Protein AF-A0A1B0CWL0-F1 (afdb_monomer_lite)

Secondary structure (DSSP, 8-state):
-PPPP-------GGG--S---S-SS--HHHHHHHHTTHHHHHHHHHHHHHHH-SSTHHHHHHHHHHHHSTT---HHHHHHHHHHHHHS-GGG--HHHHHHHHHHHHHHHHHHHHHHHHHHHHHT--EETTEE-GGGSTTTGGGHHHHHHHHHHHHHTS-HHHHHHHHHHHHHHHHHHHHHHHHHHHHS-HHHHTS---TTTTT---HHHHHHHHH--HHHHHHHHHHTT---HHHHHHHHHHHHHHHHHHHHHHHHTT--EETTEE-GGGSTTTGGGHHHHHHHHHHHHHHHHHHHHTTSTTHHHHHHHHHHHHHHHHHHHHHHHHHHT-GGG-SHHHHHHHHHHHTIIIIIIHHHHHHHHHTT----HHHHHTHHHHHHHHHHHHHHHHHHHHHS--

InterPro domains:
  IPR000092 Polyprenyl synthetase-like [PF00348] (152-232)
  IPR000092 Polyprenyl synthetase-like [PF00348] (235-398)
  IPR008949 Isoprenoid synthase domain superfamily [G3DSA:1.10.600.10] (23-157)
  IPR008949 Isoprenoid synthase domain superfamily [G3DSA:1.10.600.10] (158-235)
  IPR008949 Isoprenoid synthase domain superfamily [G3DSA:1.10.600.10] (236-398)
  IPR008949 Isoprenoid synthase domain superfamily [SSF48576] (34-235)
  IPR008949 Isoprenoid synthase domain superfamily [SSF48576] (233-398)
  IPR039702 Farnesyl pyrophosphate synthase-like [PTHR11525] (235-398)

Radius of gyration: 26.26 Å; chains: 1; bounding box: 60×53×76 Å

Foldseek 3Di:
DDDDDPPDPPDDPVVPPDDQPPPNQDDPVLQVVLVVCLVVLLQQLLVVLCVVDVDNRSVVSNVVCVQQQPLDSLRQLSNQLVVCVVPDDPVCPDPVVSSLSSLLSVLLSLLVSLVVLVVCVVQVWQDDSNHGRPCPPPVCPPVSPVSSVSSNVSSCVSDVVVCVVCVVVSVVVVVVVQLVVLLCQPVNDCVVRVTNDCQFLQLHDHPVLVVQCVPDDPVSNVVCVVPTNHDDPLLVLLVVLLVLLVVLVVLVVCVVVVNQDDPNHGRPCPPPVCPPVSPVVSVVSNVVSVVSLCVSCVPPPLSVVSVVLSVVLSVLQVVLVVLVVVQVVDPVSPDPVSVLSSCVRNPLCSPFVRSVSNVCSVVVDPDCVVSVVCSVVSSVSSVVVVVVVVCCVVPNDD

Organism: Lutzomyia longipalpis (NCBI:txid7200)

pLDDT: mean 78.96, std 14.59, range [26.36, 96.25]

Structure (mmCIF, N/CA/C/O backbone):
data_AF-A0A1B0CWL0-F1
#
_entry.id   AF-A0A1B0CWL0-F1
#
loop_
_atom_site.group_PDB
_atom_site.id
_atom_site.type_symbol
_atom_site.label_atom_id
_atom_site.label_alt_id
_atom_site.label_comp_id
_atom_site.label_asym_id
_atom_site.label_entity_id
_atom_site.label_seq_id
_atom_site.pdbx_PDB_ins_code
_atom_site.Cartn_x
_atom_site.Cartn_y
_atom_site.Cartn_z
_atom_site.occupancy
_atom_site.B_iso_or_equiv
_atom_site.auth_seq_id
_atom_site.auth_comp_id
_atom_site.auth_asym_id
_atom_site.auth_atom_id
_atom_site.pdbx_PDB_model_num
ATOM 1 N N . MET A 1 1 ? 12.260 29.550 48.164 1.00 31.36 1 MET A N 1
ATOM 2 C CA . MET A 1 1 ? 12.515 29.264 46.738 1.00 31.36 1 MET A CA 1
ATOM 3 C C . MET A 1 1 ? 12.653 27.760 46.603 1.00 31.36 1 MET A C 1
ATOM 5 O O . MET A 1 1 ? 13.702 27.227 46.928 1.00 31.36 1 MET A O 1
ATOM 9 N N . ALA A 1 2 ? 11.553 27.084 46.276 1.00 26.36 2 ALA A N 1
ATOM 10 C CA . ALA A 1 2 ? 11.531 25.652 46.002 1.00 26.36 2 ALA A CA 1
ATOM 11 C C . ALA A 1 2 ? 11.705 25.479 44.491 1.00 26.36 2 ALA A C 1
ATOM 13 O O . ALA A 1 2 ? 10.988 26.110 43.714 1.00 26.36 2 ALA A O 1
ATOM 14 N N . THR A 1 3 ? 12.712 24.713 44.088 1.00 28.72 3 THR A N 1
ATOM 15 C CA . THR A 1 3 ? 12.999 24.403 42.686 1.00 28.72 3 THR A CA 1
ATOM 16 C C . THR A 1 3 ? 11.892 23.519 42.097 1.00 28.72 3 THR A C 1
ATOM 18 O O . THR A 1 3 ? 11.413 22.632 42.806 1.00 28.72 3 THR A O 1
ATOM 21 N N . PRO A 1 4 ? 11.461 23.745 40.841 1.00 36.78 4 PRO A N 1
ATOM 22 C CA . PRO A 1 4 ? 10.332 23.034 40.254 1.00 36.78 4 PRO A CA 1
ATOM 23 C C . PRO A 1 4 ? 10.637 21.563 39.978 1.00 36.78 4 PRO A C 1
ATOM 25 O O . PRO A 1 4 ? 11.742 21.197 39.586 1.00 36.78 4 PRO A O 1
ATOM 28 N N . ASN A 1 5 ? 9.592 20.768 40.177 1.00 31.88 5 ASN A N 1
ATOM 29 C CA . ASN A 1 5 ? 9.499 19.329 40.029 1.00 31.88 5 ASN A CA 1
ATOM 30 C C . ASN A 1 5 ? 10.021 18.774 38.699 1.00 31.88 5 ASN A C 1
ATOM 32 O O . ASN A 1 5 ? 9.658 19.226 37.610 1.00 31.88 5 ASN A O 1
ATOM 36 N N . ASP A 1 6 ? 10.762 17.686 38.869 1.00 32.31 6 ASP A N 1
ATOM 37 C CA . ASP A 1 6 ? 11.166 16.657 37.918 1.00 32.31 6 ASP A CA 1
ATOM 38 C C . ASP A 1 6 ? 9.940 16.083 37.174 1.00 32.31 6 ASP A C 1
ATOM 40 O O . ASP A 1 6 ? 9.299 15.120 37.594 1.00 32.31 6 ASP A O 1
ATOM 44 N N . SER A 1 7 ? 9.537 16.768 36.103 1.00 36.53 7 SER A N 1
ATOM 45 C CA . SER A 1 7 ? 8.338 16.484 35.310 1.00 36.53 7 SER A CA 1
ATOM 46 C C . SER A 1 7 ? 8.688 16.334 33.833 1.00 36.53 7 SER A C 1
ATOM 48 O O . SER A 1 7 ? 8.171 17.046 32.988 1.00 36.53 7 SER A O 1
ATOM 50 N N . THR A 1 8 ? 9.574 15.390 33.510 1.00 31.52 8 THR A N 1
ATOM 51 C CA . THR A 1 8 ? 9.688 14.820 32.156 1.00 31.52 8 THR A CA 1
ATOM 52 C C . THR A 1 8 ? 10.197 13.377 32.246 1.00 31.52 8 THR A C 1
ATOM 54 O O . THR A 1 8 ? 11.390 13.102 32.197 1.00 31.52 8 THR A O 1
ATOM 57 N N . VAL A 1 9 ? 9.280 12.410 32.365 1.00 36.66 9 VAL A N 1
ATOM 58 C CA . VAL A 1 9 ? 9.587 10.972 32.208 1.00 36.66 9 VAL A CA 1
ATOM 59 C C . VAL A 1 9 ? 9.676 10.632 30.713 1.00 36.66 9 VAL A C 1
ATOM 61 O O . VAL A 1 9 ? 8.985 9.763 30.205 1.00 36.66 9 VAL A O 1
ATOM 64 N N . PHE A 1 10 ? 10.528 11.353 29.992 1.00 29.94 10 PHE A N 1
ATOM 65 C CA . PHE A 1 10 ? 10.985 10.980 28.659 1.00 29.94 10 PHE A CA 1
ATOM 66 C C . PHE A 1 10 ? 12.480 11.271 28.625 1.00 29.94 10 PHE A C 1
ATOM 68 O O . PHE A 1 10 ? 12.910 12.399 28.397 1.00 29.94 10 PHE A O 1
ATOM 75 N N . ARG A 1 11 ? 13.282 10.252 28.950 1.00 36.62 11 ARG A N 1
ATOM 76 C CA . ARG A 1 11 ? 14.739 10.343 28.821 1.00 36.62 11 ARG A CA 1
ATOM 77 C C . ARG A 1 11 ? 15.099 10.437 27.343 1.00 36.62 11 ARG A C 1
ATOM 79 O O . ARG A 1 11 ? 14.491 9.766 26.511 1.00 36.62 11 ARG A O 1
ATOM 86 N N . ASN A 1 12 ? 16.097 11.255 27.038 1.00 35.53 12 ASN A N 1
ATOM 87 C CA . ASN A 1 12 ? 16.651 11.373 25.700 1.00 35.53 12 ASN A CA 1
ATOM 88 C C . ASN A 1 12 ? 17.215 9.999 25.273 1.00 35.53 12 ASN A C 1
ATOM 90 O O . ASN A 1 12 ? 18.031 9.442 26.009 1.00 35.53 12 ASN A O 1
ATOM 94 N N . PRO A 1 13 ? 16.830 9.434 24.111 1.00 40.25 13 PRO A N 1
ATOM 95 C CA . PRO A 1 13 ? 17.340 8.142 23.640 1.00 40.25 13 PRO A CA 1
ATOM 96 C C . PRO A 1 13 ? 18.872 8.082 23.554 1.00 40.25 13 PRO A C 1
ATOM 98 O O . PRO A 1 13 ? 19.453 7.009 23.666 1.00 40.25 13 PRO A O 1
ATOM 101 N N . LYS A 1 14 ? 19.536 9.239 23.413 1.00 41.25 14 LYS A N 1
ATOM 102 C CA . LYS A 1 14 ? 21.003 9.357 23.397 1.00 41.25 14 LYS A CA 1
ATOM 103 C C . LYS A 1 14 ? 21.670 9.130 24.760 1.00 41.25 14 LYS A C 1
ATOM 105 O O . LYS A 1 14 ? 22.878 8.928 24.797 1.00 41.25 14 LYS A O 1
ATOM 110 N N . ASP A 1 15 ? 20.906 9.124 25.852 1.00 44.81 15 ASP A N 1
ATOM 111 C CA . ASP A 1 15 ? 21.413 8.827 27.199 1.00 44.81 15 ASP A CA 1
ATOM 112 C C . ASP A 1 15 ? 21.504 7.309 27.471 1.00 44.81 15 ASP A C 1
ATOM 114 O O . ASP A 1 15 ? 21.985 6.891 28.527 1.00 44.81 15 ASP A O 1
ATOM 118 N N . PHE A 1 16 ? 21.078 6.460 26.523 1.00 43.03 16 PHE A N 1
ATOM 119 C CA . PHE A 1 16 ? 21.383 5.029 26.537 1.00 43.03 16 PHE A CA 1
ATOM 120 C C . PHE A 1 16 ? 22.839 4.809 26.107 1.00 43.03 16 PHE A C 1
ATOM 122 O O . PHE A 1 16 ? 23.151 4.636 24.935 1.00 43.03 16 PHE A O 1
ATOM 129 N N . SER A 1 17 ? 23.751 4.801 27.079 1.00 43.56 17 SER A N 1
ATOM 130 C CA . SER A 1 17 ? 25.163 4.440 26.874 1.00 43.56 17 SER A CA 1
ATOM 131 C C . SER A 1 17 ? 25.411 2.924 26.802 1.00 43.56 17 SER A C 1
ATOM 133 O O . SER A 1 17 ? 26.546 2.490 26.613 1.00 43.56 17 SER A O 1
ATOM 135 N N . GLY A 1 18 ? 24.365 2.106 26.953 1.00 45.66 18 GLY A N 1
ATOM 136 C CA . GLY A 1 18 ? 24.409 0.665 26.716 1.00 45.66 18 GLY A CA 1
ATOM 137 C C . GLY A 1 18 ? 23.923 0.324 25.310 1.00 45.66 18 GLY A C 1
ATOM 138 O O . GLY A 1 18 ? 23.053 1.011 24.779 1.00 45.66 18 GLY A O 1
ATOM 139 N N . LYS A 1 19 ? 24.442 -0.767 24.727 1.00 37.09 19 LYS A N 1
ATOM 140 C CA . LYS A 1 19 ? 23.809 -1.431 23.576 1.00 37.09 19 LYS A CA 1
ATOM 141 C C . LYS A 1 19 ? 22.303 -1.530 23.858 1.00 37.09 19 LYS A C 1
ATOM 143 O O . LYS A 1 19 ? 21.932 -2.062 24.909 1.00 37.09 19 LYS A O 1
ATOM 148 N N . MET A 1 20 ? 21.451 -1.021 22.963 1.00 39.28 20 MET A N 1
ATOM 149 C CA . MET A 1 20 ? 20.037 -1.400 22.997 1.00 39.28 20 MET A CA 1
ATOM 150 C C . MET A 1 20 ? 19.990 -2.935 22.989 1.00 39.28 20 MET A C 1
ATOM 152 O O . MET A 1 20 ? 20.719 -3.536 22.197 1.00 39.28 20 MET A O 1
ATOM 156 N N . PRO A 1 21 ? 19.232 -3.582 23.892 1.00 49.09 21 PRO A N 1
ATOM 157 C CA . PRO A 1 21 ? 19.059 -5.025 23.825 1.00 49.09 21 PRO A CA 1
ATOM 158 C C . PRO A 1 21 ? 18.535 -5.392 22.436 1.00 49.09 21 PRO A C 1
ATOM 160 O O . PRO A 1 21 ? 17.664 -4.689 21.927 1.00 49.09 21 PRO A O 1
ATOM 163 N N . ASP A 1 22 ? 18.996 -6.504 21.865 1.00 46.62 22 ASP A N 1
ATOM 164 C CA . ASP A 1 22 ? 18.559 -7.002 20.546 1.00 46.62 22 ASP A CA 1
ATOM 165 C C . ASP A 1 22 ? 17.040 -7.352 20.493 1.00 46.62 22 ASP A C 1
ATOM 167 O O . ASP A 1 22 ? 16.529 -7.812 19.480 1.00 46.62 22 ASP A O 1
ATOM 171 N N . ASP A 1 23 ? 16.298 -7.121 21.583 1.00 58.09 23 ASP A N 1
ATOM 172 C CA . ASP A 1 23 ? 14.873 -7.403 21.778 1.00 58.09 23 ASP A CA 1
ATOM 173 C C . ASP A 1 23 ? 14.184 -6.230 22.503 1.00 58.09 23 ASP A C 1
ATOM 175 O O . ASP A 1 23 ? 13.967 -6.255 23.723 1.00 58.09 23 ASP A O 1
ATOM 179 N N . VAL A 1 24 ? 13.844 -5.169 21.769 1.00 58.84 24 VAL A N 1
ATOM 180 C CA . VAL A 1 24 ? 13.353 -3.941 22.413 1.00 58.84 24 VAL A CA 1
ATOM 181 C C . VAL A 1 24 ? 11.878 -4.051 22.829 1.00 58.84 24 VAL A C 1
ATOM 183 O O . VAL A 1 24 ? 11.539 -3.605 23.920 1.00 58.84 24 VAL A O 1
ATOM 186 N N . TRP A 1 25 ? 11.011 -4.727 22.065 1.00 56.56 25 TRP A N 1
ATOM 187 C CA . TRP A 1 25 ? 9.582 -4.850 22.419 1.00 56.56 25 TRP A CA 1
ATOM 188 C C . TRP A 1 25 ? 8.927 -6.157 21.972 1.00 56.56 25 TRP A C 1
ATOM 190 O O . TRP A 1 25 ? 8.086 -6.678 22.702 1.00 56.56 25 TRP A O 1
ATOM 200 N N . LEU A 1 26 ? 9.331 -6.705 20.819 1.00 65.94 26 LEU A N 1
ATOM 201 C CA . LEU A 1 26 ? 8.690 -7.866 20.211 1.00 65.94 26 LEU A CA 1
ATOM 202 C C . LEU A 1 26 ? 9.682 -8.955 19.805 1.00 65.94 26 LEU A C 1
ATOM 204 O O . LEU A 1 26 ? 10.082 -9.054 18.651 1.00 65.94 26 LEU A O 1
ATOM 208 N N . SER A 1 27 ? 10.058 -9.805 20.757 1.00 80.69 27 SER A N 1
ATOM 209 C CA . SER A 1 27 ? 10.676 -11.090 20.439 1.00 80.69 27 SER A CA 1
ATOM 210 C C . SER A 1 27 ? 9.648 -12.206 20.434 1.00 80.69 27 SER A C 1
ATOM 212 O O . SER A 1 27 ? 8.644 -12.167 21.152 1.00 80.69 27 SER A O 1
ATOM 214 N N . LYS A 1 28 ? 9.961 -13.261 19.681 1.00 79.81 28 LYS A N 1
ATOM 215 C CA . LYS A 1 28 ? 9.206 -14.515 19.699 1.00 79.81 28 LYS A CA 1
ATOM 216 C C . LYS A 1 28 ? 9.036 -15.052 21.125 1.00 79.81 28 LYS A C 1
ATOM 218 O O . LYS A 1 28 ? 7.943 -15.452 21.498 1.00 79.81 28 LYS A O 1
ATOM 223 N N . ALA A 1 29 ? 10.071 -14.948 21.961 1.00 84.56 29 ALA A N 1
ATOM 224 C CA . ALA A 1 29 ? 10.008 -15.360 23.363 1.00 84.56 29 ALA A CA 1
ATOM 225 C C . ALA A 1 29 ? 8.988 -14.545 24.182 1.00 84.56 29 ALA A C 1
ATOM 227 O O . ALA A 1 29 ? 8.233 -15.114 24.969 1.00 84.56 29 ALA A O 1
ATOM 228 N N . LYS A 1 30 ? 8.928 -13.219 23.992 1.00 87.62 30 LYS A N 1
ATOM 229 C CA . LYS A 1 30 ? 7.933 -12.362 24.658 1.00 87.62 30 LYS A CA 1
ATOM 230 C C . LYS A 1 30 ? 6.515 -12.643 24.162 1.00 87.62 30 LYS A C 1
ATOM 232 O O . LYS A 1 30 ? 5.593 -12.694 24.974 1.00 87.62 30 LYS A O 1
ATOM 237 N N . GLN A 1 31 ? 6.341 -12.879 22.861 1.00 85.38 31 GLN A N 1
ATOM 238 C CA . GLN A 1 31 ? 5.052 -13.274 22.284 1.00 85.38 31 GLN A CA 1
ATOM 239 C C . GLN A 1 31 ? 4.587 -14.639 22.802 1.00 85.38 31 GLN A C 1
ATOM 241 O O . GLN A 1 31 ? 3.426 -14.781 23.179 1.00 85.38 31 GLN A O 1
ATOM 246 N N . GLU A 1 32 ? 5.476 -15.630 22.872 1.00 88.62 32 GLU A N 1
ATOM 247 C CA . GLU A 1 32 ? 5.187 -16.955 23.432 1.00 88.62 32 GLU A CA 1
ATOM 248 C C . GLU A 1 32 ? 4.835 -16.856 24.922 1.00 88.62 32 GLU A C 1
ATOM 250 O O . GLU A 1 32 ? 3.856 -17.450 25.378 1.00 88.62 32 GLU A O 1
ATOM 255 N N . GLN A 1 33 ? 5.574 -16.039 25.678 1.00 90.25 33 GLN A N 1
ATOM 256 C CA . GLN A 1 33 ? 5.280 -15.784 27.084 1.00 90.25 33 GLN A CA 1
ATOM 257 C C . GLN A 1 33 ? 3.909 -15.122 27.265 1.00 90.25 33 GLN A C 1
ATOM 259 O O . GLN A 1 33 ? 3.139 -15.557 28.119 1.00 90.25 33 GLN A O 1
ATOM 264 N N . PHE A 1 34 ? 3.578 -14.111 26.460 1.00 91.06 34 PHE A N 1
ATOM 265 C CA . PHE A 1 34 ? 2.257 -13.481 26.464 1.00 91.06 34 PHE A CA 1
ATOM 266 C C . PHE A 1 34 ? 1.161 -14.501 26.110 1.00 91.06 34 PHE A C 1
ATOM 268 O O . PHE A 1 34 ? 0.190 -14.649 26.854 1.00 91.06 34 PHE A O 1
ATOM 275 N N . SER A 1 35 ? 1.383 -15.288 25.052 1.00 90.44 35 SER A N 1
ATOM 276 C CA . SER A 1 35 ? 0.516 -16.380 24.574 1.00 90.44 35 SER A CA 1
ATOM 277 C C . SER A 1 35 ? 0.223 -17.443 25.626 1.00 90.44 35 SER A C 1
ATOM 279 O O . SER A 1 35 ? -0.886 -17.971 25.659 1.00 90.44 35 SER A O 1
ATOM 281 N N . SER A 1 36 ? 1.157 -17.714 26.541 1.00 92.12 36 SER A N 1
ATOM 282 C CA . SER A 1 36 ? 0.948 -18.701 27.608 1.00 92.12 36 SER A CA 1
ATOM 283 C C . SER A 1 36 ? -0.185 -18.353 28.584 1.00 92.12 36 SER A C 1
ATOM 285 O O . SER A 1 36 ? -0.718 -19.252 29.226 1.00 92.12 36 SER A O 1
ATOM 287 N N . TYR A 1 37 ? -0.591 -17.080 28.672 1.00 90.31 37 TYR A N 1
ATOM 288 C CA . TYR A 1 37 ? -1.705 -16.642 29.524 1.00 90.31 37 TYR A CA 1
ATOM 289 C C . TYR A 1 37 ? -3.061 -16.662 28.807 1.00 90.31 37 TYR A C 1
ATOM 291 O O . TYR A 1 37 ? -4.083 -16.376 29.428 1.00 90.31 37 TYR A O 1
ATOM 299 N N . PHE A 1 38 ? -3.100 -16.996 27.514 1.00 90.69 38 PHE A N 1
ATOM 300 C CA . PHE A 1 38 ? -4.332 -16.944 26.730 1.00 90.69 38 PHE A CA 1
ATOM 301 C C . PHE A 1 38 ? -5.400 -17.922 27.240 1.00 90.69 38 PHE A C 1
ATOM 303 O O . PHE A 1 38 ? -6.571 -17.557 27.353 1.00 90.69 38 PHE A O 1
ATOM 310 N N . SER A 1 39 ? -4.998 -19.149 27.598 1.00 90.12 39 SER A N 1
ATOM 311 C CA . SER A 1 39 ? -5.918 -20.159 28.135 1.00 90.12 39 SER A CA 1
ATOM 312 C C . SER A 1 39 ? -6.580 -19.696 29.427 1.00 90.12 39 SER A C 1
ATOM 314 O O . SER A 1 39 ? -7.787 -19.853 29.575 1.00 90.12 39 SER A O 1
ATOM 316 N N . ASP A 1 40 ? -5.814 -19.061 30.318 1.00 88.62 40 ASP A N 1
ATOM 317 C CA . ASP A 1 40 ? -6.340 -18.534 31.575 1.00 88.62 40 ASP A CA 1
ATOM 318 C C . ASP A 1 40 ? -7.446 -17.501 31.323 1.00 88.62 40 ASP A C 1
ATOM 320 O O . ASP A 1 40 ? -8.486 -17.522 31.974 1.00 88.62 40 ASP A O 1
ATOM 324 N N . ILE A 1 41 ? -7.239 -16.604 30.355 1.00 87.94 41 ILE A N 1
ATOM 325 C CA . ILE A 1 41 ? -8.200 -15.548 30.020 1.00 87.94 41 ILE A CA 1
ATOM 326 C C . ILE A 1 41 ? -9.482 -16.142 29.447 1.00 87.94 41 ILE A C 1
ATOM 328 O O . ILE A 1 41 ? -10.577 -15.748 29.850 1.00 87.94 41 ILE A O 1
ATOM 332 N N . ILE A 1 42 ? -9.365 -17.117 28.544 1.00 89.31 42 ILE A N 1
ATOM 333 C CA . ILE A 1 42 ? -10.533 -17.836 28.032 1.00 89.31 42 ILE A CA 1
ATOM 334 C C . ILE A 1 42 ? -11.290 -18.504 29.183 1.00 89.31 42 ILE A C 1
ATOM 336 O O . ILE A 1 42 ? -12.518 -18.416 29.233 1.00 89.31 42 ILE A O 1
ATOM 340 N N . ASP A 1 43 ? -10.579 -19.175 30.088 1.00 89.06 43 ASP A N 1
ATOM 341 C CA . ASP A 1 43 ? -11.174 -19.908 31.202 1.00 89.06 43 ASP A CA 1
ATOM 342 C C . ASP A 1 43 ? -11.923 -18.967 32.157 1.00 89.06 43 ASP A C 1
ATOM 344 O O . ASP A 1 43 ? -13.079 -19.240 32.491 1.00 89.06 43 ASP A O 1
ATOM 348 N N . GLU A 1 44 ? -11.326 -17.828 32.518 1.00 85.88 44 GLU A N 1
ATOM 349 C CA . GLU A 1 44 ? -11.941 -16.793 33.361 1.00 85.88 44 GLU A CA 1
ATOM 350 C C . GLU A 1 44 ? -13.202 -16.199 32.713 1.00 85.88 44 GLU A C 1
ATOM 352 O O . GLU A 1 44 ? -14.270 -16.140 33.334 1.00 85.88 44 GLU A O 1
ATOM 357 N N . LEU A 1 45 ? -13.129 -15.809 31.434 1.00 84.62 45 LEU A N 1
ATOM 358 C CA . LEU A 1 45 ? -14.273 -15.231 30.721 1.00 84.62 45 LEU A CA 1
ATOM 359 C C . LEU A 1 45 ? -15.389 -16.264 30.502 1.00 84.62 45 LEU A C 1
ATOM 361 O O . LEU A 1 45 ? -16.573 -15.952 30.670 1.00 84.62 45 LEU A O 1
ATOM 365 N N . ALA A 1 46 ? -15.034 -17.512 30.185 1.00 87.12 46 ALA A N 1
ATOM 366 C CA . ALA A 1 46 ? -15.990 -18.604 30.038 1.00 87.12 46 ALA A CA 1
ATOM 367 C C . ALA A 1 46 ? -16.681 -18.937 31.369 1.00 87.12 46 ALA A C 1
ATOM 369 O O . ALA A 1 46 ? -17.903 -19.115 31.396 1.00 87.12 46 ALA A O 1
ATOM 370 N N . ALA A 1 47 ? -15.930 -18.978 32.476 1.00 85.00 47 ALA A N 1
ATOM 371 C CA . ALA A 1 47 ? -16.472 -19.185 33.816 1.00 85.00 47 ALA A CA 1
ATOM 372 C C . ALA A 1 47 ? -17.407 -18.039 34.218 1.00 85.00 47 ALA A C 1
ATOM 374 O O . ALA A 1 47 ? -18.511 -18.274 34.721 1.00 85.00 47 ALA A O 1
ATOM 375 N N . LYS A 1 48 ? -17.020 -16.792 33.925 1.00 82.50 48 LYS A N 1
ATOM 376 C CA . LYS A 1 48 ? -17.859 -15.623 34.184 1.00 82.50 48 LYS A CA 1
ATOM 377 C C . LYS A 1 48 ? -19.166 -15.680 33.394 1.00 82.50 48 LYS A C 1
ATOM 379 O O . LYS A 1 48 ? -20.228 -15.464 33.978 1.00 82.50 48 LYS A O 1
ATOM 384 N N . ALA A 1 49 ? -19.129 -16.035 32.112 1.00 79.06 49 ALA A N 1
ATOM 385 C CA . ALA A 1 49 ? -20.340 -16.198 31.307 1.00 79.06 49 ALA A CA 1
ATOM 386 C C . ALA A 1 49 ? -21.241 -17.335 31.801 1.00 79.06 49 ALA A C 1
ATOM 388 O O . ALA A 1 49 ? -22.461 -17.166 31.865 1.00 79.06 49 ALA A O 1
ATOM 389 N N . ALA A 1 50 ? -20.649 -18.461 32.208 1.00 83.06 50 ALA A N 1
ATOM 390 C CA . ALA A 1 50 ? -21.377 -19.572 32.817 1.00 83.06 50 ALA A CA 1
ATOM 391 C C . ALA A 1 50 ? -22.021 -19.189 34.166 1.00 83.06 50 ALA A C 1
ATOM 393 O O . ALA A 1 50 ? -23.048 -19.748 34.539 1.00 83.06 50 ALA A O 1
ATOM 394 N N . SER A 1 51 ? -21.475 -18.201 34.888 1.00 82.00 51 SER A N 1
ATOM 395 C CA . SER A 1 51 ? -22.069 -17.729 36.150 1.00 82.00 51 SER A CA 1
ATOM 396 C C . SER A 1 51 ? -23.409 -17.004 35.973 1.00 82.00 51 SER A C 1
ATOM 398 O O . SER A 1 51 ? -24.216 -16.975 36.900 1.00 82.00 51 SER A O 1
ATOM 400 N N . PHE A 1 52 ? -23.669 -16.430 34.792 1.00 74.75 52 PHE A N 1
ATOM 401 C CA . PHE A 1 52 ? -24.901 -15.686 34.513 1.00 74.75 52 PHE A CA 1
ATOM 402 C C . PHE A 1 52 ? -26.039 -16.561 33.985 1.00 74.75 52 PHE A C 1
ATOM 404 O O . PHE A 1 52 ? -27.197 -16.145 34.020 1.00 74.75 52 PHE A O 1
ATOM 411 N N . SER A 1 53 ? -25.738 -17.752 33.467 1.00 63.84 53 SER A N 1
ATOM 412 C CA . SER A 1 53 ? -26.746 -18.664 32.937 1.00 63.84 53 SER A CA 1
ATOM 413 C C . SER A 1 53 ? -26.237 -20.105 32.947 1.00 63.84 53 SER A C 1
ATOM 415 O O . SER A 1 53 ? -25.106 -20.339 32.530 1.00 63.84 53 SER A O 1
ATOM 417 N N . PRO A 1 54 ? -27.078 -21.089 33.321 1.00 57.25 54 PRO A N 1
ATOM 418 C CA . PRO A 1 54 ? -26.749 -22.511 33.203 1.00 57.25 54 PRO A CA 1
ATOM 419 C C . PRO A 1 54 ? -26.688 -22.997 31.742 1.00 57.25 54 PRO A C 1
ATOM 421 O O . PRO A 1 54 ? -26.361 -24.156 31.493 1.00 57.25 54 PRO A O 1
ATOM 424 N N . LEU A 1 55 ? -27.041 -22.141 30.775 1.00 61.06 55 LEU A N 1
ATOM 425 C CA . LEU A 1 55 ? -26.883 -22.404 29.346 1.00 61.06 55 LEU A CA 1
ATOM 426 C C . LEU A 1 55 ? -25.420 -22.221 28.912 1.00 61.06 55 LEU A C 1
ATOM 428 O O . LEU A 1 55 ? -24.629 -21.563 29.580 1.00 61.06 55 LEU A O 1
ATOM 432 N N . ASP A 1 56 ? -25.074 -22.781 27.753 1.00 72.31 56 ASP A N 1
ATOM 433 C CA . ASP A 1 56 ? -23.701 -23.006 27.273 1.00 72.31 56 ASP A CA 1
ATOM 434 C C . ASP A 1 56 ? -22.914 -21.741 26.835 1.00 72.31 56 ASP A C 1
ATOM 436 O O . ASP A 1 56 ? -22.075 -21.779 25.933 1.00 72.31 56 ASP A O 1
ATOM 440 N N . ASN A 1 57 ? -23.177 -20.590 27.461 1.00 73.56 57 ASN A N 1
ATOM 441 C CA . ASN A 1 57 ? -22.556 -19.300 27.147 1.00 73.56 57 ASN A CA 1
ATOM 442 C C . ASN A 1 57 ? -21.037 -19.309 27.372 1.00 73.56 57 ASN A C 1
ATOM 444 O O . ASN A 1 57 ? -20.307 -18.661 26.624 1.00 73.56 57 ASN A O 1
ATOM 448 N N . GLY A 1 58 ? -20.548 -20.089 28.343 1.00 82.50 58 GLY A N 1
ATOM 449 C CA . GLY A 1 58 ? -19.112 -20.282 28.557 1.00 82.50 58 GLY A CA 1
ATOM 450 C C . GLY A 1 58 ? -18.423 -20.942 27.358 1.00 82.50 58 GLY A C 1
ATOM 451 O O . GLY A 1 58 ? -17.388 -20.459 26.899 1.00 82.50 58 GLY A O 1
ATOM 452 N N . LYS A 1 59 ? -19.028 -21.989 26.775 1.00 87.62 59 LYS A N 1
ATOM 453 C CA . LYS A 1 59 ? -18.501 -22.605 25.545 1.00 87.62 59 LYS A CA 1
ATOM 454 C C . LYS A 1 59 ? -18.614 -21.676 24.344 1.00 87.62 59 LYS A C 1
ATOM 456 O O . LYS A 1 59 ? -17.752 -21.716 23.472 1.00 87.62 59 LYS A O 1
ATOM 461 N N . ARG A 1 60 ? -19.641 -20.820 24.303 1.00 87.81 60 ARG A N 1
ATOM 462 C CA . ARG A 1 60 ? -19.781 -19.816 23.243 1.00 87.81 60 ARG A CA 1
ATOM 463 C C . ARG A 1 60 ? -18.646 -18.792 23.276 1.00 87.81 60 ARG A C 1
ATOM 465 O O . ARG A 1 60 ? -18.012 -18.614 22.244 1.00 87.81 60 ARG A O 1
ATOM 472 N N . ILE A 1 61 ? -18.359 -18.177 24.430 1.00 88.12 61 ILE A N 1
ATOM 473 C CA . ILE A 1 61 ? -17.232 -17.232 24.566 1.00 88.12 61 ILE A CA 1
ATOM 474 C C . ILE A 1 61 ? -15.919 -17.902 24.185 1.00 88.12 61 ILE A C 1
ATOM 476 O O . ILE A 1 61 ? -15.176 -17.353 23.376 1.00 88.12 61 ILE A O 1
ATOM 480 N N . ARG A 1 62 ? -15.668 -19.108 24.706 1.00 92.06 62 ARG A N 1
ATOM 481 C CA . ARG A 1 62 ? -14.475 -19.879 24.353 1.00 92.06 62 ARG A CA 1
ATOM 482 C C . ARG A 1 62 ? -14.329 -20.036 22.844 1.00 92.06 62 ARG A C 1
ATOM 484 O O . ARG A 1 62 ? -13.301 -19.660 22.295 1.00 92.06 62 ARG A O 1
ATOM 491 N N . ARG A 1 63 ? -15.381 -20.514 22.175 1.00 92.94 63 ARG A N 1
ATOM 492 C CA . ARG A 1 63 ? -15.366 -20.722 20.725 1.00 92.94 63 ARG A CA 1
ATOM 493 C C . ARG A 1 63 ? -15.129 -19.426 19.951 1.00 92.94 63 ARG A C 1
ATOM 495 O O . ARG A 1 63 ? -14.420 -19.468 18.954 1.00 92.94 63 ARG A O 1
ATOM 502 N N . ILE A 1 64 ? -15.721 -18.307 20.383 1.00 92.38 64 ILE A N 1
ATOM 503 C CA . ILE A 1 64 ? -15.472 -17.002 19.758 1.00 92.38 64 ILE A CA 1
ATOM 504 C C . ILE A 1 64 ? -13.976 -16.702 19.849 1.00 92.38 64 ILE A C 1
ATOM 506 O O . ILE A 1 64 ? -13.323 -16.612 18.817 1.00 92.38 64 ILE A O 1
ATOM 510 N N . LEU A 1 65 ? -13.422 -16.636 21.065 1.00 90.88 65 LEU A N 1
ATOM 511 C CA . LEU A 1 65 ? -12.030 -16.238 21.305 1.00 90.88 65 LEU A CA 1
ATOM 512 C C . LEU A 1 65 ? -11.021 -17.167 20.611 1.00 90.88 65 LEU A C 1
ATOM 514 O O . LEU A 1 65 ? -10.083 -16.682 19.988 1.00 90.88 65 LEU A O 1
ATOM 518 N N . GLU A 1 66 ? -11.236 -18.484 20.641 1.00 92.50 66 GLU A N 1
ATOM 519 C CA . GLU A 1 66 ? -10.396 -19.473 19.942 1.00 92.50 66 GLU A CA 1
ATOM 520 C C . GLU A 1 66 ? -10.466 -19.353 18.410 1.00 92.50 66 GLU A C 1
ATOM 522 O O . GLU A 1 66 ? -9.531 -19.746 17.702 1.00 92.50 66 GLU A O 1
ATOM 527 N N . HIS A 1 67 ? -11.565 -18.817 17.874 1.00 91.62 67 HIS A N 1
ATOM 528 C CA . HIS A 1 67 ? -11.691 -18.553 16.445 1.00 91.62 67 HIS A CA 1
ATOM 529 C C . HIS A 1 67 ? -10.994 -17.253 16.052 1.00 91.62 67 HIS A C 1
ATOM 531 O O . HIS A 1 67 ? -10.236 -17.262 15.083 1.00 91.62 67 HIS A O 1
ATOM 537 N N . VAL A 1 68 ? -11.254 -16.170 16.792 1.00 88.62 68 VAL A N 1
ATOM 538 C CA . VAL A 1 68 ? -10.953 -14.801 16.349 1.00 88.62 68 VAL A CA 1
ATOM 539 C C . VAL A 1 68 ? -9.558 -14.323 16.743 1.00 88.62 68 VAL A C 1
ATOM 541 O O . VAL A 1 68 ? -8.931 -13.619 15.963 1.00 88.62 68 VAL A O 1
ATOM 544 N N . ILE A 1 69 ? -9.026 -14.730 17.900 1.00 86.00 69 ILE A N 1
ATOM 545 C CA . ILE A 1 69 ? -7.732 -14.236 18.409 1.00 86.00 69 ILE A CA 1
ATOM 546 C C . ILE A 1 69 ? -6.511 -14.880 17.726 1.00 86.00 69 ILE A C 1
ATOM 548 O O . ILE A 1 69 ? -5.570 -14.152 17.399 1.00 86.00 69 ILE A O 1
ATOM 552 N N . PRO A 1 70 ? -6.456 -16.210 17.495 1.00 83.81 70 PRO A N 1
ATOM 553 C CA . PRO A 1 70 ? -5.273 -16.822 16.895 1.00 83.81 70 PRO A CA 1
ATOM 554 C C . PRO A 1 70 ? -4.924 -16.242 15.517 1.00 83.81 70 PRO A C 1
ATOM 556 O O . PRO A 1 70 ? -5.808 -15.954 14.716 1.00 83.81 70 PRO A O 1
ATOM 559 N N . GLY A 1 71 ? -3.624 -16.112 15.239 1.00 74.88 71 GLY A N 1
ATOM 560 C CA . GLY A 1 71 ? -3.100 -15.521 14.000 1.00 74.88 71 GLY A CA 1
ATOM 561 C C . GLY A 1 71 ? -2.786 -14.021 14.095 1.00 74.88 71 GLY A C 1
ATOM 562 O O . GLY A 1 71 ? -2.235 -13.459 13.157 1.00 74.88 71 GLY A O 1
ATOM 563 N N . GLY A 1 72 ? -3.102 -13.361 15.216 1.00 72.69 72 GLY A N 1
ATOM 564 C CA . GLY A 1 72 ? -2.615 -12.013 15.518 1.00 72.69 72 GLY A CA 1
ATOM 565 C C . GLY A 1 72 ? -1.189 -12.020 16.084 1.00 72.69 72 GLY A C 1
ATOM 566 O O . GLY A 1 72 ? -0.787 -12.965 16.760 1.00 72.69 72 GLY A O 1
ATOM 567 N N . ASN A 1 73 ? -0.429 -10.944 15.856 1.00 72.75 73 ASN A N 1
ATOM 568 C CA . ASN A 1 73 ? 0.908 -10.771 16.447 1.00 72.75 73 ASN A CA 1
ATOM 569 C C . ASN A 1 73 ? 0.874 -10.308 17.922 1.00 72.75 73 ASN A C 1
ATOM 571 O O . ASN A 1 73 ? 1.927 -10.243 18.559 1.00 72.75 73 ASN A O 1
ATOM 575 N N . ASN A 1 74 ? -0.320 -9.982 18.446 1.00 82.50 74 ASN A N 1
ATOM 576 C CA . ASN A 1 74 ? -0.598 -9.516 19.812 1.00 82.50 74 ASN A CA 1
ATOM 577 C C . ASN A 1 74 ? 0.368 -8.418 20.290 1.00 82.50 74 ASN A C 1
ATOM 579 O O . ASN A 1 74 ? 0.766 -8.369 21.460 1.00 82.50 74 ASN A O 1
ATOM 583 N N . PHE A 1 75 ? 0.824 -7.575 19.354 1.00 81.62 75 PHE A N 1
ATOM 584 C CA . PHE A 1 75 ? 1.872 -6.598 19.618 1.00 81.62 75 PHE A CA 1
ATOM 585 C C . PHE A 1 75 ? 1.505 -5.631 20.753 1.00 81.62 75 PHE A C 1
ATOM 587 O O . PHE A 1 75 ? 2.309 -5.483 21.682 1.00 81.62 75 PHE A O 1
ATOM 594 N N . PRO A 1 76 ? 0.310 -5.011 20.751 1.00 82.69 76 PRO A N 1
ATOM 595 C CA . PRO A 1 76 ? -0.092 -4.114 21.828 1.00 82.69 76 PRO A CA 1
ATOM 596 C C . PRO A 1 76 ? -0.150 -4.796 23.201 1.00 82.69 76 PRO A C 1
ATOM 598 O O . PRO A 1 76 ? 0.335 -4.233 24.185 1.00 82.69 76 PRO A O 1
ATOM 601 N N . GLY A 1 77 ? -0.685 -6.017 23.277 1.00 87.12 77 GLY A N 1
ATOM 602 C CA . GLY A 1 77 ? -0.761 -6.797 24.509 1.00 87.12 77 GLY A CA 1
ATOM 603 C C . GLY A 1 77 ? 0.619 -7.070 25.110 1.00 87.12 77 GLY A C 1
ATOM 604 O O . GLY A 1 77 ? 0.830 -6.857 26.310 1.00 87.12 77 GLY A O 1
ATOM 605 N N . VAL A 1 78 ? 1.592 -7.446 24.271 1.00 88.62 78 VAL A N 1
ATOM 606 C CA . VAL A 1 78 ? 2.993 -7.607 24.693 1.00 88.62 78 VAL A CA 1
ATOM 607 C C . VAL A 1 78 ? 3.573 -6.273 25.166 1.00 88.62 78 VAL A C 1
ATOM 609 O O . VAL A 1 78 ? 4.184 -6.221 26.234 1.00 88.62 78 VAL A O 1
ATOM 612 N N . MET A 1 79 ? 3.344 -5.176 24.436 1.00 83.44 79 MET A N 1
ATOM 613 C CA . MET A 1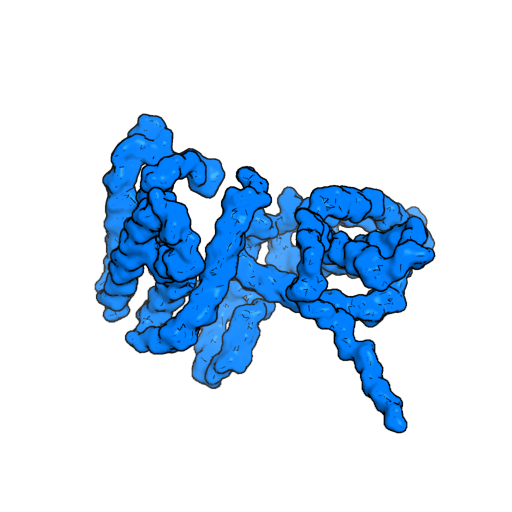 79 ? 3.843 -3.854 24.833 1.00 83.44 79 MET A CA 1
ATOM 614 C C . MET A 1 79 ? 3.325 -3.410 26.203 1.00 83.44 79 MET A C 1
ATOM 616 O O . MET A 1 79 ? 4.093 -2.837 26.978 1.00 83.44 79 MET A O 1
ATOM 620 N N . ILE A 1 80 ? 2.061 -3.687 26.534 1.00 82.19 80 ILE A N 1
ATOM 621 C CA . ILE A 1 80 ? 1.487 -3.380 27.853 1.00 82.19 80 ILE A CA 1
ATOM 622 C C . ILE A 1 80 ? 2.272 -4.107 28.955 1.00 82.19 80 ILE A C 1
ATOM 624 O O . ILE A 1 80 ? 2.710 -3.482 29.929 1.00 82.19 80 ILE A O 1
ATOM 628 N N . ALA A 1 81 ? 2.512 -5.410 28.782 1.00 87.25 81 ALA A N 1
ATOM 629 C CA . ALA A 1 81 ? 3.243 -6.216 29.755 1.00 87.25 81 ALA A CA 1
ATOM 630 C C . ALA A 1 81 ? 4.717 -5.785 29.885 1.00 87.25 81 ALA A C 1
ATOM 632 O O . ALA A 1 81 ? 5.232 -5.648 31.000 1.00 87.25 81 ALA A O 1
ATOM 633 N N . GLU A 1 82 ? 5.400 -5.519 28.769 1.00 86.56 82 GLU A N 1
ATOM 634 C CA . GLU A 1 82 ? 6.797 -5.067 28.775 1.00 86.56 82 GLU A CA 1
ATOM 635 C C . GLU A 1 82 ? 6.949 -3.662 29.366 1.00 86.56 82 GLU A C 1
ATOM 637 O O . GLU A 1 82 ? 7.862 -3.412 30.157 1.00 86.56 82 GLU A O 1
ATOM 642 N N . THR A 1 83 ? 6.013 -2.757 29.082 1.00 79.25 83 THR A N 1
ATOM 643 C CA . THR A 1 83 ? 6.003 -1.408 29.662 1.00 79.25 83 THR A CA 1
ATOM 644 C C . THR A 1 83 ? 5.876 -1.475 31.181 1.00 79.25 83 THR A C 1
ATOM 646 O O . THR A 1 83 ? 6.638 -0.816 31.895 1.00 79.25 83 THR A O 1
ATOM 649 N N . TYR A 1 84 ? 4.985 -2.330 31.701 1.00 80.69 84 TYR A N 1
ATOM 650 C CA . TYR A 1 84 ? 4.866 -2.554 33.142 1.00 80.69 84 TYR A CA 1
ATOM 651 C C . TYR A 1 84 ? 6.187 -3.038 33.750 1.00 80.69 84 TYR A C 1
ATOM 653 O O . TYR A 1 84 ? 6.626 -2.510 34.779 1.00 80.69 84 TYR A O 1
ATOM 661 N N . LYS A 1 85 ? 6.853 -4.006 33.105 1.00 81.62 85 LYS A N 1
ATOM 662 C CA . LYS A 1 85 ? 8.166 -4.494 33.547 1.00 81.62 85 LYS A CA 1
ATOM 663 C C . LYS A 1 85 ? 9.187 -3.366 33.568 1.00 81.62 85 LYS A C 1
ATOM 665 O O . LYS A 1 85 ? 9.923 -3.268 34.538 1.00 81.62 85 LYS A O 1
ATOM 670 N N . ILE A 1 86 ? 9.244 -2.511 32.554 1.00 80.94 86 ILE A N 1
ATOM 671 C CA . ILE A 1 86 ? 10.241 -1.435 32.470 1.00 80.94 86 ILE A CA 1
ATOM 672 C C . ILE A 1 86 ? 10.019 -0.384 33.566 1.00 80.94 86 ILE A C 1
ATOM 674 O O . ILE A 1 86 ? 10.967 -0.018 34.264 1.00 80.94 86 ILE A O 1
ATOM 678 N N . LEU A 1 87 ? 8.776 0.066 33.752 1.00 69.19 87 LEU A N 1
ATOM 679 C CA . LEU A 1 87 ? 8.446 1.183 34.644 1.00 69.19 87 LEU A CA 1
ATOM 680 C C . LEU A 1 87 ? 8.349 0.787 36.124 1.00 69.19 87 LEU A C 1
ATOM 682 O O . LEU A 1 87 ? 8.508 1.630 37.008 1.00 69.19 87 LEU A O 1
ATOM 686 N N . THR A 1 88 ? 8.109 -0.491 36.423 1.00 73.06 88 THR A N 1
ATOM 687 C CA . THR A 1 88 ? 7.913 -0.954 37.801 1.00 73.06 88 THR A CA 1
ATOM 688 C C . THR A 1 88 ? 9.251 -1.293 38.468 1.00 73.06 88 THR A C 1
ATOM 690 O O . THR A 1 88 ? 10.038 -2.048 37.895 1.00 73.06 88 THR A O 1
ATOM 693 N N . PRO A 1 89 ? 9.548 -0.823 39.695 1.00 80.38 89 PRO A N 1
ATOM 694 C CA . PRO A 1 89 ? 10.738 -1.243 40.440 1.00 80.38 89 PRO A CA 1
ATOM 695 C C . PRO A 1 89 ? 10.778 -2.761 40.678 1.00 80.38 89 PRO A C 1
ATOM 697 O O . PRO A 1 89 ? 9.743 -3.363 40.950 1.00 80.38 89 PRO A O 1
ATOM 700 N N . GLN A 1 90 ? 11.964 -3.384 40.656 1.00 81.88 90 GLN A N 1
ATOM 701 C CA . GLN A 1 90 ? 12.108 -4.851 40.745 1.00 81.88 90 GLN A CA 1
ATOM 702 C C . GLN A 1 90 ? 11.367 -5.490 41.934 1.00 81.88 90 GLN A C 1
ATOM 704 O O . GLN A 1 90 ? 10.713 -6.510 41.756 1.00 81.88 90 GLN A O 1
ATOM 709 N N . HIS A 1 91 ? 11.385 -4.866 43.116 1.00 84.19 91 HIS A N 1
ATOM 710 C CA . HIS A 1 91 ? 10.701 -5.385 44.311 1.00 84.19 91 HIS A CA 1
ATOM 711 C C . HIS A 1 91 ? 9.163 -5.423 44.197 1.00 84.19 91 HIS A C 1
ATOM 713 O O . HIS A 1 91 ? 8.517 -6.103 44.987 1.00 84.19 91 HIS A O 1
ATOM 719 N N . LYS A 1 92 ? 8.572 -4.699 43.234 1.00 78.38 92 LYS A N 1
ATOM 720 C CA . LYS A 1 92 ? 7.131 -4.729 42.930 1.00 78.38 92 LYS A CA 1
ATOM 721 C C . LYS A 1 92 ? 6.782 -5.657 41.764 1.00 78.38 92 LYS A C 1
ATOM 723 O O . LYS A 1 92 ? 5.601 -5.894 41.536 1.00 78.38 92 LYS A O 1
ATOM 728 N N . ARG A 1 93 ? 7.766 -6.213 41.048 1.00 85.44 93 ARG A N 1
ATOM 729 C CA . ARG A 1 93 ? 7.559 -7.181 39.954 1.00 85.44 93 ARG A CA 1
ATOM 730 C C . ARG A 1 93 ? 7.358 -8.595 40.506 1.00 85.44 93 ARG A C 1
ATOM 732 O O . ARG A 1 93 ? 8.092 -9.515 40.152 1.00 85.44 93 ARG A O 1
ATOM 739 N N . THR A 1 94 ? 6.411 -8.757 41.426 1.00 88.38 94 THR A N 1
ATOM 740 C CA . THR A 1 94 ? 6.057 -10.086 41.939 1.00 88.38 94 THR A CA 1
ATOM 741 C C . THR A 1 94 ? 5.382 -10.906 40.831 1.00 88.38 94 THR A C 1
ATOM 743 O O . THR A 1 94 ? 4.848 -10.315 39.884 1.00 88.38 94 THR A O 1
ATOM 746 N N . PRO A 1 95 ? 5.385 -12.248 40.911 1.00 88.06 95 PRO A N 1
ATOM 747 C CA . PRO A 1 95 ? 4.685 -13.094 39.945 1.00 88.06 95 PRO A CA 1
ATOM 748 C C . PRO A 1 95 ? 3.215 -12.698 39.750 1.00 88.06 95 PRO A C 1
ATOM 750 O O . PRO A 1 95 ? 2.731 -12.671 38.623 1.00 88.06 95 PRO A O 1
ATOM 753 N N . GLU A 1 96 ? 2.528 -12.313 40.826 1.00 83.25 96 GLU A N 1
ATOM 754 C CA . GLU A 1 96 ? 1.125 -11.890 40.814 1.00 83.25 96 GLU A CA 1
ATOM 755 C C . GLU A 1 96 ? 0.943 -10.585 40.037 1.00 83.25 96 GLU A C 1
ATOM 757 O O . GLU A 1 96 ? 0.079 -10.483 39.171 1.00 83.25 96 GLU A O 1
ATOM 762 N N . ASN A 1 97 ? 1.799 -9.598 40.295 1.00 78.56 97 ASN A N 1
ATOM 763 C CA . ASN A 1 97 ? 1.743 -8.307 39.620 1.00 78.56 97 ASN A CA 1
ATOM 764 C C . ASN A 1 97 ? 2.100 -8.408 38.131 1.00 78.56 97 ASN A C 1
ATOM 766 O O . ASN A 1 97 ? 1.486 -7.747 37.296 1.00 78.56 97 ASN A O 1
ATOM 770 N N . LEU A 1 98 ? 3.070 -9.257 37.781 1.00 85.00 98 LEU A N 1
ATOM 771 C CA . LEU A 1 98 ? 3.397 -9.541 36.384 1.00 85.00 98 LEU A CA 1
ATOM 772 C C . LEU A 1 98 ? 2.241 -10.253 35.680 1.00 85.00 98 LEU A C 1
ATOM 774 O O . LEU A 1 98 ? 1.895 -9.881 34.563 1.00 85.00 98 LEU A O 1
ATOM 778 N N . LYS A 1 99 ? 1.613 -11.230 36.344 1.00 86.00 99 LYS A N 1
ATOM 779 C CA . LYS A 1 99 ? 0.421 -11.917 35.841 1.00 86.00 99 LYS A CA 1
ATOM 780 C C . LYS A 1 99 ? -0.715 -10.930 35.551 1.00 86.00 99 LYS A C 1
ATOM 782 O O . LYS A 1 99 ? -1.297 -10.991 34.473 1.00 86.00 99 LYS A O 1
ATOM 787 N N . LEU A 1 100 ? -0.969 -9.972 36.447 1.00 81.50 100 LEU A N 1
ATOM 788 C CA . LEU A 1 100 ? -1.954 -8.907 36.217 1.00 81.50 100 LEU A CA 1
ATOM 789 C C . LEU A 1 100 ? -1.609 -8.029 35.003 1.00 81.50 100 LEU A C 1
ATOM 791 O O . LEU A 1 100 ? -2.506 -7.668 34.248 1.00 81.50 100 LEU A O 1
ATOM 795 N N . ALA A 1 101 ? -0.329 -7.724 34.768 1.00 82.56 101 ALA A N 1
ATOM 796 C CA . ALA A 1 101 ? 0.090 -6.966 33.587 1.00 82.56 101 ALA A CA 1
ATOM 797 C C . ALA A 1 101 ? -0.165 -7.732 32.274 1.00 82.56 101 ALA A C 1
ATOM 799 O O . ALA A 1 101 ? -0.643 -7.146 31.304 1.00 82.56 101 ALA A O 1
ATOM 800 N N . TYR A 1 102 ? 0.093 -9.045 32.252 1.00 89.06 102 TYR A N 1
ATOM 801 C CA . TYR A 1 102 ? -0.266 -9.897 31.112 1.00 89.06 102 TYR A CA 1
ATOM 802 C C . TYR A 1 102 ? -1.775 -9.982 30.910 1.00 89.06 102 TYR A C 1
ATOM 804 O O . TYR A 1 102 ? -2.247 -9.884 29.781 1.00 89.06 102 TYR A O 1
ATOM 812 N N . TYR A 1 103 ? -2.537 -10.124 31.996 1.00 84.12 103 TYR A N 1
ATOM 813 C CA . TYR A 1 103 ? -3.995 -10.149 31.931 1.00 84.12 103 TYR A CA 1
ATOM 814 C C . TYR A 1 103 ? -4.552 -8.841 31.379 1.00 84.12 103 TYR A C 1
ATOM 816 O O . TYR A 1 103 ? -5.419 -8.881 30.514 1.00 84.12 103 TYR A O 1
ATOM 824 N N . LEU A 1 104 ? -4.012 -7.693 31.794 1.00 81.50 104 LEU A N 1
ATOM 825 C CA . LEU A 1 104 ? -4.388 -6.396 31.234 1.00 81.50 104 LEU A CA 1
ATOM 826 C C . LEU A 1 104 ? -4.113 -6.326 29.726 1.00 81.50 104 LEU A C 1
ATOM 828 O O . LEU A 1 104 ? -4.973 -5.872 28.974 1.00 81.50 104 LEU A O 1
ATOM 832 N N . GLY A 1 105 ? -2.950 -6.813 29.282 1.00 86.44 105 GLY A N 1
ATOM 833 C CA . GLY A 1 105 ? -2.637 -6.908 27.858 1.00 86.44 105 GLY A CA 1
ATOM 834 C C . GLY A 1 105 ? -3.634 -7.789 27.101 1.00 86.44 105 GLY A C 1
ATOM 835 O O . GLY A 1 105 ? -4.119 -7.394 26.049 1.00 86.44 105 GLY A O 1
ATOM 836 N N . TRP A 1 106 ? -4.029 -8.936 27.656 1.00 88.75 106 TRP A N 1
ATOM 837 C CA . TRP A 1 106 ? -5.057 -9.787 27.048 1.00 88.75 106 TRP A CA 1
ATOM 838 C C . TRP A 1 106 ? -6.445 -9.158 27.034 1.00 88.75 106 TRP A C 1
ATOM 840 O O . TRP A 1 106 ? -7.180 -9.329 26.068 1.00 88.75 106 TRP A O 1
ATOM 850 N N . CYS A 1 107 ? -6.812 -8.412 28.073 1.00 83.06 107 CYS A N 1
ATOM 851 C CA . CYS A 1 107 ? -8.078 -7.684 28.092 1.00 83.06 107 CYS A CA 1
ATOM 852 C C . CYS A 1 107 ? -8.111 -6.635 26.981 1.00 83.06 107 CYS A C 1
ATOM 854 O O . CYS A 1 107 ? -9.132 -6.490 26.316 1.00 83.06 107 CYS A O 1
ATOM 856 N N . TYR A 1 108 ? -6.984 -5.960 26.738 1.00 83.62 108 TYR A N 1
ATOM 857 C CA . TYR A 1 108 ? -6.837 -5.077 25.588 1.00 83.62 108 TYR A CA 1
ATOM 858 C C . TYR A 1 108 ? -7.013 -5.838 24.267 1.00 83.62 108 TYR A C 1
ATOM 860 O O . TYR A 1 108 ? -7.834 -5.422 23.457 1.00 83.62 108 TYR A O 1
ATOM 868 N N . GLU A 1 109 ? -6.326 -6.969 24.065 1.00 87.19 109 GLU A N 1
ATOM 869 C CA . GLU A 1 109 ? -6.461 -7.766 22.831 1.00 87.19 109 GLU A CA 1
ATOM 870 C C . GLU A 1 109 ? -7.909 -8.232 22.593 1.00 87.19 109 GLU A C 1
ATOM 872 O O . GLU A 1 109 ? -8.413 -8.129 21.479 1.00 87.19 109 GLU A O 1
ATOM 877 N N . VAL A 1 110 ? -8.627 -8.670 23.637 1.00 86.38 110 VAL A N 1
ATOM 878 C CA . VAL A 1 110 ? -10.043 -9.075 23.525 1.00 86.38 110 VAL A CA 1
ATOM 879 C C . VAL A 1 110 ? -10.945 -7.891 23.154 1.00 86.38 110 VAL A C 1
ATOM 881 O O . VAL A 1 110 ? -11.848 -8.050 22.333 1.00 86.38 110 VAL A O 1
ATOM 884 N N . VAL A 1 111 ? -10.706 -6.704 23.726 1.00 81.12 111 VAL A N 1
ATOM 885 C CA . VAL A 1 111 ? -11.440 -5.478 23.365 1.00 81.12 111 VAL A CA 1
ATOM 886 C C . VAL A 1 111 ? -11.131 -5.062 21.928 1.00 81.12 111 VAL A C 1
ATOM 888 O O . VAL A 1 111 ? -12.038 -4.739 21.173 1.00 81.12 111 VAL A O 1
ATOM 891 N N . MET A 1 112 ? -9.869 -5.092 21.506 1.00 81.19 112 MET A N 1
ATOM 892 C CA . MET A 1 112 ? -9.518 -4.777 20.119 1.00 81.19 112 MET A CA 1
ATOM 893 C C . MET A 1 112 ? -10.150 -5.763 19.138 1.00 81.19 112 MET A C 1
ATOM 895 O O . MET A 1 112 ? -10.617 -5.369 18.071 1.00 81.19 112 MET A O 1
ATOM 899 N N . GLU A 1 113 ? -10.244 -7.033 19.521 1.00 86.75 113 GLU A N 1
ATOM 900 C CA . GLU A 1 113 ? -10.886 -8.042 18.693 1.00 86.75 113 GLU A CA 1
ATOM 901 C C . GLU A 1 113 ? -12.405 -7.857 18.586 1.00 86.75 113 GLU A C 1
ATOM 903 O O . GLU A 1 113 ? -12.987 -8.185 17.552 1.00 86.75 113 GLU A O 1
ATOM 908 N N . SER A 1 114 ? -13.063 -7.262 19.588 1.00 84.19 114 SER A N 1
ATOM 909 C CA . SER A 1 114 ? -14.472 -6.877 19.445 1.00 84.19 114 SER A CA 1
ATOM 910 C C . SER A 1 114 ? -14.650 -5.794 18.378 1.00 84.19 114 SER A C 1
ATOM 912 O O . SER A 1 114 ? -15.576 -5.874 17.572 1.00 84.19 114 SER A O 1
ATOM 914 N N . PHE A 1 115 ? -13.732 -4.830 18.281 1.00 76.50 115 PHE A N 1
ATOM 915 C CA . PHE A 1 115 ? -13.758 -3.856 17.187 1.00 76.50 115 PHE A CA 1
ATOM 916 C C . PHE A 1 115 ? -13.536 -4.516 15.823 1.00 76.50 115 PHE A C 1
ATOM 918 O O . PHE A 1 115 ? -14.261 -4.189 14.888 1.00 76.50 115 PHE A O 1
ATOM 925 N N . ASN A 1 116 ? -12.617 -5.481 15.714 1.00 83.69 116 ASN A N 1
ATOM 926 C CA . ASN A 1 116 ? -12.396 -6.229 14.468 1.00 83.69 116 ASN A CA 1
ATOM 927 C C . ASN A 1 116 ? -13.640 -7.015 14.031 1.00 83.69 116 ASN A C 1
ATOM 929 O O . ASN A 1 116 ? -13.984 -7.029 12.852 1.00 83.69 116 ASN A O 1
ATOM 933 N N . LEU A 1 117 ? -14.344 -7.640 14.976 1.00 84.69 117 LEU A N 1
ATOM 934 C CA . LEU A 1 117 ? -15.593 -8.345 14.696 1.00 84.69 117 LEU A CA 1
ATOM 935 C C . LEU A 1 117 ? -16.704 -7.407 14.222 1.00 84.69 117 LEU A C 1
ATOM 937 O O . LEU A 1 117 ? -17.442 -7.753 13.299 1.00 84.69 117 LEU A O 1
ATOM 941 N N . ALA A 1 118 ? -16.824 -6.229 14.840 1.00 76.88 118 ALA A N 1
ATOM 942 C CA . ALA A 1 118 ? -17.756 -5.206 14.386 1.00 76.88 118 ALA A CA 1
ATOM 943 C C . ALA A 1 118 ? -17.396 -4.728 12.971 1.00 76.88 118 ALA A C 1
ATOM 945 O O . ALA A 1 118 ? -18.275 -4.689 12.111 1.00 76.88 118 ALA A O 1
ATOM 946 N N . ASP A 1 119 ? -16.120 -4.408 12.733 1.00 77.00 119 ASP A N 1
ATOM 947 C CA . ASP A 1 119 ? -15.578 -3.984 11.436 1.00 77.00 119 ASP A CA 1
ATOM 948 C C . ASP A 1 119 ? -15.904 -5.005 10.344 1.00 77.00 119 ASP A C 1
ATOM 950 O O . ASP A 1 119 ? -16.495 -4.651 9.329 1.00 77.00 119 ASP A O 1
ATOM 954 N N . ASP A 1 120 ? -15.651 -6.291 10.597 1.00 85.12 120 ASP A N 1
ATOM 955 C CA . ASP A 1 120 ? -15.928 -7.367 9.644 1.00 85.12 120 ASP A CA 1
ATOM 956 C C . ASP A 1 120 ? -17.403 -7.438 9.231 1.00 85.12 120 ASP A C 1
ATOM 958 O O . ASP A 1 120 ? -17.703 -7.687 8.062 1.00 85.12 120 ASP A O 1
ATOM 962 N N . ILE A 1 121 ? -18.322 -7.201 10.173 1.00 82.50 121 ILE A N 1
ATOM 963 C CA . ILE A 1 121 ? -19.763 -7.150 9.900 1.00 82.50 121 ILE A CA 1
ATOM 964 C C . ILE A 1 121 ? -20.109 -5.901 9.083 1.00 82.50 121 ILE A C 1
ATOM 966 O O . ILE A 1 121 ? -20.873 -5.993 8.125 1.00 82.50 121 ILE A O 1
ATOM 970 N N . PHE A 1 122 ? -19.575 -4.734 9.458 1.00 73.94 122 PHE A N 1
ATOM 971 C CA . PHE A 1 122 ? -19.859 -3.467 8.778 1.00 73.94 122 PHE A CA 1
ATOM 972 C C . PHE A 1 122 ? -19.296 -3.410 7.355 1.00 73.94 122 PHE A C 1
ATOM 974 O O . PHE A 1 122 ? -19.906 -2.777 6.486 1.00 73.94 122 PHE A O 1
ATOM 981 N N . ASP A 1 123 ? -18.147 -4.039 7.126 1.00 74.88 123 ASP A N 1
ATOM 982 C CA . ASP A 1 123 ? -17.438 -4.063 5.845 1.00 74.88 123 ASP A CA 1
ATOM 983 C C . ASP A 1 123 ? -17.825 -5.228 4.939 1.00 74.88 123 ASP A C 1
ATOM 985 O O . ASP A 1 123 ? -17.409 -5.259 3.777 1.00 74.88 123 ASP A O 1
ATOM 989 N N . GLU A 1 124 ? -18.632 -6.161 5.442 1.00 85.31 124 GLU A N 1
ATOM 990 C CA . GLU A 1 124 ? -18.953 -7.414 4.759 1.00 85.31 124 GLU A CA 1
ATOM 991 C C . GLU A 1 124 ? -17.680 -8.218 4.392 1.00 85.31 124 GLU A C 1
ATOM 993 O O . GLU A 1 124 ? -17.604 -8.904 3.364 1.00 85.31 124 GLU A O 1
ATOM 998 N N . SER A 1 125 ? -16.668 -8.164 5.271 1.00 85.00 125 SER A N 1
ATOM 999 C CA . SER A 1 125 ? -15.383 -8.859 5.119 1.00 85.00 125 SER A CA 1
ATOM 1000 C C . SER A 1 125 ? -15.572 -10.374 5.008 1.00 85.00 125 SER A C 1
ATOM 1002 O O . SER A 1 125 ? -16.393 -10.962 5.713 1.00 85.00 125 SER A O 1
ATOM 1004 N N . GLN A 1 126 ? -14.800 -11.022 4.135 1.00 87.50 126 GLN A N 1
ATOM 1005 C CA . GLN A 1 126 ? -14.881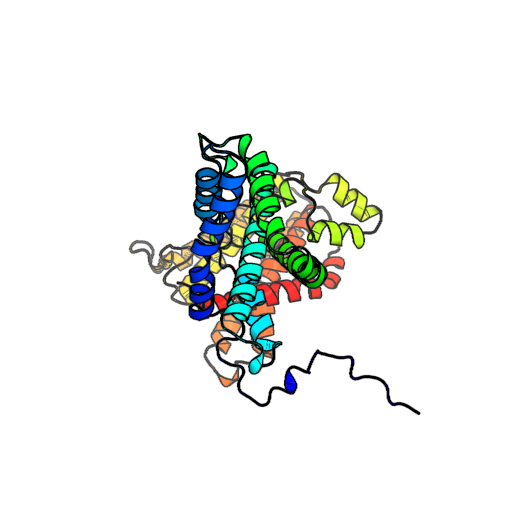 -12.474 3.922 1.00 87.50 126 GLN A CA 1
ATOM 1006 C C . GLN A 1 126 ? -13.930 -13.249 4.843 1.00 87.50 126 GLN A C 1
ATOM 1008 O O . GLN A 1 126 ? -14.302 -14.280 5.410 1.00 87.50 126 GLN A O 1
ATOM 1013 N N . THR A 1 127 ? -12.706 -12.743 5.005 1.00 88.62 127 THR A N 1
ATOM 1014 C CA . THR A 1 127 ? -11.631 -13.398 5.755 1.00 88.62 127 THR A CA 1
ATOM 1015 C C . THR A 1 127 ? -10.856 -12.414 6.625 1.00 88.62 127 THR A C 1
ATOM 1017 O O . THR A 1 127 ? -10.711 -11.247 6.267 1.00 88.62 127 THR A O 1
ATOM 1020 N N . ARG A 1 128 ? -10.311 -12.915 7.737 1.00 85.88 128 ARG A N 1
ATOM 1021 C CA . ARG A 1 128 ? -9.369 -12.232 8.632 1.00 85.88 128 ARG A CA 1
ATOM 1022 C C . ARG A 1 128 ? -8.423 -13.266 9.243 1.00 85.88 128 ARG A C 1
ATOM 1024 O O . ARG A 1 128 ? -8.888 -14.322 9.669 1.00 85.88 128 ARG A O 1
ATOM 1031 N N . ARG A 1 129 ? -7.116 -12.968 9.301 1.00 83.81 129 ARG A N 1
ATOM 1032 C CA . ARG A 1 129 ? -6.074 -13.876 9.846 1.00 83.81 129 ARG A CA 1
ATOM 1033 C C . ARG A 1 129 ? -6.163 -15.289 9.245 1.00 83.81 129 ARG A C 1
ATOM 1035 O O . ARG A 1 129 ? -6.216 -16.280 9.970 1.00 83.81 129 ARG A O 1
ATOM 1042 N N . ASP A 1 130 ? -6.300 -15.351 7.919 1.00 83.44 130 ASP A N 1
ATOM 1043 C CA . ASP A 1 130 ? -6.444 -16.589 7.133 1.00 83.44 130 ASP A CA 1
ATOM 1044 C C . ASP A 1 130 ? -7.633 -17.483 7.526 1.00 83.44 130 ASP A C 1
ATOM 1046 O O . ASP A 1 130 ? -7.678 -18.678 7.227 1.00 83.44 130 ASP A O 1
ATOM 1050 N N . ARG A 1 131 ? -8.635 -16.908 8.198 1.00 86.50 131 ARG A N 1
ATOM 1051 C CA . ARG A 1 131 ? -9.863 -17.587 8.617 1.00 86.50 131 ARG A CA 1
ATOM 1052 C C . ARG A 1 131 ? -11.083 -16.853 8.089 1.00 86.50 131 ARG A C 1
ATOM 1054 O O . ARG A 1 131 ? -11.053 -15.650 7.858 1.00 86.50 131 ARG A O 1
ATOM 1061 N N . ILE A 1 132 ? -12.186 -17.580 7.929 1.00 90.94 132 ILE A N 1
ATOM 1062 C CA . ILE A 1 132 ? -13.490 -16.989 7.602 1.00 90.94 132 ILE A CA 1
ATOM 1063 C C . ILE A 1 132 ? -13.906 -16.051 8.746 1.00 90.94 132 ILE A C 1
ATOM 1065 O O . ILE A 1 132 ? -13.824 -16.443 9.917 1.00 90.94 132 ILE A O 1
ATOM 1069 N N . CYS A 1 133 ? -14.358 -14.836 8.420 1.00 92.62 133 CYS A N 1
ATOM 1070 C CA . CYS A 1 133 ? -14.854 -13.881 9.415 1.00 92.62 133 CYS A CA 1
ATOM 1071 C C . CYS A 1 133 ? -15.979 -14.508 10.255 1.00 92.62 133 CYS A C 1
ATOM 1073 O O . CYS A 1 133 ? -16.846 -15.208 9.733 1.00 92.62 133 CYS A O 1
ATOM 1075 N N . TRP A 1 134 ? -15.997 -14.253 11.566 1.00 94.62 134 TRP A N 1
ATOM 1076 C CA . TRP A 1 134 ? -16.896 -14.941 12.509 1.00 94.62 134 TRP A CA 1
ATOM 1077 C C . TRP A 1 134 ? -18.377 -14.900 12.101 1.00 94.62 134 TRP A C 1
ATOM 1079 O O . TRP A 1 134 ? -19.075 -15.909 12.194 1.00 94.62 134 TRP A O 1
ATOM 1089 N N . TYR A 1 135 ? -18.858 -13.756 11.604 1.00 93.25 135 TYR A N 1
ATOM 1090 C CA . TYR A 1 135 ? -20.259 -13.581 11.207 1.00 93.25 135 TYR A CA 1
ATOM 1091 C C . TYR A 1 135 ? -20.656 -14.367 9.946 1.00 93.25 135 TYR A C 1
ATOM 1093 O O . TYR A 1 135 ? -21.842 -14.640 9.756 1.00 93.25 135 TYR A O 1
ATOM 1101 N N . GLN A 1 136 ? -19.678 -14.768 9.126 1.00 92.94 136 GLN A N 1
ATOM 1102 C CA . GLN A 1 136 ? -19.866 -15.585 7.923 1.00 92.94 136 GLN A CA 1
ATOM 1103 C C . GLN A 1 136 ? -19.957 -17.087 8.237 1.00 92.94 136 GLN A C 1
ATOM 1105 O O . GLN A 1 136 ? -20.303 -17.883 7.362 1.00 92.94 136 GLN A O 1
ATOM 1110 N N . LEU A 1 137 ? -19.674 -17.512 9.476 1.00 93.25 137 LEU A N 1
ATOM 1111 C CA . LEU A 1 137 ? -19.846 -18.913 9.855 1.00 93.25 137 LEU A CA 1
ATOM 1112 C C . LEU A 1 137 ? -21.335 -19.315 9.770 1.00 93.25 137 LEU A C 1
ATOM 1114 O O . LEU A 1 137 ? -22.185 -18.595 10.312 1.00 93.25 137 LEU A O 1
ATOM 1118 N N . PRO A 1 138 ? -21.672 -20.476 9.163 1.00 89.50 138 PRO A N 1
ATOM 1119 C CA . PRO A 1 138 ? -23.058 -20.853 8.860 1.00 89.50 138 PRO A CA 1
ATOM 1120 C C . PRO A 1 138 ? -24.011 -20.867 10.062 1.00 89.50 138 PRO A C 1
ATOM 1122 O O . PRO A 1 138 ? -25.216 -20.685 9.904 1.00 89.50 138 PRO A O 1
ATOM 1125 N N . ASP A 1 139 ? -23.488 -21.103 11.266 1.00 90.25 139 ASP A N 1
ATOM 1126 C CA . ASP A 1 139 ? -24.260 -21.215 12.504 1.00 90.25 139 ASP A CA 1
ATOM 1127 C C . ASP A 1 139 ? -24.229 -19.949 13.386 1.00 90.25 139 ASP A C 1
ATOM 1129 O O . ASP A 1 139 ? -24.853 -19.916 14.454 1.00 90.25 139 ASP A O 1
ATOM 1133 N N . VAL A 1 140 ? -23.529 -18.898 12.946 1.00 91.38 140 VAL A N 1
ATOM 1134 C CA . VAL A 1 140 ? -23.399 -17.619 13.660 1.00 91.38 140 VAL A CA 1
ATOM 1135 C C . VAL A 1 140 ? -24.354 -16.578 13.075 1.00 91.38 140 VAL A C 1
ATOM 1137 O O . VAL A 1 140 ? -25.303 -16.165 13.756 1.00 91.38 140 VAL A O 1
ATOM 1140 N N . GLY A 1 141 ? -24.127 -16.169 11.822 1.00 84.62 141 GLY A N 1
ATOM 1141 C CA . GLY A 1 141 ? -24.930 -15.167 11.121 1.00 84.62 141 GLY A CA 1
ATOM 1142 C C . GLY A 1 141 ? -25.137 -13.872 11.933 1.00 84.62 141 GLY A C 1
ATOM 1143 O O . GLY A 1 141 ? -24.209 -13.398 12.594 1.00 84.62 141 GLY A O 1
ATOM 1144 N N . PRO A 1 142 ? -26.363 -13.308 11.978 1.00 76.44 142 PRO A N 1
ATOM 1145 C CA . PRO A 1 142 ? -26.652 -12.046 12.676 1.00 76.44 142 PRO A CA 1
ATOM 1146 C C . PRO A 1 142 ? -26.341 -12.038 14.181 1.00 76.44 142 PRO A C 1
ATOM 1148 O O . PRO A 1 142 ? -26.253 -10.970 14.787 1.00 76.44 142 PRO A O 1
ATOM 1151 N N . ARG A 1 143 ? -26.166 -13.210 14.813 1.00 82.81 143 ARG A N 1
ATOM 1152 C CA . ARG A 1 143 ? -25.805 -13.299 16.239 1.00 82.81 143 ARG A CA 1
ATOM 1153 C C . ARG A 1 143 ? -24.406 -12.752 16.521 1.00 82.81 143 ARG A C 1
ATOM 1155 O O . ARG A 1 143 ? -24.143 -12.394 17.666 1.00 82.81 143 ARG A O 1
ATOM 1162 N N . ALA A 1 144 ? -23.556 -12.630 15.500 1.00 86.56 144 ALA A N 1
ATOM 1163 C CA . ALA A 1 144 ? -22.221 -12.056 15.618 1.00 86.56 144 ALA A CA 1
ATOM 1164 C C . ALA A 1 144 ? -22.224 -10.642 16.218 1.00 86.56 144 ALA A C 1
ATOM 1166 O O . ALA A 1 144 ? -21.309 -10.298 16.959 1.00 86.56 144 ALA A O 1
ATOM 1167 N N . VAL A 1 145 ? -23.276 -9.846 15.983 1.00 74.00 145 VAL A N 1
ATOM 1168 C CA . VAL A 1 145 ? -23.423 -8.515 16.600 1.00 74.00 145 VAL A CA 1
ATOM 1169 C C . VAL A 1 145 ? -23.487 -8.626 18.126 1.00 74.00 145 VAL A C 1
ATOM 1171 O O . VAL A 1 145 ? -22.798 -7.906 18.843 1.00 74.00 145 VAL A O 1
ATOM 1174 N N . ASN A 1 146 ? -24.281 -9.569 18.639 1.00 76.88 146 ASN A N 1
ATOM 1175 C CA . ASN A 1 146 ? -24.377 -9.814 20.075 1.00 76.88 146 ASN A CA 1
ATOM 1176 C C . ASN A 1 146 ? -23.093 -10.446 20.633 1.00 76.88 146 ASN A C 1
ATOM 1178 O O . ASN A 1 146 ? -22.693 -10.123 21.745 1.00 76.88 146 ASN A O 1
ATOM 1182 N N . ASP A 1 147 ? -22.443 -11.326 19.869 1.00 86.25 147 ASP A N 1
ATOM 1183 C CA . ASP A 1 147 ? -21.165 -11.932 20.264 1.00 86.25 147 ASP A CA 1
ATOM 1184 C C . ASP A 1 147 ? -20.065 -10.883 20.431 1.00 86.25 147 ASP A C 1
ATOM 1186 O O . ASP A 1 147 ? -19.316 -10.932 21.403 1.00 86.25 147 ASP A O 1
ATOM 1190 N N . THR A 1 148 ? -20.033 -9.905 19.525 1.00 80.25 148 THR A N 1
ATOM 1191 C CA . THR A 1 148 ? -19.105 -8.771 19.550 1.00 80.25 148 THR A CA 1
ATOM 1192 C C . THR A 1 148 ? -19.254 -7.962 20.837 1.00 80.25 148 THR A C 1
ATOM 1194 O O . THR A 1 148 ? -18.292 -7.784 21.581 1.00 80.25 148 THR A O 1
ATOM 1197 N N . LEU A 1 149 ? -20.485 -7.548 21.153 1.00 74.62 149 LEU A N 1
ATOM 1198 C CA . LEU A 1 149 ? -20.786 -6.819 22.389 1.00 74.62 149 LEU A CA 1
ATOM 1199 C C . LEU A 1 149 ? -20.482 -7.659 23.635 1.00 74.62 149 LEU A C 1
ATOM 1201 O O . LEU A 1 149 ? -20.005 -7.144 24.643 1.00 74.62 149 LEU A O 1
ATOM 1205 N N . MET A 1 150 ? -20.762 -8.962 23.579 1.00 78.75 150 MET A N 1
ATOM 1206 C CA . MET A 1 150 ? -20.549 -9.864 24.705 1.00 78.75 150 MET A CA 1
ATOM 1207 C C . MET A 1 150 ? -19.068 -9.974 25.068 1.00 78.75 150 MET A C 1
ATOM 1209 O O . MET A 1 150 ? -18.756 -9.908 26.255 1.00 78.75 150 MET A O 1
ATOM 1213 N N . ILE A 1 151 ? -18.164 -10.127 24.095 1.00 81.31 151 ILE A N 1
ATOM 1214 C CA . ILE A 1 151 ? -16.728 -10.227 24.396 1.00 81.31 151 ILE A CA 1
ATOM 1215 C C . ILE A 1 151 ? -16.132 -8.887 24.849 1.00 81.31 151 ILE A C 1
ATOM 1217 O O . ILE A 1 151 ? -15.301 -8.883 25.755 1.00 81.31 151 ILE A O 1
ATOM 1221 N N . GLU A 1 152 ? -16.614 -7.759 24.313 1.00 76.94 152 GLU A N 1
ATOM 1222 C CA . GLU A 1 152 ? -16.213 -6.415 24.752 1.00 76.94 152 GLU A CA 1
ATOM 1223 C C . GLU A 1 152 ? -16.572 -6.196 26.229 1.00 76.94 152 GLU A C 1
ATOM 1225 O O . GLU A 1 152 ? -15.731 -5.835 27.054 1.00 76.94 152 GLU A O 1
ATOM 1230 N N . ILE A 1 153 ? -17.826 -6.490 26.587 1.00 70.31 153 ILE A N 1
ATOM 1231 C CA . ILE A 1 153 ? -18.323 -6.370 27.959 1.00 70.31 153 ILE A CA 1
ATOM 1232 C C . ILE A 1 153 ? -17.603 -7.363 28.881 1.00 70.31 153 ILE A C 1
ATOM 1234 O O . ILE A 1 153 ? -17.253 -7.008 30.007 1.00 70.31 153 ILE A O 1
ATOM 1238 N N . ALA A 1 154 ? -17.363 -8.594 28.419 1.00 68.88 154 ALA A N 1
ATOM 1239 C CA . ALA A 1 154 ? -16.653 -9.614 29.184 1.00 68.88 154 ALA A CA 1
ATOM 1240 C C . ALA A 1 154 ? -15.225 -9.161 29.537 1.00 68.88 154 ALA A C 1
ATOM 1242 O O . ALA A 1 154 ? -14.816 -9.300 30.691 1.00 68.88 154 ALA A O 1
ATOM 1243 N N . ALA A 1 155 ? -14.512 -8.541 28.592 1.00 68.00 155 ALA A N 1
ATOM 1244 C CA . ALA A 1 155 ? -13.197 -7.954 28.832 1.00 68.00 155 ALA A CA 1
ATOM 1245 C C . ALA A 1 155 ? -13.243 -6.702 29.725 1.00 68.00 155 ALA A C 1
ATOM 1247 O O . ALA A 1 155 ? -12.310 -6.452 30.476 1.00 68.00 155 ALA A O 1
ATOM 1248 N N . GLY A 1 156 ? -14.335 -5.933 29.713 1.00 62.31 156 GLY A N 1
ATOM 1249 C CA . GLY A 1 156 ? -14.519 -4.781 30.605 1.00 62.31 156 GLY A CA 1
ATOM 1250 C C . GLY A 1 156 ? -14.709 -5.134 32.090 1.00 62.31 156 GLY A C 1
ATOM 1251 O O . GLY A 1 156 ? -14.559 -4.262 32.948 1.00 62.31 156 GLY A O 1
ATOM 1252 N N . TYR A 1 157 ? -15.023 -6.392 32.426 1.00 57.97 157 TYR A N 1
ATOM 1253 C CA . TYR A 1 157 ? -15.193 -6.834 33.817 1.00 57.97 157 TYR A CA 1
ATOM 1254 C C . TYR A 1 157 ? -13.877 -7.045 34.582 1.00 57.97 157 TYR A C 1
ATOM 1256 O O . TYR A 1 157 ? -13.934 -7.244 35.797 1.00 57.97 157 TYR A O 1
ATOM 1264 N N . THR A 1 158 ? -12.716 -7.023 33.922 1.00 55.03 158 THR A N 1
ATOM 1265 C CA . THR A 1 158 ? -11.450 -7.462 34.533 1.00 55.03 158 THR A CA 1
ATOM 1266 C C . THR A 1 158 ? -10.686 -6.380 35.301 1.00 55.03 158 THR A C 1
ATOM 1268 O O . THR A 1 158 ? -10.044 -6.753 36.272 1.00 55.03 158 THR A O 1
ATOM 1271 N N . ASP A 1 159 ? -10.793 -5.081 34.980 1.00 52.97 159 ASP A N 1
ATOM 1272 C CA . ASP A 1 159 ? -10.490 -3.952 35.895 1.00 52.97 159 ASP A CA 1
ATOM 1273 C C . ASP A 1 159 ? -10.806 -2.584 35.239 1.00 52.97 159 ASP A C 1
ATOM 1275 O O . ASP A 1 159 ? -10.058 -2.067 34.404 1.00 52.97 159 ASP A O 1
ATOM 1279 N N . LEU A 1 160 ? -11.902 -1.945 35.660 1.00 50.94 160 LEU A N 1
ATOM 1280 C CA . LEU A 1 160 ? -12.300 -0.599 35.217 1.00 50.94 160 LEU A CA 1
ATOM 1281 C C . LEU A 1 160 ? -11.312 0.508 35.638 1.00 50.94 160 LEU A C 1
ATOM 1283 O O . LEU A 1 160 ? -11.325 1.587 35.041 1.00 50.94 160 LEU A O 1
ATOM 1287 N N . HIS A 1 161 ? -10.477 0.282 36.658 1.00 47.81 161 HIS A N 1
ATOM 1288 C CA . HIS A 1 161 ? -9.508 1.266 37.142 1.00 47.81 161 HIS A CA 1
ATOM 1289 C C . HIS A 1 161 ? -8.277 1.332 36.229 1.00 47.81 161 HIS A C 1
ATOM 1291 O O . HIS A 1 161 ? -7.902 2.419 35.786 1.00 47.81 161 HIS A O 1
ATOM 1297 N N . ALA A 1 162 ? -7.706 0.179 35.866 1.00 49.97 162 ALA A N 1
ATOM 1298 C CA . ALA A 1 162 ? -6.571 0.087 34.945 1.00 49.97 162 ALA A CA 1
ATOM 1299 C C . ALA A 1 162 ? -6.912 0.602 33.532 1.00 49.97 162 ALA A C 1
ATOM 1301 O O . ALA A 1 162 ? -6.139 1.355 32.936 1.00 49.97 162 ALA A O 1
ATOM 1302 N N . LEU A 1 163 ? -8.111 0.286 33.022 1.00 48.66 163 LEU A N 1
ATOM 1303 C CA . LEU A 1 163 ? -8.610 0.791 31.733 1.00 48.66 163 LEU A CA 1
ATOM 1304 C C . LEU A 1 163 ? -8.739 2.321 31.701 1.00 48.66 163 LEU A C 1
ATOM 1306 O O . LEU A 1 163 ? -8.502 2.947 30.668 1.00 48.66 163 LEU A O 1
ATOM 1310 N N . LYS A 1 164 ? -9.103 2.944 32.828 1.00 52.12 164 LYS A N 1
ATOM 1311 C CA . LYS A 1 164 ? -9.268 4.400 32.919 1.00 52.12 164 LYS A CA 1
ATOM 1312 C C . LYS A 1 164 ? -7.927 5.137 32.905 1.00 52.12 164 LYS A C 1
ATOM 1314 O O . LYS A 1 164 ? -7.854 6.216 32.321 1.00 52.12 164 LYS A O 1
ATOM 1319 N N . GLU A 1 165 ? -6.888 4.553 33.501 1.00 52.06 165 GLU A N 1
ATOM 1320 C CA . GLU A 1 165 ? -5.523 5.101 33.503 1.00 52.06 165 GLU A CA 1
ATOM 1321 C C . GLU A 1 165 ? -4.799 4.875 32.167 1.00 52.06 165 GLU A C 1
ATOM 1323 O O . GLU A 1 165 ? -4.107 5.770 31.688 1.00 52.06 165 GLU A O 1
ATOM 1328 N N . ALA A 1 166 ? -5.015 3.730 31.511 1.00 49.72 166 ALA A N 1
ATOM 1329 C CA . ALA A 1 166 ? -4.405 3.420 30.217 1.00 49.72 166 ALA A CA 1
ATOM 1330 C C . ALA A 1 166 ? -5.104 4.093 29.020 1.00 49.72 166 ALA A C 1
ATOM 1332 O O . ALA A 1 166 ? -4.560 4.104 27.916 1.00 49.72 166 ALA A O 1
ATOM 1333 N N . LYS A 1 167 ? -6.295 4.680 29.218 1.00 49.97 167 LYS A N 1
ATOM 1334 C CA . LYS A 1 167 ? -7.156 5.200 28.146 1.00 49.97 167 LYS A CA 1
ATOM 1335 C C . LYS A 1 167 ? -6.455 6.171 27.197 1.00 49.97 167 LYS A C 1
ATOM 1337 O O . LYS A 1 167 ? -6.692 6.082 25.998 1.00 49.97 167 LYS A O 1
ATOM 1342 N N . SER A 1 168 ? -5.626 7.095 27.691 1.00 51.16 168 SER A N 1
ATOM 1343 C CA . SER A 1 168 ? -4.945 8.065 26.817 1.00 51.16 168 SER A CA 1
ATOM 1344 C C . SER A 1 168 ? -3.914 7.386 25.916 1.00 51.16 168 SER A C 1
ATOM 1346 O O . SER A 1 168 ? -3.950 7.582 24.710 1.00 51.16 168 SER A O 1
ATOM 1348 N N . ILE A 1 169 ? -3.077 6.510 26.482 1.00 51.88 169 ILE A N 1
ATOM 1349 C CA . ILE A 1 169 ? -2.056 5.755 25.740 1.00 51.88 169 ILE A CA 1
ATOM 1350 C C . ILE A 1 169 ? -2.719 4.818 24.727 1.00 51.88 169 ILE A C 1
ATOM 1352 O O . ILE A 1 169 ? -2.325 4.781 23.568 1.00 51.88 169 ILE A O 1
ATOM 1356 N N . ILE A 1 170 ? -3.767 4.106 25.147 1.00 56.19 170 ILE A N 1
ATOM 1357 C CA . ILE A 1 170 ? -4.573 3.238 24.279 1.00 56.19 170 ILE A CA 1
ATOM 1358 C C . ILE A 1 170 ? -5.181 4.035 23.125 1.00 56.19 170 ILE A C 1
ATOM 1360 O O . ILE A 1 170 ? -5.173 3.575 21.991 1.00 56.19 170 ILE A O 1
ATOM 1364 N N . THR A 1 171 ? -5.692 5.235 23.401 1.00 53.44 171 THR A N 1
ATOM 1365 C CA . THR A 1 171 ? -6.277 6.098 22.371 1.00 53.44 171 THR A CA 1
ATOM 1366 C C . THR A 1 171 ? -5.219 6.524 21.355 1.00 53.44 171 THR A C 1
ATOM 1368 O O . THR A 1 171 ? -5.465 6.416 20.159 1.00 53.44 171 THR A O 1
ATOM 1371 N N . ASP A 1 172 ? -4.037 6.945 21.807 1.00 52.41 172 ASP A N 1
ATOM 1372 C CA . ASP A 1 172 ? -2.947 7.369 20.922 1.00 52.41 172 ASP A CA 1
ATOM 1373 C C . ASP A 1 172 ? -2.396 6.202 20.083 1.00 52.41 172 ASP A C 1
ATOM 1375 O O . ASP A 1 172 ? -2.175 6.356 18.881 1.00 52.41 172 ASP A O 1
ATOM 1379 N N . ILE A 1 173 ? -2.246 5.012 20.680 1.00 56.84 173 ILE A N 1
ATOM 1380 C CA . ILE A 1 173 ? -1.864 3.784 19.963 1.00 56.84 173 ILE A CA 1
ATOM 1381 C C . ILE A 1 173 ? -2.943 3.399 18.950 1.00 56.84 173 ILE A C 1
ATOM 1383 O O . ILE A 1 173 ? -2.611 3.083 17.812 1.00 56.84 173 ILE A O 1
ATOM 1387 N N . ASN A 1 174 ? -4.225 3.472 19.317 1.00 54.69 174 ASN A N 1
ATOM 1388 C CA . ASN A 1 174 ? -5.325 3.186 18.396 1.00 54.69 174 ASN A CA 1
ATOM 1389 C C . ASN A 1 174 ? -5.363 4.186 17.237 1.00 54.69 174 ASN A C 1
ATOM 1391 O O . ASN A 1 174 ? -5.602 3.777 16.103 1.00 54.69 174 ASN A O 1
ATOM 1395 N N . TYR A 1 175 ? -5.091 5.471 17.482 1.00 61.72 175 TYR A N 1
ATOM 1396 C CA . TYR A 1 175 ? -4.949 6.458 16.411 1.00 61.72 175 TYR A CA 1
ATOM 1397 C C . TYR A 1 175 ? -3.796 6.101 15.476 1.00 61.72 175 TYR A C 1
ATOM 1399 O O . TYR A 1 175 ? -3.993 6.093 14.264 1.00 61.72 175 TYR A O 1
ATOM 1407 N N . LEU A 1 176 ? -2.622 5.765 16.016 1.00 66.00 176 LEU A N 1
ATOM 1408 C CA . LEU A 1 176 ? -1.479 5.344 15.207 1.00 66.00 176 LEU A CA 1
ATOM 1409 C C . LEU A 1 176 ? -1.803 4.091 14.387 1.00 66.00 176 LEU A C 1
ATOM 1411 O O . LEU A 1 176 ? -1.557 4.075 13.186 1.00 66.00 176 LEU A O 1
ATOM 1415 N N . TYR A 1 177 ? -2.386 3.073 15.019 1.00 62.28 177 TYR A N 1
ATOM 1416 C CA . TYR A 1 177 ? -2.758 1.822 14.366 1.00 62.28 177 TYR A CA 1
ATOM 1417 C C . TYR A 1 177 ? -3.792 2.051 13.261 1.00 62.28 177 TYR A C 1
ATOM 1419 O O . TYR A 1 177 ? -3.667 1.491 12.181 1.00 62.28 177 TYR A O 1
ATOM 1427 N N . THR A 1 178 ? -4.770 2.929 13.491 1.00 62.97 178 THR A N 1
ATOM 1428 C CA . THR A 1 178 ? -5.776 3.289 12.480 1.00 62.97 178 THR A CA 1
ATOM 1429 C C . THR A 1 178 ? -5.143 4.033 11.306 1.00 62.97 178 THR A C 1
ATOM 1431 O O . THR A 1 178 ? -5.452 3.728 10.163 1.00 62.97 178 THR A O 1
ATOM 1434 N N . ILE A 1 179 ? -4.220 4.967 11.561 1.00 68.56 179 ILE A N 1
ATOM 1435 C CA . ILE A 1 179 ? -3.495 5.682 10.498 1.00 68.56 179 ILE A CA 1
ATOM 1436 C C . ILE A 1 179 ? -2.622 4.716 9.693 1.00 68.56 179 ILE A C 1
ATOM 1438 O O . ILE A 1 179 ? -2.581 4.812 8.471 1.00 68.56 179 ILE A O 1
ATOM 1442 N N . GLN A 1 180 ? -1.938 3.787 10.365 1.00 66.75 180 GLN A N 1
ATOM 1443 C CA . GLN A 1 180 ? -1.153 2.745 9.703 1.00 66.75 180 GLN A CA 1
ATOM 1444 C C . GLN A 1 180 ? -2.039 1.823 8.868 1.00 66.75 180 GLN A C 1
ATOM 1446 O O . GLN A 1 180 ? -1.684 1.517 7.739 1.00 66.75 180 GLN A O 1
ATOM 1451 N N . ASN A 1 181 ? -3.196 1.422 9.392 1.00 69.06 181 ASN A N 1
ATOM 1452 C CA . ASN A 1 181 ? -4.157 0.602 8.667 1.00 69.06 181 ASN A CA 1
ATOM 1453 C C . ASN A 1 181 ? -4.679 1.339 7.420 1.00 69.06 181 ASN A C 1
ATOM 1455 O O . ASN A 1 181 ? -4.501 0.849 6.314 1.00 69.06 181 ASN A O 1
ATOM 1459 N N . ASP A 1 182 ? -5.157 2.580 7.562 1.00 70.19 182 ASP A N 1
ATOM 1460 C CA . ASP A 1 182 ? -5.609 3.404 6.430 1.00 70.19 182 ASP A CA 1
ATOM 1461 C C . ASP A 1 182 ? -4.483 3.687 5.407 1.00 70.19 182 ASP A C 1
ATOM 1463 O O . ASP A 1 182 ? -4.749 3.887 4.219 1.00 70.19 182 ASP A O 1
ATOM 1467 N N . PHE A 1 183 ? -3.221 3.735 5.850 1.00 72.00 183 PHE A N 1
ATOM 1468 C CA . PHE A 1 183 ? -2.057 3.815 4.966 1.00 72.00 183 PHE A CA 1
ATOM 1469 C C . PHE A 1 183 ? -1.848 2.509 4.194 1.00 72.00 183 PHE A C 1
ATOM 1471 O O . PHE A 1 183 ? -1.696 2.538 2.972 1.00 72.00 183 PHE A O 1
ATOM 1478 N N . TYR A 1 184 ? -1.859 1.365 4.877 1.00 70.50 184 TYR A N 1
ATOM 1479 C CA . TYR A 1 184 ? -1.706 0.078 4.212 1.00 70.50 184 TYR A CA 1
ATOM 1480 C C . TYR A 1 184 ? -2.900 -0.257 3.311 1.00 70.50 184 TYR A C 1
ATOM 1482 O O . TYR A 1 184 ? -2.704 -0.884 2.278 1.00 70.50 184 TYR A O 1
ATOM 1490 N N . ASP A 1 185 ? -4.097 0.248 3.598 1.00 68.12 185 ASP A N 1
ATOM 1491 C CA . ASP A 1 185 ? -5.235 0.179 2.676 1.00 68.12 185 ASP A CA 1
ATOM 1492 C C . ASP A 1 185 ? -4.942 0.833 1.319 1.00 68.12 185 ASP A C 1
ATOM 1494 O O . ASP A 1 185 ? -5.546 0.470 0.312 1.00 68.12 185 ASP A O 1
ATOM 1498 N N . CYS A 1 186 ? -4.027 1.806 1.279 1.00 67.62 186 CYS A N 1
ATOM 1499 C CA . CYS A 1 186 ? -3.625 2.482 0.048 1.00 67.62 186 CYS A CA 1
ATOM 1500 C C . CYS A 1 186 ? -2.427 1.811 -0.639 1.00 67.62 186 CYS A C 1
ATOM 1502 O O . CYS A 1 186 ? -2.367 1.800 -1.866 1.00 67.62 186 CYS A O 1
ATOM 1504 N N . PHE A 1 187 ? -1.449 1.335 0.141 1.00 68.69 187 PHE A N 1
ATOM 1505 C CA . PHE A 1 187 ? -0.105 0.995 -0.357 1.00 68.69 187 PHE A CA 1
ATOM 1506 C C . PHE A 1 187 ? 0.393 -0.401 0.043 1.00 68.69 187 PHE A C 1
ATOM 1508 O O . PHE A 1 187 ? 1.455 -0.822 -0.406 1.00 68.69 187 PHE A O 1
ATOM 1515 N N . GLY A 1 188 ? -0.319 -1.100 0.926 1.00 65.31 188 GLY A N 1
ATOM 1516 C CA . GLY A 1 188 ? 0.081 -2.396 1.464 1.00 65.31 188 GLY A CA 1
ATOM 1517 C C . GLY A 1 188 ? -0.301 -3.559 0.553 1.00 65.31 188 GLY A C 1
ATOM 1518 O O . GLY A 1 188 ? -1.327 -3.527 -0.125 1.00 65.31 188 GLY A O 1
ATOM 1519 N N . ASP A 1 189 ? 0.507 -4.620 0.573 1.00 64.38 189 ASP A N 1
ATOM 1520 C CA . ASP A 1 189 ? 0.164 -5.877 -0.093 1.00 64.38 189 ASP A CA 1
ATOM 1521 C C . ASP A 1 189 ? -1.008 -6.556 0.651 1.00 64.38 189 ASP A C 1
ATOM 1523 O O . ASP A 1 189 ? -0.875 -6.879 1.841 1.00 64.38 189 ASP A O 1
ATOM 1527 N N . PRO A 1 190 ? -2.147 -6.829 -0.020 1.00 66.00 190 PRO A N 1
ATOM 1528 C CA . PRO A 1 190 ? -3.275 -7.539 0.579 1.00 66.00 190 PRO A CA 1
ATOM 1529 C C . PRO A 1 190 ? -2.909 -8.898 1.190 1.00 66.00 190 PRO A C 1
ATOM 1531 O O . PRO A 1 190 ? -3.574 -9.332 2.132 1.00 66.00 190 PRO A O 1
ATOM 1534 N N . LYS A 1 191 ? -1.866 -9.574 0.685 1.00 62.94 191 LYS A N 1
ATOM 1535 C CA . LYS A 1 191 ? -1.361 -10.837 1.245 1.00 62.94 191 LYS A CA 1
ATOM 1536 C C . LYS A 1 191 ? -0.717 -10.638 2.612 1.00 62.94 191 LYS A C 1
ATOM 1538 O O . LYS A 1 191 ? -0.988 -11.412 3.520 1.00 62.94 191 LYS A O 1
ATOM 1543 N N . VAL A 1 192 ? 0.083 -9.583 2.770 1.00 64.62 192 VAL A N 1
ATOM 1544 C CA . VAL A 1 192 ? 0.735 -9.238 4.046 1.00 64.62 192 VAL A CA 1
ATOM 1545 C C . VAL A 1 192 ? -0.300 -8.756 5.063 1.00 64.62 192 VAL A C 1
ATOM 1547 O O . VAL A 1 192 ? -0.203 -9.044 6.253 1.00 64.62 192 VAL A O 1
ATOM 1550 N N . MET A 1 193 ? -1.330 -8.053 4.593 1.00 62.00 193 MET A N 1
ATOM 1551 C CA . MET A 1 193 ? -2.419 -7.568 5.440 1.00 62.00 193 MET A CA 1
ATOM 1552 C C . MET A 1 193 ? -3.466 -8.627 5.802 1.00 62.00 193 MET A C 1
ATOM 1554 O O . MET A 1 193 ? -4.205 -8.456 6.773 1.00 62.00 193 MET A O 1
ATOM 1558 N N . GLY A 1 194 ? -3.589 -9.690 5.004 1.00 63.44 194 GLY A N 1
ATOM 1559 C CA . GLY A 1 194 ? -4.634 -10.705 5.154 1.00 63.44 194 GLY A CA 1
ATOM 1560 C C . GLY A 1 194 ? -6.065 -10.195 4.903 1.00 63.44 194 GLY A C 1
ATOM 1561 O O . GLY A 1 194 ? -7.023 -10.868 5.294 1.00 63.44 194 GLY A O 1
ATOM 1562 N N . LYS A 1 195 ? -6.234 -9.015 4.282 1.00 62.12 195 LYS A N 1
ATOM 1563 C CA . LYS A 1 195 ? -7.529 -8.404 3.913 1.00 62.12 195 LYS A CA 1
ATOM 1564 C C . LYS A 1 195 ? -7.384 -7.680 2.570 1.00 62.12 195 LYS A C 1
ATOM 1566 O O . LYS A 1 195 ? -6.442 -6.923 2.364 1.00 62.12 195 LYS A O 1
ATOM 1571 N N . VAL A 1 196 ? -8.349 -7.886 1.672 1.00 64.62 196 VAL A N 1
ATOM 1572 C CA . VAL A 1 196 ? -8.536 -7.037 0.483 1.00 64.62 196 VAL A CA 1
ATOM 1573 C C . VAL A 1 196 ? -9.401 -5.858 0.903 1.00 64.62 196 VAL A C 1
ATOM 1575 O O . VAL A 1 196 ? -10.554 -6.052 1.296 1.00 64.62 196 VAL A O 1
ATOM 1578 N N . THR A 1 197 ? -8.858 -4.646 0.858 1.00 65.00 197 THR A N 1
ATOM 1579 C CA . THR A 1 197 ? -9.557 -3.461 1.363 1.00 65.00 197 THR A CA 1
ATOM 1580 C C . THR A 1 197 ? -10.204 -2.704 0.205 1.00 65.00 197 THR A C 1
ATOM 1582 O O . THR A 1 197 ? -9.720 -2.689 -0.924 1.00 65.00 197 THR A O 1
ATOM 1585 N N . SER A 1 198 ? -11.400 -2.164 0.444 1.00 69.62 198 SER A N 1
ATOM 1586 C CA . SER A 1 198 ? -12.219 -1.466 -0.572 1.00 69.62 198 SER A CA 1
ATOM 1587 C C . SER A 1 198 ? -12.763 -0.149 -0.032 1.00 69.62 198 SER A C 1
ATOM 1589 O O . SER A 1 198 ? -13.747 0.408 -0.510 1.00 69.62 198 SER A O 1
ATOM 1591 N N . ASP A 1 199 ? -12.152 0.340 1.035 1.00 73.19 199 ASP A N 1
ATOM 1592 C CA . ASP A 1 199 ? -12.748 1.376 1.848 1.00 73.19 199 ASP A CA 1
ATOM 1593 C C . ASP A 1 199 ? -12.728 2.744 1.178 1.00 73.19 199 ASP A C 1
ATOM 1595 O O . ASP A 1 199 ? -13.723 3.471 1.198 1.00 73.19 199 ASP A O 1
ATOM 1599 N N . ILE A 1 200 ? -11.619 3.075 0.521 1.00 75.75 200 ILE A N 1
ATOM 1600 C CA . ILE A 1 200 ? -11.479 4.313 -0.248 1.00 75.75 200 ILE A CA 1
ATOM 1601 C C . ILE A 1 200 ? -12.385 4.290 -1.478 1.00 75.75 200 ILE A C 1
ATOM 1603 O O . ILE A 1 200 ? -13.072 5.276 -1.751 1.00 75.75 200 ILE A O 1
ATOM 1607 N N . THR A 1 201 ? -12.456 3.158 -2.184 1.00 73.88 201 THR A N 1
ATOM 1608 C CA . THR A 1 201 ? -13.323 3.012 -3.364 1.00 73.88 201 THR A CA 1
ATOM 1609 C C . THR A 1 201 ? -14.804 3.075 -2.996 1.00 73.88 201 THR A C 1
ATOM 1611 O O . THR A 1 201 ? -15.594 3.601 -3.771 1.00 73.88 201 THR A O 1
ATOM 1614 N N . LYS A 1 202 ? -15.177 2.654 -1.781 1.00 77.38 202 LYS A N 1
ATOM 1615 C CA . LYS A 1 202 ? -16.530 2.799 -1.214 1.00 77.38 202 LYS A CA 1
ATOM 1616 C C . LYS A 1 202 ? -16.794 4.161 -0.554 1.00 77.38 202 LYS A C 1
ATOM 1618 O O . LYS A 1 202 ? -17.874 4.370 -0.002 1.00 77.38 202 LYS A O 1
ATOM 1623 N N . GLY A 1 203 ? -15.832 5.086 -0.565 1.00 78.44 203 GLY A N 1
ATOM 1624 C CA . GLY A 1 203 ? -15.996 6.428 0.003 1.00 78.44 203 GLY A CA 1
ATOM 1625 C C . GLY A 1 203 ? -16.073 6.459 1.532 1.00 78.44 203 GLY A C 1
ATOM 1626 O O . GLY A 1 203 ? -16.666 7.376 2.106 1.00 78.44 203 GLY A O 1
ATOM 1627 N N . ARG A 1 204 ? -15.498 5.462 2.213 1.00 80.06 204 ARG A N 1
ATOM 1628 C CA . ARG A 1 204 ? -15.464 5.385 3.679 1.00 80.06 204 ARG A CA 1
ATOM 1629 C C . ARG A 1 204 ? -14.594 6.499 4.264 1.00 80.06 204 ARG A C 1
ATOM 1631 O O . ARG A 1 204 ? -13.707 7.049 3.608 1.00 80.06 204 ARG A O 1
ATOM 1638 N N . CYS A 1 205 ? -14.845 6.835 5.526 1.00 79.62 205 CYS A N 1
ATOM 1639 C CA . CYS A 1 205 ? -14.069 7.837 6.248 1.00 79.62 205 CYS A CA 1
ATOM 1640 C C . CYS A 1 205 ? -12.681 7.285 6.592 1.00 79.62 205 CYS A C 1
ATOM 1642 O O . CYS A 1 205 ? -12.548 6.530 7.549 1.00 79.62 205 CYS A O 1
ATOM 1644 N N . ARG A 1 206 ? -11.665 7.690 5.827 1.00 81.94 206 ARG A N 1
ATOM 1645 C CA . ARG A 1 206 ? -10.269 7.268 6.003 1.00 81.94 206 ARG A CA 1
ATOM 1646 C C . ARG A 1 206 ? -9.366 8.467 6.255 1.00 81.94 206 ARG A C 1
ATOM 1648 O O . ARG A 1 206 ? -9.639 9.565 5.760 1.00 81.94 206 ARG A O 1
ATOM 1655 N N . TRP A 1 207 ? -8.299 8.273 7.023 1.00 79.12 207 TRP A N 1
ATOM 1656 C CA . TRP A 1 207 ? -7.383 9.330 7.445 1.00 79.12 207 TRP A CA 1
ATOM 1657 C C . TRP A 1 207 ? -6.865 10.187 6.278 1.00 79.12 207 TRP A C 1
ATOM 1659 O O . TRP A 1 207 ? -6.987 11.412 6.386 1.00 79.12 207 TRP A O 1
ATOM 1669 N N . PRO A 1 208 ? -6.418 9.627 5.129 1.00 77.62 208 PRO A N 1
ATOM 1670 C CA . PRO A 1 208 ? -5.996 10.441 3.988 1.00 77.62 208 PRO A CA 1
ATOM 1671 C C . PRO A 1 208 ? -7.101 11.375 3.473 1.00 77.62 208 PRO A C 1
ATOM 1673 O O . PRO A 1 208 ? -6.855 12.554 3.216 1.00 77.62 208 PRO A O 1
ATOM 1676 N N . ALA A 1 209 ? -8.346 10.890 3.394 1.00 83.06 209 ALA A N 1
ATOM 1677 C CA . ALA A 1 209 ? -9.490 11.687 2.955 1.00 83.06 209 ALA A CA 1
ATOM 1678 C C . ALA A 1 209 ? -9.852 12.791 3.964 1.00 83.06 209 ALA A C 1
ATOM 1680 O O . ALA A 1 209 ? -10.162 13.917 3.568 1.00 83.06 209 ALA A O 1
ATOM 1681 N N . VAL A 1 210 ? -9.766 12.507 5.268 1.00 82.12 210 VAL A N 1
ATOM 1682 C CA . VAL A 1 210 ? -9.993 13.503 6.330 1.00 82.12 210 VAL A CA 1
ATOM 1683 C C . VAL A 1 210 ? -8.925 14.596 6.292 1.00 82.12 210 VAL A C 1
ATOM 1685 O O . VAL A 1 210 ? -9.254 15.782 6.377 1.00 82.12 210 VAL A O 1
ATOM 1688 N N . VAL A 1 211 ? -7.653 14.221 6.128 1.00 80.56 211 VAL A N 1
ATOM 1689 C CA . VAL A 1 211 ? -6.541 15.172 5.991 1.00 80.56 211 VAL A CA 1
ATOM 1690 C C . VAL A 1 211 ? -6.717 16.028 4.738 1.00 80.56 211 VAL A C 1
ATOM 1692 O O . VAL A 1 211 ? -6.640 17.255 4.836 1.00 80.56 211 VAL A O 1
ATOM 1695 N N . ALA A 1 212 ? -7.049 15.419 3.595 1.00 83.81 212 ALA A N 1
ATOM 1696 C CA . ALA A 1 212 ? -7.334 16.141 2.359 1.00 83.81 212 ALA A CA 1
ATOM 1697 C C . ALA A 1 212 ? -8.470 17.156 2.555 1.00 83.81 212 ALA A C 1
ATOM 1699 O O . ALA A 1 212 ? -8.297 18.336 2.266 1.00 83.81 212 ALA A O 1
ATOM 1700 N N . MET A 1 213 ? -9.596 16.748 3.149 1.00 84.38 213 MET A N 1
ATOM 1701 C CA . MET A 1 213 ? -10.724 17.645 3.427 1.00 84.38 213 MET A CA 1
ATOM 1702 C C . MET A 1 213 ? -10.390 18.747 4.439 1.00 84.38 213 MET A C 1
ATOM 1704 O O . MET A 1 213 ? -10.964 19.834 4.372 1.00 84.38 213 MET A O 1
ATOM 1708 N N . LYS A 1 214 ? -9.469 18.509 5.376 1.00 84.56 214 LYS A N 1
ATOM 1709 C CA . LYS A 1 214 ? -9.011 19.532 6.325 1.00 84.56 214 LYS A CA 1
ATOM 1710 C C . LYS A 1 214 ? -8.163 20.603 5.637 1.00 84.56 214 LYS A C 1
ATOM 1712 O O . LYS A 1 214 ? -8.342 21.783 5.934 1.00 84.56 214 LYS A O 1
ATOM 1717 N N . LEU A 1 215 ? -7.262 20.195 4.744 1.00 82.88 215 LEU A N 1
ATOM 1718 C CA . LEU A 1 215 ? -6.318 21.081 4.053 1.00 82.88 215 LEU A CA 1
ATOM 1719 C C . LEU A 1 215 ? -6.923 21.756 2.815 1.00 82.88 215 LEU A C 1
ATOM 1721 O O . LEU A 1 215 ? -6.507 22.852 2.448 1.00 82.88 215 LEU A O 1
ATOM 1725 N N . ALA A 1 216 ? -7.915 21.121 2.193 1.00 85.75 216 ALA A N 1
ATOM 1726 C CA . ALA A 1 216 ? -8.515 21.574 0.951 1.00 85.75 216 ALA A CA 1
ATOM 1727 C C . ALA A 1 216 ? -9.208 22.938 1.083 1.00 85.75 216 ALA A C 1
ATOM 1729 O O . ALA A 1 216 ? -9.987 23.210 2.015 1.00 85.75 216 ALA A O 1
ATOM 1730 N N . ASN A 1 217 ? -8.977 23.777 0.076 1.00 90.00 217 ASN A N 1
ATOM 1731 C CA . ASN A 1 217 ? -9.747 24.991 -0.146 1.00 90.00 217 ASN A CA 1
ATOM 1732 C C . ASN A 1 217 ? -11.204 24.645 -0.564 1.00 90.00 217 ASN A C 1
ATOM 1734 O O . ASN A 1 217 ? -11.523 23.475 -0.800 1.00 90.00 217 ASN A O 1
ATOM 1738 N N . PRO A 1 218 ? -12.128 25.624 -0.622 1.00 93.88 218 PRO A N 1
ATOM 1739 C CA . PRO A 1 218 ? -13.527 25.352 -0.961 1.00 93.88 218 PRO A CA 1
ATOM 1740 C C . PRO A 1 218 ? -13.731 24.638 -2.306 1.00 93.88 218 PRO A C 1
ATOM 1742 O O . PRO A 1 218 ? -14.554 23.734 -2.383 1.00 93.88 218 PRO A O 1
ATOM 1745 N N . GLU A 1 219 ? -12.964 24.987 -3.337 1.00 90.94 219 GLU A N 1
ATOM 1746 C CA . GLU A 1 219 ? -13.056 24.373 -4.668 1.00 90.94 219 GLU A CA 1
ATOM 1747 C C . GLU A 1 219 ? -12.600 22.905 -4.649 1.00 90.94 219 GLU A C 1
ATOM 1749 O O . GLU A 1 219 ? -13.317 22.013 -5.101 1.00 90.94 219 GLU A O 1
ATOM 1754 N N . GLN A 1 220 ? -11.455 22.629 -4.022 1.00 88.12 220 GLN A N 1
ATOM 1755 C CA . GLN A 1 220 ? -10.919 21.277 -3.836 1.00 88.12 220 GLN A CA 1
ATOM 1756 C C . GLN A 1 220 ? -11.867 20.383 -3.023 1.00 88.12 220 GLN A C 1
ATOM 1758 O O . GLN A 1 220 ? -12.003 19.194 -3.311 1.00 88.12 220 GLN A O 1
ATOM 1763 N N . LYS A 1 221 ? -12.571 20.946 -2.032 1.00 88.88 221 LYS A N 1
ATOM 1764 C CA . LYS A 1 221 ? -13.596 20.220 -1.264 1.00 88.88 221 LYS A CA 1
ATOM 1765 C C . LYS A 1 221 ? -14.769 19.785 -2.133 1.00 88.88 221 LYS A C 1
ATOM 1767 O O . LYS A 1 221 ? -15.261 18.676 -1.949 1.00 88.88 221 LYS A O 1
ATOM 1772 N N . GLU A 1 222 ? -15.225 20.627 -3.057 1.00 93.06 222 GLU A N 1
ATOM 1773 C CA . GLU A 1 222 ? -16.314 20.259 -3.970 1.00 93.06 222 GLU A CA 1
ATOM 1774 C C . GLU A 1 222 ? -15.883 19.178 -4.967 1.00 93.06 222 GLU A C 1
ATOM 1776 O O . GLU A 1 222 ? -16.654 18.252 -5.234 1.00 93.06 222 GLU A O 1
ATOM 1781 N N . ILE A 1 223 ? -14.630 19.219 -5.433 1.00 90.12 223 ILE A N 1
ATOM 1782 C CA . ILE A 1 223 ? -14.042 18.136 -6.235 1.00 90.12 223 ILE A CA 1
ATOM 1783 C C . ILE A 1 223 ? -14.050 16.828 -5.437 1.00 90.12 223 ILE A C 1
ATOM 1785 O O . ILE A 1 223 ? -14.544 15.816 -5.934 1.00 90.12 223 ILE A O 1
ATOM 1789 N N . MET A 1 224 ? -13.575 16.844 -4.188 1.00 88.75 224 MET A N 1
ATOM 1790 C CA . MET A 1 224 ? -13.542 15.652 -3.335 1.00 88.75 224 MET A CA 1
ATOM 1791 C C . MET A 1 224 ? -14.950 15.090 -3.091 1.00 88.75 224 MET A C 1
ATOM 1793 O O . MET A 1 224 ? -15.174 13.898 -3.268 1.00 88.75 224 MET A O 1
ATOM 1797 N N . LYS A 1 225 ? -15.936 15.938 -2.772 1.00 87.50 225 LYS A N 1
ATOM 1798 C CA . LYS A 1 225 ? -17.338 15.515 -2.579 1.00 87.50 225 LYS A CA 1
ATOM 1799 C C . LYS A 1 225 ? -17.965 14.910 -3.836 1.00 87.50 225 LYS A C 1
ATOM 1801 O O . LYS A 1 225 ? -18.823 14.036 -3.732 1.00 87.50 225 LYS A O 1
ATOM 1806 N N . SER A 1 226 ? -17.576 15.400 -5.010 1.00 89.00 226 SER A N 1
ATOM 1807 C CA . SER A 1 226 ? -18.151 14.963 -6.284 1.00 89.00 226 SER A CA 1
ATOM 1808 C C . SER A 1 226 ? -17.554 13.652 -6.794 1.00 89.00 226 SER A C 1
ATOM 1810 O O . SER A 1 226 ? -18.204 12.991 -7.601 1.00 89.00 226 SER A O 1
ATOM 1812 N N . ASN A 1 227 ? -16.359 13.270 -6.327 1.00 86.62 227 ASN A N 1
ATOM 1813 C CA . ASN A 1 227 ? -15.584 12.167 -6.906 1.00 86.62 227 ASN A CA 1
ATOM 1814 C C . ASN A 1 227 ? -15.166 11.075 -5.905 1.00 86.62 227 ASN A C 1
ATOM 1816 O O . ASN A 1 227 ? -15.007 9.929 -6.310 1.00 86.62 227 ASN A O 1
ATOM 1820 N N . TYR A 1 228 ? -14.990 11.381 -4.616 1.00 87.25 228 TYR A N 1
ATOM 1821 C CA . TYR A 1 228 ? -14.523 10.395 -3.635 1.00 87.25 228 TYR A CA 1
ATOM 1822 C C . TYR A 1 228 ? -15.516 9.235 -3.475 1.00 87.25 228 TYR A C 1
ATOM 1824 O O . TYR A 1 228 ? -16.716 9.459 -3.300 1.00 87.25 228 TYR A O 1
ATOM 1832 N N . GLY A 1 229 ? -15.011 7.999 -3.527 1.00 83.44 229 GLY A N 1
ATOM 1833 C CA . GLY A 1 229 ? -15.830 6.788 -3.443 1.00 83.44 229 GLY A CA 1
ATOM 1834 C C . GLY A 1 229 ? -16.647 6.470 -4.698 1.00 83.44 229 GLY A C 1
ATOM 1835 O O . GLY A 1 229 ? -17.683 5.815 -4.599 1.00 83.44 229 GLY A O 1
ATOM 1836 N N . ARG A 1 230 ? -16.246 6.991 -5.864 1.00 82.88 230 ARG A N 1
ATOM 1837 C CA . ARG A 1 230 ? -16.888 6.694 -7.150 1.00 82.88 230 ARG A CA 1
ATOM 1838 C C . ARG A 1 230 ? -15.919 5.970 -8.065 1.00 82.88 230 ARG A C 1
ATOM 1840 O O . ARG A 1 230 ? -14.791 6.415 -8.255 1.00 82.88 230 ARG A O 1
ATOM 1847 N N . GLU A 1 231 ? -16.384 4.873 -8.643 1.00 77.81 231 GLU A N 1
ATOM 1848 C CA . GLU A 1 231 ? -15.626 4.140 -9.648 1.00 77.81 231 GLU A CA 1
ATOM 1849 C C . GLU A 1 231 ? -15.696 4.863 -10.994 1.00 77.81 231 GLU A C 1
ATOM 1851 O O . GLU A 1 231 ? -16.769 5.272 -11.444 1.00 77.81 231 GLU A O 1
ATOM 1856 N N . ASP A 1 232 ? -14.544 4.976 -11.643 1.00 76.94 232 ASP A N 1
ATOM 1857 C CA . ASP A 1 232 ? -14.428 5.359 -13.043 1.00 76.94 232 ASP A CA 1
ATOM 1858 C C . ASP A 1 232 ? -13.625 4.274 -13.768 1.00 76.94 232 ASP A C 1
ATOM 1860 O O . ASP A 1 232 ? -12.389 4.282 -13.714 1.00 76.94 232 ASP A O 1
ATOM 1864 N N . PRO A 1 233 ? -14.303 3.326 -14.438 1.00 75.56 233 PRO A N 1
ATOM 1865 C CA . PRO A 1 233 ? -13.635 2.240 -15.135 1.00 75.56 233 PRO A CA 1
ATOM 1866 C C . PRO A 1 233 ? -12.631 2.701 -16.194 1.00 75.56 233 PRO A C 1
ATOM 1868 O O . PRO A 1 233 ? -11.690 1.967 -16.498 1.00 75.56 233 PRO A O 1
ATOM 1871 N N . GLU A 1 234 ? -12.808 3.900 -16.761 1.00 70.06 234 GLU A N 1
ATOM 1872 C CA . GLU A 1 234 ? -11.914 4.409 -17.798 1.00 70.06 234 GLU A CA 1
ATOM 1873 C C . GLU A 1 234 ? -10.553 4.836 -17.230 1.00 70.06 234 GLU A C 1
ATOM 1875 O O . GLU A 1 234 ? -9.518 4.616 -17.869 1.00 70.06 234 GLU A O 1
ATOM 1880 N N . SER A 1 235 ? -10.531 5.345 -15.993 1.00 74.06 235 SER A N 1
ATOM 1881 C CA . SER A 1 235 ? -9.295 5.686 -15.277 1.00 74.06 235 SER A CA 1
ATOM 1882 C C . SER A 1 235 ? -8.371 4.477 -15.074 1.00 74.06 235 SER A C 1
ATOM 1884 O O . SER A 1 235 ? -7.144 4.619 -15.133 1.00 74.06 235 SER A O 1
ATOM 1886 N N . TYR A 1 236 ? -8.931 3.265 -14.947 1.00 84.38 236 TYR A N 1
ATOM 1887 C CA . TYR A 1 236 ? -8.141 2.041 -14.803 1.00 84.38 236 TYR A CA 1
ATOM 1888 C C . TYR A 1 236 ? -7.303 1.734 -16.040 1.00 84.38 236 TYR A C 1
ATOM 1890 O O . TYR A 1 236 ? -6.222 1.167 -15.899 1.00 84.38 236 TYR A O 1
ATOM 1898 N N . TYR A 1 237 ? -7.738 2.114 -17.248 1.00 88.00 237 TYR A N 1
ATOM 1899 C CA . TYR A 1 237 ? -6.940 1.857 -18.450 1.00 88.00 237 TYR A CA 1
ATOM 1900 C C . TYR A 1 237 ? -5.610 2.606 -18.417 1.00 88.00 237 TYR A C 1
ATOM 1902 O O . TYR A 1 237 ? -4.615 2.058 -18.885 1.00 88.00 237 TYR A O 1
ATOM 1910 N N . LEU A 1 238 ? -5.562 3.821 -17.856 1.00 90.19 238 LEU A N 1
ATOM 1911 C CA . LEU A 1 238 ? -4.308 4.572 -17.741 1.00 90.19 238 LEU A CA 1
ATOM 1912 C C . LEU A 1 238 ? -3.375 3.901 -16.735 1.00 90.19 238 LEU A C 1
ATOM 1914 O O . LEU A 1 238 ? -2.191 3.740 -17.029 1.00 90.19 238 LEU A O 1
ATOM 1918 N N . GLY A 1 239 ? -3.931 3.454 -15.604 1.00 89.19 239 GLY A N 1
ATOM 1919 C CA . GLY A 1 239 ? -3.220 2.634 -14.624 1.00 89.19 239 GLY A CA 1
ATOM 1920 C C . GLY A 1 239 ? -2.630 1.382 -15.270 1.00 89.19 239 GLY A C 1
ATOM 1921 O O . GLY A 1 239 ? -1.426 1.185 -15.219 1.00 89.19 239 GLY A O 1
ATOM 1922 N N . TRP A 1 240 ? -3.431 0.603 -16.000 1.00 91.06 240 TRP A N 1
ATOM 1923 C CA . TRP A 1 240 ? -2.949 -0.585 -16.714 1.00 91.06 240 TRP A CA 1
ATOM 1924 C C . TRP A 1 240 ? -1.893 -0.279 -17.778 1.00 91.06 240 TRP A C 1
ATOM 1926 O O . TRP A 1 240 ? -0.956 -1.054 -17.938 1.00 91.06 240 TRP A O 1
ATOM 1936 N N . CYS A 1 241 ? -2.009 0.835 -18.508 1.00 92.31 241 CYS A N 1
ATOM 1937 C CA . CYS A 1 241 ? -0.964 1.242 -19.451 1.00 92.31 241 CYS A CA 1
ATOM 1938 C C . CYS A 1 241 ? 0.360 1.494 -18.722 1.00 92.31 241 CYS A C 1
ATOM 1940 O O . CYS A 1 241 ? 1.403 1.058 -19.200 1.00 92.31 241 CYS A O 1
ATOM 1942 N N . TYR A 1 242 ? 0.309 2.179 -17.578 1.00 90.81 242 TYR A N 1
ATOM 1943 C CA . TYR A 1 242 ? 1.477 2.456 -16.750 1.00 90.81 242 TYR A CA 1
ATOM 1944 C C . TYR A 1 242 ? 2.065 1.178 -16.140 1.00 90.81 242 TYR A C 1
ATOM 1946 O O . TYR A 1 242 ? 3.253 0.930 -16.306 1.00 90.81 242 TYR A O 1
ATOM 1954 N N . GLU A 1 243 ? 1.235 0.329 -15.532 1.00 90.06 243 GLU A N 1
ATOM 1955 C CA . GLU A 1 243 ? 1.637 -0.949 -14.929 1.00 90.06 243 GLU A CA 1
ATOM 1956 C C . GLU A 1 243 ? 2.302 -1.885 -15.941 1.00 90.06 243 GLU A C 1
ATOM 1958 O O . GLU A 1 243 ? 3.324 -2.486 -15.639 1.00 90.06 243 GLU A O 1
ATOM 1963 N N . VAL A 1 244 ? 1.787 -1.975 -17.172 1.00 91.88 244 VAL A N 1
ATOM 1964 C CA . VAL A 1 244 ? 2.423 -2.783 -18.227 1.00 91.88 244 VAL A CA 1
ATOM 1965 C C . VAL A 1 244 ? 3.819 -2.251 -18.562 1.00 91.88 244 VAL A C 1
ATOM 1967 O O . VAL A 1 244 ? 4.744 -3.041 -18.730 1.00 91.88 244 VAL A O 1
ATOM 1970 N N . VAL A 1 245 ? 4.002 -0.927 -18.623 1.00 90.94 245 VAL A N 1
ATOM 1971 C CA . VAL A 1 245 ? 5.338 -0.339 -18.814 1.00 90.94 245 VAL A CA 1
ATOM 1972 C C . VAL A 1 245 ? 6.227 -0.638 -17.605 1.00 90.94 245 VAL A C 1
ATOM 1974 O O . VAL A 1 245 ? 7.347 -1.093 -17.798 1.00 90.94 245 V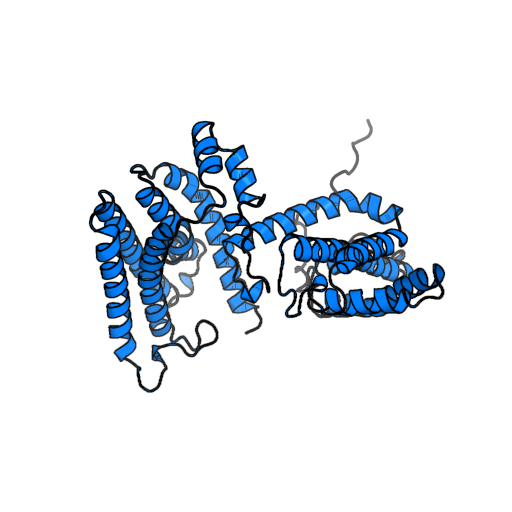AL A O 1
ATOM 1977 N N . MET A 1 246 ? 5.745 -0.461 -16.373 1.00 88.06 246 MET A N 1
ATOM 1978 C CA . MET A 1 246 ? 6.530 -0.729 -15.157 1.00 88.06 246 MET A CA 1
ATOM 1979 C C . MET A 1 246 ? 6.920 -2.205 -15.013 1.00 88.06 246 MET A C 1
ATOM 1981 O O . MET A 1 246 ? 8.054 -2.513 -14.660 1.00 88.06 246 MET A O 1
ATOM 1985 N N . GLU A 1 247 ? 6.030 -3.132 -15.359 1.00 89.38 247 GLU A N 1
ATOM 1986 C CA . GLU A 1 247 ? 6.311 -4.564 -15.289 1.00 89.38 247 GLU A CA 1
ATOM 1987 C C . GLU A 1 247 ? 7.422 -4.971 -16.270 1.00 89.38 247 GLU A C 1
ATOM 1989 O O . GLU A 1 247 ? 8.198 -5.874 -15.969 1.00 89.38 247 GLU A O 1
ATOM 1994 N N . SER A 1 248 ? 7.586 -4.263 -17.397 1.00 91.31 248 SER A N 1
ATOM 1995 C CA . SER A 1 248 ? 8.751 -4.475 -18.269 1.00 91.31 248 SER A CA 1
ATOM 1996 C C . SER A 1 248 ? 10.087 -4.201 -17.561 1.00 91.31 248 SER A C 1
ATOM 1998 O O . SER A 1 248 ? 11.055 -4.923 -17.808 1.00 91.31 248 SER A O 1
ATOM 2000 N N . PHE A 1 249 ? 10.125 -3.227 -16.640 1.00 87.44 249 PHE A N 1
ATOM 2001 C CA . PHE A 1 249 ? 11.300 -2.925 -15.818 1.00 87.44 249 PHE A CA 1
ATOM 2002 C C . PHE A 1 249 ? 11.494 -3.961 -14.721 1.00 87.44 249 PHE A C 1
ATOM 2004 O O . PHE A 1 249 ? 12.614 -4.416 -14.554 1.00 87.44 249 PHE A O 1
ATOM 2011 N N . ASN A 1 250 ? 10.423 -4.417 -14.065 1.00 87.69 250 ASN A N 1
ATOM 2012 C CA . ASN A 1 250 ? 10.501 -5.511 -13.087 1.00 87.69 250 ASN A CA 1
ATOM 2013 C C . ASN A 1 250 ? 11.080 -6.799 -13.701 1.00 87.69 250 ASN A C 1
ATOM 2015 O O . ASN A 1 250 ? 11.882 -7.483 -13.074 1.00 87.69 250 ASN A O 1
ATOM 2019 N N . LEU A 1 251 ? 10.696 -7.137 -14.938 1.00 89.25 251 LEU A N 1
ATOM 2020 C CA . LEU A 1 251 ? 11.265 -8.297 -15.634 1.00 89.25 251 LEU A CA 1
ATOM 2021 C C . LEU A 1 251 ? 12.725 -8.075 -16.040 1.00 89.25 251 LEU A C 1
ATOM 2023 O O . LEU A 1 251 ? 13.491 -9.034 -16.091 1.00 89.25 251 LEU A O 1
ATOM 2027 N N . ALA A 1 252 ? 13.100 -6.845 -16.393 1.00 88.69 252 ALA A N 1
ATOM 2028 C CA . ALA A 1 252 ? 14.483 -6.523 -16.725 1.00 88.69 252 ALA A CA 1
ATOM 2029 C C . ALA A 1 252 ? 15.368 -6.587 -15.472 1.00 88.69 252 ALA A C 1
ATOM 2031 O O . ALA A 1 252 ? 16.446 -7.168 -15.520 1.00 88.69 252 ALA A O 1
ATOM 2032 N N . ASP A 1 253 ? 14.876 -6.044 -14.364 1.00 86.19 253 ASP A N 1
ATOM 2033 C CA . ASP A 1 253 ? 15.464 -6.073 -13.026 1.00 86.19 253 ASP A CA 1
ATOM 2034 C C . ASP A 1 253 ? 15.728 -7.511 -12.557 1.00 86.19 253 ASP A C 1
ATOM 2036 O O . ASP A 1 253 ? 16.868 -7.852 -12.259 1.00 86.19 253 ASP A O 1
ATOM 2040 N N . ASP A 1 254 ? 14.743 -8.411 -12.687 1.00 89.50 254 ASP A N 1
ATOM 2041 C CA . ASP A 1 254 ? 14.924 -9.846 -12.405 1.00 89.50 254 ASP A CA 1
ATOM 2042 C C . ASP A 1 254 ? 16.116 -10.463 -13.160 1.00 89.50 254 ASP A C 1
ATOM 2044 O O . ASP A 1 254 ? 16.790 -11.352 -12.640 1.00 89.50 254 ASP A O 1
ATOM 2048 N N . ILE A 1 255 ? 16.366 -10.023 -14.399 1.00 89.81 255 ILE A N 1
ATOM 2049 C CA . ILE A 1 255 ? 17.493 -10.498 -15.213 1.00 89.81 255 ILE A CA 1
ATOM 2050 C C . ILE A 1 255 ? 18.810 -9.884 -14.728 1.00 89.81 255 ILE A C 1
ATOM 2052 O O . ILE A 1 255 ? 19.816 -10.591 -14.690 1.00 89.81 255 ILE A O 1
ATOM 2056 N N . PHE A 1 256 ? 18.824 -8.587 -14.403 1.00 84.38 256 PHE A N 1
ATOM 2057 C CA . PHE A 1 256 ? 20.021 -7.887 -13.927 1.00 84.38 256 PHE A CA 1
ATOM 2058 C C . PHE A 1 256 ? 20.508 -8.426 -12.582 1.00 84.38 256 PHE A C 1
ATOM 2060 O O . PHE A 1 256 ? 21.713 -8.623 -12.420 1.00 84.38 256 PHE A O 1
ATOM 2067 N N . ASP A 1 257 ? 19.577 -8.723 -11.680 1.00 83.19 257 ASP A N 1
ATOM 2068 C CA . ASP A 1 257 ? 19.869 -9.132 -10.304 1.00 83.19 257 ASP A CA 1
ATOM 2069 C C . ASP A 1 257 ? 19.963 -10.652 -10.131 1.00 83.19 257 ASP A C 1
ATOM 2071 O O . ASP A 1 257 ? 20.149 -11.156 -9.024 1.00 83.19 257 ASP A O 1
ATOM 2075 N N . GLU A 1 258 ? 19.825 -11.409 -11.223 1.00 88.19 258 GLU A N 1
ATOM 2076 C CA . GLU A 1 258 ? 19.741 -12.872 -11.193 1.00 88.19 258 GLU A CA 1
ATOM 2077 C C . GLU A 1 258 ? 18.650 -13.370 -10.216 1.00 88.19 258 GLU A C 1
ATOM 2079 O O . GLU A 1 258 ? 18.791 -14.391 -9.529 1.00 88.19 258 GLU A O 1
ATOM 2084 N N . GLY A 1 259 ? 17.511 -12.667 -10.196 1.00 86.50 259 GLY A N 1
ATOM 2085 C CA . GLY A 1 259 ? 16.373 -12.940 -9.323 1.00 86.50 259 GLY A CA 1
ATOM 2086 C C . GLY A 1 259 ? 15.855 -14.370 -9.480 1.00 86.50 259 GLY A C 1
ATOM 2087 O O . GLY A 1 259 ? 15.742 -14.890 -10.593 1.00 86.50 259 GLY A O 1
ATOM 2088 N N . GLN A 1 260 ? 15.561 -15.034 -8.361 1.00 89.44 260 GLN A N 1
ATOM 2089 C CA . GLN A 1 260 ? 15.071 -16.420 -8.356 1.00 89.44 260 GLN A CA 1
ATOM 2090 C C . GLN A 1 260 ? 13.544 -16.476 -8.421 1.00 89.44 260 GLN A C 1
ATOM 2092 O O . GLN A 1 260 ? 12.961 -17.272 -9.162 1.00 89.44 260 GLN A O 1
ATOM 2097 N N . THR A 1 261 ? 12.887 -15.618 -7.641 1.00 89.00 261 THR A N 1
ATOM 2098 C CA . THR A 1 261 ? 11.434 -15.593 -7.517 1.00 89.00 261 THR A CA 1
ATOM 2099 C C . THR A 1 261 ? 10.889 -14.174 -7.466 1.00 89.00 261 THR A C 1
ATOM 2101 O O . THR A 1 261 ? 11.431 -13.332 -6.761 1.00 89.00 261 THR A O 1
ATOM 2104 N N . ARG A 1 262 ? 9.749 -13.947 -8.121 1.00 84.75 262 ARG A N 1
ATOM 2105 C CA . ARG A 1 262 ? 8.937 -12.732 -8.016 1.00 84.75 262 ARG A CA 1
ATOM 2106 C C . ARG A 1 262 ? 7.479 -13.119 -7.786 1.00 84.75 262 ARG A C 1
ATOM 2108 O O . ARG A 1 262 ? 6.918 -13.918 -8.537 1.00 84.75 262 ARG A O 1
ATOM 2115 N N . ARG A 1 263 ? 6.851 -12.545 -6.750 1.00 82.31 263 ARG A N 1
ATOM 2116 C CA . ARG A 1 263 ? 5.437 -12.788 -6.383 1.00 82.31 263 ARG A CA 1
ATOM 2117 C C . ARG A 1 263 ? 5.104 -14.291 -6.268 1.00 82.31 263 ARG A C 1
ATOM 2119 O O . ARG A 1 263 ? 4.142 -14.765 -6.877 1.00 82.31 263 ARG A O 1
ATOM 2126 N N . ASP A 1 264 ? 5.917 -15.028 -5.510 1.00 83.44 264 ASP A N 1
ATOM 2127 C CA . ASP A 1 264 ? 5.801 -16.480 -5.258 1.00 83.44 264 ASP A CA 1
ATOM 2128 C C . ASP A 1 264 ? 5.947 -17.371 -6.505 1.00 83.44 264 ASP A C 1
ATOM 2130 O O . ASP A 1 264 ? 5.482 -18.514 -6.539 1.00 83.44 264 ASP A O 1
ATOM 2134 N N . ARG A 1 265 ? 6.555 -16.851 -7.574 1.00 87.12 265 ARG A N 1
ATOM 2135 C CA . ARG A 1 265 ? 6.777 -17.579 -8.827 1.00 87.12 265 ARG A CA 1
ATOM 2136 C C . ARG A 1 265 ? 8.220 -17.453 -9.266 1.00 87.12 265 ARG A C 1
ATOM 2138 O O . ARG A 1 265 ? 8.853 -16.444 -8.997 1.00 87.12 265 ARG A O 1
ATOM 2145 N N . ILE A 1 266 ? 8.709 -18.460 -9.983 1.00 92.56 266 ILE A N 1
ATOM 2146 C CA . ILE A 1 266 ? 10.021 -18.418 -10.637 1.00 92.56 266 ILE A CA 1
ATOM 2147 C C . ILE A 1 266 ? 10.066 -17.208 -11.581 1.00 92.56 266 ILE A C 1
ATOM 2149 O O . ILE A 1 266 ? 9.116 -16.995 -12.343 1.00 92.56 266 ILE A O 1
ATOM 2153 N N . CYS A 1 267 ? 11.147 -16.426 -11.525 1.00 94.12 267 CYS A N 1
ATOM 2154 C CA . CYS A 1 267 ? 11.340 -15.271 -12.404 1.00 94.12 267 CYS A CA 1
ATOM 2155 C C . CYS A 1 267 ? 11.264 -15.683 -13.883 1.00 94.12 267 CYS A C 1
ATOM 2157 O O . CYS A 1 267 ? 11.757 -16.741 -14.278 1.00 94.12 267 CYS A O 1
ATOM 2159 N N . TRP A 1 268 ? 10.652 -14.838 -14.722 1.00 94.69 268 TRP A N 1
ATOM 2160 C CA . TRP A 1 268 ? 10.296 -15.181 -16.109 1.00 94.69 268 TRP A CA 1
ATOM 2161 C C . TRP A 1 268 ? 11.480 -15.718 -16.929 1.00 94.69 268 TRP A C 1
ATOM 2163 O O . TRP A 1 268 ? 11.350 -16.721 -17.631 1.00 94.69 268 TRP A O 1
ATOM 2173 N N . TYR A 1 269 ? 12.657 -15.100 -16.789 1.00 95.00 269 TYR A N 1
ATOM 2174 C CA . TYR A 1 269 ? 13.864 -15.480 -17.529 1.00 95.00 269 TYR A CA 1
ATOM 2175 C C . TYR A 1 269 ? 14.445 -16.846 -17.127 1.00 95.00 269 TYR A C 1
ATOM 2177 O O . TYR A 1 269 ? 15.204 -17.431 -17.900 1.00 95.00 269 TYR A O 1
ATOM 2185 N N . GLN A 1 270 ? 14.083 -17.373 -15.953 1.00 94.31 270 GLN A N 1
ATOM 2186 C CA . GLN A 1 270 ? 14.539 -18.681 -15.478 1.00 94.31 270 GLN A CA 1
ATOM 2187 C C . GLN A 1 270 ? 13.690 -19.847 -16.000 1.00 94.31 270 GLN A C 1
ATOM 2189 O O . GLN A 1 270 ? 14.058 -21.010 -15.813 1.00 94.31 270 GLN A O 1
ATOM 2194 N N . LEU A 1 271 ? 12.558 -19.579 -16.661 1.00 94.38 271 LEU A N 1
ATOM 2195 C CA . LEU A 1 271 ? 11.737 -20.644 -17.231 1.00 94.38 271 LEU A CA 1
ATOM 2196 C C . LEU A 1 271 ? 12.506 -21.393 -18.342 1.00 94.38 271 LEU A C 1
ATOM 2198 O O . LEU A 1 271 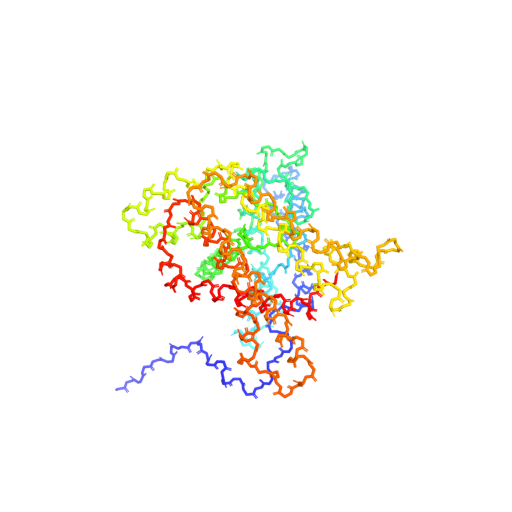? 13.135 -20.744 -19.186 1.00 94.38 271 LEU A O 1
ATOM 2202 N N . PRO A 1 272 ? 12.452 -22.746 -18.389 1.00 91.94 272 PRO A N 1
ATOM 2203 C CA . PRO A 1 272 ? 13.289 -23.551 -19.288 1.00 91.94 272 PRO A CA 1
ATOM 2204 C C . PRO A 1 272 ? 13.150 -23.233 -20.783 1.00 91.94 272 PRO A C 1
ATOM 2206 O O . PRO A 1 272 ? 14.070 -23.490 -21.558 1.00 91.94 272 PRO A O 1
ATOM 2209 N N . ASP A 1 273 ? 11.997 -22.715 -21.202 1.00 94.94 273 ASP A N 1
ATOM 2210 C CA . ASP A 1 273 ? 11.650 -22.383 -22.584 1.00 94.94 273 ASP A CA 1
ATOM 2211 C C . ASP A 1 273 ? 11.815 -20.892 -22.936 1.00 94.94 273 ASP A C 1
ATOM 2213 O O . ASP A 1 273 ? 11.723 -20.529 -24.115 1.00 94.94 273 ASP A O 1
ATOM 2217 N N . VAL A 1 274 ? 12.119 -20.046 -21.946 1.00 95.06 274 VAL A N 1
ATOM 2218 C CA . VAL A 1 274 ? 12.304 -18.596 -22.104 1.00 95.06 274 VAL A CA 1
ATOM 2219 C C . VAL A 1 274 ? 13.793 -18.254 -22.193 1.00 95.06 274 VAL A C 1
ATOM 2221 O O . VAL A 1 274 ? 14.289 -17.872 -23.262 1.00 95.06 274 VAL A O 1
ATOM 2224 N N . GLY A 1 275 ? 14.526 -18.415 -21.086 1.00 89.50 275 GLY A N 1
ATOM 2225 C CA . GLY A 1 275 ? 15.949 -18.093 -21.002 1.00 89.50 275 GLY A CA 1
ATOM 2226 C C . GLY A 1 275 ? 16.273 -16.661 -21.473 1.00 89.50 275 GLY A C 1
ATOM 2227 O O . GLY A 1 275 ? 15.520 -15.723 -21.207 1.00 89.50 275 GLY A O 1
ATOM 2228 N N . PRO A 1 276 ? 17.353 -16.463 -22.255 1.00 88.25 276 PRO A N 1
ATOM 2229 C CA . PRO A 1 276 ? 17.769 -15.139 -22.734 1.00 88.25 276 PRO A CA 1
ATOM 2230 C C . PRO A 1 276 ? 16.747 -14.395 -23.608 1.00 88.25 276 PRO A C 1
ATOM 2232 O O . PRO A 1 276 ? 16.907 -13.199 -23.846 1.00 88.25 276 PRO A O 1
ATOM 2235 N N . ARG A 1 277 ? 15.698 -15.071 -24.109 1.00 91.56 277 ARG A N 1
ATOM 2236 C CA . ARG A 1 277 ? 14.623 -14.408 -24.872 1.00 91.56 277 ARG A CA 1
ATOM 2237 C C . ARG A 1 277 ? 13.826 -13.428 -24.018 1.00 91.56 277 ARG A C 1
ATOM 2239 O O . ARG A 1 277 ? 13.271 -12.493 -24.587 1.00 91.56 277 ARG A O 1
ATOM 2246 N N . ALA A 1 278 ? 13.868 -13.576 -22.692 1.00 92.19 278 ALA A N 1
ATOM 2247 C CA . ALA A 1 278 ? 13.249 -12.649 -21.753 1.00 92.19 278 ALA A CA 1
ATOM 2248 C C . ALA A 1 278 ? 13.660 -11.188 -21.998 1.00 92.19 278 ALA A C 1
ATOM 2250 O O . ALA A 1 278 ? 12.832 -10.301 -21.843 1.00 92.19 278 ALA A O 1
ATOM 2251 N N . VAL A 1 279 ? 14.887 -10.932 -22.477 1.00 90.62 279 VAL A N 1
ATOM 2252 C CA . VAL A 1 279 ? 15.345 -9.579 -22.852 1.00 90.62 279 VAL A CA 1
ATOM 2253 C C . VAL A 1 279 ? 14.500 -8.974 -23.977 1.00 90.62 279 VAL A C 1
ATOM 2255 O O . VAL A 1 279 ? 14.224 -7.782 -23.984 1.00 90.62 279 VAL A O 1
ATOM 2258 N N . ASN A 1 280 ? 14.086 -9.776 -24.957 1.00 91.12 280 ASN A N 1
ATOM 2259 C CA . ASN A 1 280 ? 13.183 -9.303 -26.003 1.00 91.12 280 ASN A CA 1
ATOM 2260 C C . ASN A 1 280 ? 11.740 -9.192 -25.485 1.00 91.12 280 ASN A C 1
ATOM 2262 O O . ASN A 1 280 ? 11.011 -8.294 -25.904 1.00 91.12 280 ASN A O 1
ATOM 2266 N N . ASP A 1 281 ? 11.333 -10.079 -24.576 1.00 93.62 281 ASP A N 1
ATOM 2267 C CA . ASP A 1 281 ? 9.994 -10.050 -23.983 1.00 93.62 281 ASP A CA 1
ATOM 2268 C C . ASP A 1 281 ? 9.765 -8.770 -23.167 1.00 93.62 281 ASP A C 1
ATOM 2270 O O . ASP A 1 281 ? 8.692 -8.177 -23.274 1.00 93.62 281 ASP A O 1
ATOM 2274 N N . THR A 1 282 ? 10.777 -8.280 -22.436 1.00 92.00 282 THR A N 1
ATOM 2275 C CA . THR A 1 282 ? 10.682 -7.004 -21.704 1.00 92.00 282 THR A CA 1
ATOM 2276 C C . THR A 1 282 ? 10.403 -5.837 -22.653 1.00 92.00 282 THR A C 1
ATOM 2278 O O . THR A 1 282 ? 9.441 -5.098 -22.453 1.00 92.00 282 THR A O 1
ATOM 2281 N N . LEU A 1 283 ? 11.143 -5.737 -23.763 1.00 91.44 283 LEU A N 1
ATOM 2282 C CA . LEU A 1 283 ? 10.927 -4.715 -24.795 1.00 91.44 283 LEU A CA 1
ATOM 2283 C C . LEU A 1 283 ? 9.535 -4.821 -25.431 1.00 91.44 283 LEU A C 1
ATOM 2285 O O . LEU A 1 283 ? 8.879 -3.814 -25.699 1.00 91.44 283 LEU A O 1
ATOM 2289 N N . MET A 1 284 ? 9.061 -6.043 -25.687 1.00 94.56 284 MET A N 1
ATOM 2290 C CA . MET A 1 284 ? 7.723 -6.264 -26.235 1.00 94.56 284 MET A CA 1
ATOM 2291 C C . MET A 1 284 ? 6.625 -5.799 -25.274 1.00 94.56 284 MET A C 1
ATOM 2293 O O . MET A 1 284 ? 5.649 -5.196 -25.725 1.00 94.56 284 MET A O 1
ATOM 2297 N N . ILE A 1 285 ? 6.783 -6.061 -23.976 1.00 93.31 285 ILE A N 1
ATOM 2298 C CA . ILE A 1 285 ? 5.854 -5.624 -22.928 1.00 93.31 285 ILE A CA 1
ATOM 2299 C C . ILE A 1 285 ? 5.857 -4.095 -22.822 1.00 93.31 285 ILE A C 1
ATOM 2301 O O . ILE A 1 285 ? 4.787 -3.484 -22.839 1.00 93.31 285 ILE A O 1
ATOM 2305 N N . GLU A 1 286 ? 7.031 -3.463 -22.824 1.00 93.38 286 GLU A N 1
ATOM 2306 C CA . GLU A 1 286 ? 7.154 -2.002 -22.800 1.00 93.38 286 GLU A CA 1
ATOM 2307 C C . GLU A 1 286 ? 6.412 -1.359 -23.990 1.00 93.38 286 GLU A C 1
ATOM 2309 O O . GLU A 1 286 ? 5.549 -0.488 -23.830 1.00 93.38 286 GLU A O 1
ATOM 2314 N N . ILE A 1 287 ? 6.668 -1.857 -25.207 1.00 93.56 287 ILE A N 1
ATOM 2315 C CA . ILE A 1 287 ? 6.003 -1.402 -26.437 1.00 93.56 287 ILE A CA 1
ATOM 2316 C C . ILE A 1 287 ? 4.490 -1.649 -26.377 1.00 93.56 287 ILE A C 1
ATOM 2318 O O . ILE A 1 287 ? 3.713 -0.824 -26.872 1.00 93.56 287 ILE A O 1
ATOM 2322 N N . ALA A 1 288 ? 4.048 -2.758 -25.777 1.00 93.25 288 ALA A N 1
ATOM 2323 C CA . ALA A 1 288 ? 2.631 -3.041 -25.583 1.00 93.25 288 ALA A CA 1
ATOM 2324 C C 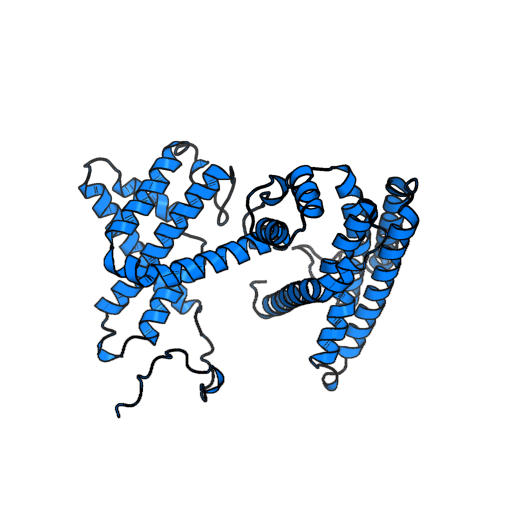. ALA A 1 288 ? 1.969 -1.989 -24.680 1.00 93.25 288 ALA A C 1
ATOM 2326 O O . ALA A 1 288 ? 0.886 -1.508 -25.017 1.00 93.25 288 ALA A O 1
ATOM 2327 N N . GLY A 1 289 ? 2.638 -1.558 -23.607 1.00 92.50 289 GLY A N 1
ATOM 2328 C CA . GLY A 1 289 ? 2.176 -0.467 -22.746 1.00 92.50 289 GLY A CA 1
ATOM 2329 C C . GLY A 1 289 ? 1.955 0.838 -23.520 1.00 92.50 289 GLY A C 1
ATOM 2330 O O . GLY A 1 289 ? 0.862 1.412 -23.485 1.00 92.50 289 GLY A O 1
ATOM 2331 N N . TYR A 1 290 ? 2.929 1.258 -24.335 1.00 94.38 290 TYR A N 1
ATOM 2332 C CA . TYR A 1 290 ? 2.778 2.441 -25.198 1.00 94.38 290 TYR A CA 1
ATOM 2333 C C . TYR A 1 290 ? 1.708 2.273 -26.283 1.00 94.38 290 TYR A C 1
ATOM 2335 O O . TYR A 1 290 ? 1.017 3.234 -26.643 1.00 94.38 290 TYR A O 1
ATOM 2343 N N . TYR A 1 291 ? 1.542 1.063 -26.823 1.00 95.38 291 TYR A N 1
ATOM 2344 C CA . TYR A 1 291 ? 0.460 0.764 -27.757 1.00 95.38 291 TYR A CA 1
ATOM 2345 C C . TYR A 1 291 ? -0.911 0.950 -27.098 1.00 95.38 291 TYR A C 1
ATOM 2347 O O . TYR A 1 291 ? -1.777 1.591 -27.698 1.00 95.38 291 TYR A O 1
ATOM 2355 N N . LEU A 1 292 ? -1.104 0.430 -25.880 1.00 94.12 292 LEU A N 1
ATOM 2356 C CA . LEU A 1 292 ? -2.345 0.593 -25.120 1.00 94.12 292 LEU A CA 1
ATOM 2357 C C . LEU A 1 292 ? -2.596 2.072 -24.812 1.00 94.12 292 LEU A C 1
ATOM 2359 O O . LEU A 1 292 ? -3.696 2.563 -25.074 1.00 94.12 292 LEU A O 1
ATOM 2363 N N . LEU A 1 293 ? -1.559 2.803 -24.389 1.00 93.81 293 LEU A N 1
ATOM 2364 C CA . LEU A 1 293 ? -1.645 4.239 -24.133 1.00 93.81 293 LEU A CA 1
ATOM 2365 C C . LEU A 1 293 ? -2.142 4.990 -25.374 1.00 93.81 293 LEU A C 1
ATOM 2367 O O . LEU A 1 293 ? -3.106 5.749 -25.307 1.00 93.81 293 LEU A O 1
ATOM 2371 N N . ARG A 1 294 ? -1.537 4.741 -26.540 1.00 96.25 294 ARG A N 1
ATOM 2372 C CA . ARG A 1 294 ? -1.972 5.356 -27.802 1.00 96.25 294 ARG A CA 1
ATOM 2373 C C . ARG A 1 294 ? -3.382 4.929 -28.197 1.00 96.25 294 ARG A C 1
ATOM 2375 O O . ARG A 1 294 ? -4.144 5.748 -28.699 1.00 96.25 294 ARG A O 1
ATOM 2382 N N . LYS A 1 295 ? -3.729 3.655 -28.018 1.00 94.56 295 LYS A N 1
ATOM 2383 C CA . LYS A 1 295 ? -5.029 3.108 -28.418 1.00 94.56 295 LYS A CA 1
ATOM 2384 C C . LYS A 1 295 ? -6.180 3.749 -27.646 1.00 94.56 295 LYS A C 1
ATOM 2386 O O . LYS A 1 295 ? -7.181 4.094 -28.266 1.00 94.56 295 LYS A O 1
ATOM 2391 N N . TYR A 1 296 ? -6.040 3.888 -26.330 1.00 92.25 296 TYR A N 1
ATOM 2392 C CA . TYR A 1 296 ? -7.112 4.388 -25.468 1.00 92.25 296 TYR A CA 1
ATOM 2393 C C . TYR A 1 296 ? -7.071 5.906 -25.292 1.00 92.25 296 TYR A C 1
ATOM 2395 O O . TYR A 1 296 ? -8.117 6.547 -25.303 1.00 92.25 296 TYR A O 1
ATOM 2403 N N . PHE A 1 297 ? -5.879 6.499 -25.209 1.00 93.81 297 PHE A N 1
ATOM 2404 C CA . PHE A 1 297 ? -5.721 7.919 -24.888 1.00 93.81 297 PHE A CA 1
ATOM 2405 C C . PHE A 1 297 ? -5.296 8.766 -26.090 1.00 93.81 297 PHE A C 1
ATOM 2407 O O . PHE A 1 297 ? -5.337 9.984 -25.995 1.00 93.81 297 PHE A O 1
ATOM 2414 N N . GLY A 1 298 ? -4.938 8.172 -27.235 1.00 94.12 298 GLY A N 1
ATOM 2415 C CA . GLY A 1 298 ? -4.348 8.877 -28.386 1.00 94.12 298 GLY A CA 1
ATOM 2416 C C . GLY A 1 298 ? -5.203 9.978 -29.016 1.00 94.12 298 GLY A C 1
ATOM 2417 O O . GLY A 1 298 ? -4.659 10.865 -29.668 1.00 94.12 298 GLY A O 1
ATOM 2418 N N . ASN A 1 299 ? -6.521 9.938 -28.813 1.00 94.00 299 ASN A N 1
ATOM 2419 C CA . ASN A 1 299 ? -7.448 10.963 -29.301 1.00 94.00 299 ASN A CA 1
ATOM 2420 C C . ASN A 1 299 ? -7.678 12.101 -28.290 1.00 94.00 299 ASN A C 1
ATOM 2422 O O . ASN A 1 299 ? -8.350 13.076 -28.623 1.00 94.00 299 ASN A O 1
ATOM 2426 N N . LEU A 1 300 ? -7.164 11.982 -27.062 1.00 92.81 300 LEU A N 1
ATOM 2427 C CA . LEU A 1 300 ? -7.332 12.994 -26.023 1.00 92.81 300 LEU A CA 1
ATOM 2428 C C . LEU A 1 300 ? -6.313 14.120 -26.186 1.00 92.81 300 LEU A C 1
ATOM 2430 O O . LEU A 1 300 ? -5.148 13.895 -26.512 1.00 92.81 300 LEU A O 1
ATOM 2434 N N . GLU A 1 301 ? -6.721 15.341 -25.848 1.00 93.81 301 GLU A N 1
ATOM 2435 C CA . GLU A 1 301 ? -5.846 16.518 -25.886 1.00 93.81 301 GLU A CA 1
ATOM 2436 C C . GLU A 1 301 ? -4.618 16.371 -24.967 1.00 93.81 301 GLU A C 1
ATOM 2438 O O . GLU A 1 301 ? -3.532 16.872 -25.263 1.00 93.81 301 GLU A O 1
ATOM 2443 N N . CYS A 1 302 ? -4.763 15.650 -23.851 1.00 92.75 302 CYS A N 1
ATOM 2444 C CA . CYS A 1 302 ? -3.688 15.412 -22.893 1.00 92.75 302 CYS A CA 1
ATOM 2445 C C . CYS A 1 302 ? -2.723 14.280 -23.288 1.00 92.75 302 CYS A C 1
ATOM 2447 O O . CYS A 1 302 ? -1.706 14.114 -22.614 1.00 92.75 302 CYS A O 1
ATOM 2449 N N . TYR A 1 303 ? -2.978 13.541 -24.378 1.00 94.81 303 TYR A N 1
ATOM 2450 C CA . TYR A 1 303 ? -2.190 12.368 -24.784 1.00 94.81 303 TYR A CA 1
ATOM 2451 C C . TYR A 1 303 ? -0.685 12.631 -24.834 1.00 94.81 303 TYR A C 1
ATOM 2453 O O . TYR A 1 303 ? 0.110 11.868 -24.291 1.00 94.81 303 TYR A O 1
ATOM 2461 N N . THR A 1 304 ? -0.278 13.732 -25.466 1.00 95.44 304 THR A N 1
ATOM 2462 C CA . THR A 1 304 ? 1.141 14.073 -25.622 1.00 95.44 304 THR A CA 1
ATOM 2463 C C . THR A 1 304 ? 1.817 14.350 -24.281 1.00 95.44 304 THR A C 1
ATOM 2465 O O . THR A 1 304 ? 2.993 14.031 -24.120 1.00 95.44 304 THR A O 1
ATOM 2468 N N . ARG A 1 305 ? 1.080 14.890 -23.300 1.00 94.12 305 ARG A N 1
ATOM 2469 C CA . ARG A 1 305 ? 1.572 15.080 -21.929 1.00 94.12 305 ARG A CA 1
ATOM 2470 C C . ARG A 1 305 ? 1.691 13.748 -21.195 1.00 94.12 305 ARG A C 1
ATOM 2472 O O . ARG A 1 305 ? 2.724 13.517 -20.580 1.00 94.12 305 ARG A O 1
ATOM 2479 N N . LEU A 1 306 ? 0.696 12.865 -21.315 1.00 92.69 306 LEU A N 1
ATOM 2480 C CA . LEU A 1 306 ? 0.742 11.516 -20.734 1.00 92.69 306 LEU A CA 1
ATOM 2481 C C . LEU A 1 306 ? 1.933 10.714 -21.275 1.00 92.69 306 LEU A C 1
ATOM 2483 O O . LEU A 1 306 ? 2.718 10.177 -20.501 1.00 92.69 306 LEU A O 1
ATOM 2487 N N . LEU A 1 307 ? 2.112 10.701 -22.599 1.00 94.38 307 LEU A N 1
ATOM 2488 C CA . LEU A 1 307 ? 3.238 10.032 -23.249 1.00 94.38 307 LEU A CA 1
ATOM 2489 C C . LEU A 1 307 ? 4.582 10.617 -22.800 1.00 94.38 307 LEU A C 1
ATOM 2491 O O . LEU A 1 307 ? 5.513 9.867 -22.526 1.00 94.38 307 LEU A O 1
ATOM 2495 N N . LYS A 1 308 ? 4.689 11.951 -22.710 1.00 92.62 308 LYS A N 1
ATOM 2496 C CA . LYS A 1 308 ? 5.915 12.607 -22.243 1.00 92.62 308 LYS A CA 1
ATOM 2497 C C . LYS A 1 308 ? 6.250 12.213 -20.806 1.00 92.62 308 LYS A C 1
ATOM 2499 O O . LYS A 1 308 ? 7.405 11.902 -20.547 1.00 92.62 308 LYS A O 1
ATOM 2504 N N . LEU A 1 309 ? 5.261 12.215 -19.910 1.00 90.50 309 LEU A N 1
ATOM 2505 C CA . LEU A 1 309 ? 5.446 11.824 -18.514 1.00 90.50 309 LEU A CA 1
ATOM 2506 C C . LEU A 1 309 ? 5.973 10.390 -18.417 1.00 90.50 309 LEU A C 1
ATOM 2508 O O . LEU A 1 309 ? 7.032 10.187 -17.840 1.00 90.50 309 LEU A O 1
ATOM 2512 N N . ILE A 1 310 ? 5.297 9.421 -19.048 1.00 90.69 310 ILE A N 1
ATOM 2513 C CA . ILE A 1 310 ? 5.726 8.012 -19.007 1.00 90.69 310 ILE A CA 1
ATOM 2514 C C . ILE A 1 310 ? 7.149 7.860 -19.561 1.00 90.69 310 ILE A C 1
ATOM 2516 O O . ILE A 1 310 ? 7.990 7.284 -18.884 1.00 90.69 310 ILE A O 1
ATOM 2520 N N . ASN A 1 311 ? 7.456 8.454 -20.720 1.00 90.25 311 ASN A N 1
ATOM 2521 C CA . ASN A 1 311 ? 8.799 8.379 -21.306 1.00 90.25 311 ASN A CA 1
ATOM 2522 C C . ASN A 1 311 ? 9.888 8.987 -20.405 1.00 90.25 311 ASN A C 1
ATOM 2524 O O . ASN A 1 311 ? 10.974 8.425 -20.282 1.00 90.25 311 ASN A O 1
ATOM 2528 N N . GLU A 1 312 ? 9.629 10.158 -19.815 1.00 87.25 312 GLU A N 1
ATOM 2529 C CA . GLU A 1 312 ? 10.592 10.857 -18.956 1.00 87.25 312 GLU A CA 1
ATOM 2530 C C . GLU A 1 312 ? 10.895 10.034 -17.698 1.00 87.25 312 GLU A C 1
ATOM 2532 O O . GLU A 1 312 ? 12.055 9.898 -17.312 1.00 87.25 312 GLU A O 1
ATOM 2537 N N . PHE A 1 313 ? 9.873 9.401 -17.124 1.00 84.25 313 PHE A N 1
ATOM 2538 C CA . PHE A 1 313 ? 10.034 8.537 -15.961 1.00 84.25 313 PHE A CA 1
ATOM 2539 C C . PHE A 1 313 ? 10.706 7.211 -16.286 1.00 84.25 313 PHE A C 1
ATOM 2541 O O . PHE A 1 313 ? 11.619 6.815 -15.573 1.00 84.25 313 PHE A O 1
ATOM 2548 N N . THR A 1 314 ? 10.324 6.563 -17.382 1.00 86.25 314 THR A N 1
ATOM 2549 C CA . THR A 1 314 ? 11.007 5.371 -17.888 1.00 86.25 314 THR A CA 1
ATOM 2550 C C . THR A 1 314 ? 12.503 5.634 -18.074 1.00 86.25 314 THR A C 1
ATOM 2552 O O . THR A 1 314 ? 13.338 4.851 -17.627 1.00 86.25 314 THR A O 1
ATOM 2555 N N . PHE A 1 315 ? 12.866 6.776 -18.662 1.00 86.62 315 PHE A N 1
ATOM 2556 C CA . PHE A 1 315 ? 14.269 7.149 -18.816 1.00 86.62 315 PHE A CA 1
ATOM 2557 C C . PHE A 1 315 ? 14.973 7.368 -17.468 1.00 86.62 315 PHE A C 1
ATOM 2559 O O . PHE A 1 315 ? 16.110 6.932 -17.288 1.00 86.62 315 PHE A O 1
ATOM 2566 N N . GLN A 1 316 ? 14.298 8.008 -16.511 1.00 84.62 316 GLN A N 1
ATOM 2567 C CA . GLN A 1 316 ? 14.823 8.219 -15.163 1.00 84.62 316 GLN A CA 1
ATOM 2568 C C . GLN A 1 316 ? 15.069 6.896 -14.419 1.00 84.62 316 GLN A C 1
ATOM 2570 O O . GLN A 1 316 ? 16.125 6.752 -13.806 1.00 84.62 316 GLN A O 1
ATOM 2575 N N . VAL A 1 317 ? 14.159 5.923 -14.531 1.00 83.88 317 VAL A N 1
ATOM 2576 C CA . VAL A 1 317 ? 14.309 4.581 -13.939 1.00 83.88 317 VAL A CA 1
ATOM 2577 C C . VAL A 1 317 ? 15.512 3.857 -14.532 1.00 83.88 317 VAL A C 1
ATOM 2579 O O . VAL A 1 317 ? 16.335 3.338 -13.785 1.00 83.88 317 VAL A O 1
ATOM 2582 N N . CYS A 1 318 ? 15.687 3.895 -15.857 1.00 85.06 318 CYS A N 1
ATOM 2583 C CA . CYS A 1 318 ? 16.869 3.321 -16.505 1.00 85.06 318 CYS A CA 1
ATOM 2584 C C . CYS A 1 318 ? 18.177 3.921 -15.971 1.00 85.06 318 CYS A C 1
ATOM 2586 O O . CYS A 1 318 ? 19.155 3.200 -15.781 1.00 85.06 318 CYS A O 1
ATOM 2588 N N . ILE A 1 319 ? 18.220 5.239 -15.746 1.00 86.31 319 ILE A N 1
ATOM 2589 C CA . ILE A 1 319 ? 19.391 5.902 -15.153 1.00 86.31 319 ILE A CA 1
ATOM 2590 C C . ILE A 1 319 ? 19.591 5.440 -13.708 1.00 86.31 319 ILE A C 1
ATOM 2592 O O . ILE A 1 319 ? 20.717 5.115 -13.339 1.00 86.31 319 ILE A O 1
ATOM 2596 N N . GLY A 1 320 ? 18.516 5.392 -12.918 1.00 85.12 320 GLY A N 1
ATOM 2597 C CA . GLY A 1 320 ? 18.557 4.946 -11.528 1.00 85.12 320 GLY A CA 1
ATOM 2598 C C . GLY A 1 320 ? 19.080 3.520 -11.386 1.00 85.12 320 GLY A C 1
ATOM 2599 O O . GLY A 1 320 ? 19.976 3.289 -10.582 1.00 85.12 320 GLY A O 1
ATOM 2600 N N . GLN A 1 321 ? 18.622 2.596 -12.235 1.00 81.81 321 GLN A N 1
ATOM 2601 C CA . GLN A 1 321 ? 19.102 1.212 -12.230 1.00 81.81 321 GLN A CA 1
ATOM 2602 C C . GLN A 1 321 ? 20.594 1.123 -12.567 1.00 81.81 321 GLN A C 1
ATOM 2604 O O . GLN A 1 321 ? 21.344 0.383 -11.937 1.00 81.81 321 GLN A O 1
ATOM 2609 N N . ASN A 1 322 ? 21.057 1.900 -13.555 1.00 85.88 322 ASN A N 1
ATOM 2610 C CA . ASN A 1 322 ? 22.485 1.947 -13.879 1.00 85.88 322 ASN A CA 1
ATOM 2611 C C . ASN A 1 322 ? 23.312 2.478 -12.700 1.00 85.88 322 ASN A C 1
ATOM 2613 O O . ASN A 1 322 ? 24.387 1.948 -12.423 1.00 85.88 322 ASN A O 1
ATOM 2617 N N . LEU A 1 323 ? 22.816 3.509 -12.008 1.00 87.00 323 LEU A N 1
ATOM 2618 C CA . LEU A 1 323 ? 23.471 4.057 -10.824 1.00 87.00 323 LEU A CA 1
ATOM 2619 C C . LEU A 1 323 ? 23.558 3.017 -9.701 1.00 87.00 323 LEU A C 1
ATOM 2621 O O . LEU A 1 323 ? 24.624 2.874 -9.106 1.00 87.00 323 LEU A O 1
ATOM 2625 N N . ASP A 1 324 ? 22.474 2.289 -9.441 1.00 85.56 324 ASP A N 1
ATOM 2626 C CA . ASP A 1 324 ? 22.416 1.266 -8.396 1.00 85.56 324 ASP A CA 1
ATOM 2627 C C . ASP A 1 324 ? 23.452 0.155 -8.630 1.00 85.56 324 ASP A C 1
ATOM 2629 O O . ASP A 1 324 ? 24.315 -0.112 -7.789 1.00 85.56 324 ASP A O 1
ATOM 2633 N N . VAL A 1 325 ? 23.489 -0.381 -9.854 1.00 83.31 325 VAL A N 1
ATOM 2634 C CA . VAL A 1 325 ? 24.465 -1.398 -10.276 1.00 83.31 325 VAL A CA 1
ATOM 2635 C C . VAL A 1 325 ? 25.917 -0.904 -10.171 1.00 83.31 325 VAL A C 1
ATOM 2637 O O . VAL A 1 325 ? 26.830 -1.687 -9.903 1.00 83.31 325 VAL A O 1
ATOM 2640 N N . ASP A 1 326 ? 26.186 0.379 -10.405 1.00 85.62 326 ASP A N 1
ATOM 2641 C CA . ASP A 1 326 ? 27.543 0.930 -10.311 1.00 85.62 326 ASP A CA 1
ATOM 2642 C C . ASP A 1 326 ? 27.977 1.271 -8.881 1.00 85.62 326 ASP A C 1
ATOM 2644 O O . ASP A 1 326 ? 29.180 1.269 -8.585 1.00 85.62 326 ASP A O 1
ATOM 2648 N N . VAL A 1 327 ? 27.021 1.565 -8.000 1.00 86.69 327 VAL A N 1
ATOM 2649 C CA . VAL A 1 327 ? 27.257 1.792 -6.571 1.00 86.69 327 VAL A CA 1
ATOM 2650 C C . VAL A 1 327 ? 27.442 0.463 -5.837 1.00 86.69 327 VAL A C 1
ATOM 2652 O O . VAL A 1 327 ? 28.360 0.357 -5.028 1.00 86.69 327 VAL A O 1
ATOM 2655 N N . SER A 1 328 ? 26.666 -0.574 -6.167 1.00 81.75 328 SER A N 1
ATOM 2656 C CA . SER A 1 328 ? 26.733 -1.886 -5.502 1.00 81.75 328 SER A CA 1
ATOM 2657 C C . SER A 1 328 ? 28.083 -2.605 -5.661 1.00 81.75 328 SER A C 1
ATOM 2659 O O . SER A 1 328 ? 28.460 -3.431 -4.829 1.00 81.75 328 SER A O 1
ATOM 2661 N N . LYS A 1 329 ? 28.868 -2.248 -6.686 1.00 83.69 329 LYS A N 1
ATOM 2662 C CA . LYS A 1 329 ? 30.223 -2.780 -6.933 1.00 83.69 329 LYS A CA 1
ATOM 2663 C C . LYS A 1 329 ? 31.302 -2.206 -6.007 1.00 83.69 329 LYS A C 1
ATOM 2665 O O . LYS A 1 329 ? 32.417 -2.729 -5.999 1.00 83.69 329 LYS A O 1
ATOM 2670 N N . ASP A 1 330 ? 31.017 -1.125 -5.281 1.00 86.75 330 ASP A N 1
ATOM 2671 C CA . ASP A 1 330 ? 32.000 -0.382 -4.489 1.00 86.75 330 ASP A CA 1
ATOM 2672 C C . ASP A 1 330 ? 31.420 0.042 -3.131 1.00 86.75 330 ASP A C 1
ATOM 2674 O O . ASP A 1 330 ? 30.655 1.001 -3.029 1.00 86.75 330 ASP A O 1
ATOM 2678 N N . LEU A 1 331 ? 31.826 -0.661 -2.068 1.00 85.38 331 LEU A N 1
ATOM 2679 C CA . LEU A 1 331 ? 31.330 -0.425 -0.708 1.00 85.38 331 LEU A CA 1
ATOM 2680 C C . LEU A 1 331 ? 31.607 0.999 -0.203 1.00 85.38 331 LEU A C 1
ATOM 2682 O O . LEU A 1 331 ? 30.829 1.506 0.604 1.00 85.38 331 LEU A O 1
ATOM 2686 N N . ASP A 1 332 ? 32.659 1.668 -0.689 1.00 90.69 332 ASP A N 1
ATOM 2687 C CA . ASP A 1 332 ? 32.973 3.045 -0.286 1.00 90.69 332 ASP A CA 1
ATOM 2688 C C . ASP A 1 332 ? 31.936 4.051 -0.818 1.00 90.69 332 ASP A C 1
ATOM 2690 O O . ASP A 1 332 ? 31.819 5.167 -0.304 1.00 90.69 332 ASP A O 1
ATOM 2694 N N . LYS A 1 333 ? 31.143 3.657 -1.823 1.00 88.75 333 LYS A N 1
ATOM 2695 C CA . LYS A 1 333 ? 30.029 4.450 -2.352 1.00 88.75 333 LYS A CA 1
ATOM 2696 C C . LYS A 1 333 ? 28.712 4.202 -1.624 1.00 88.75 333 LYS A C 1
ATOM 2698 O O . LYS A 1 333 ? 27.750 4.903 -1.927 1.00 88.75 333 LYS A O 1
ATOM 2703 N N . LEU A 1 334 ? 28.629 3.271 -0.672 1.00 88.38 334 LEU A N 1
ATOM 2704 C CA . LEU A 1 334 ? 27.410 3.027 0.107 1.00 88.38 334 LEU A CA 1
ATOM 2705 C C . LEU A 1 334 ? 27.247 4.096 1.192 1.00 88.38 334 LEU A C 1
ATOM 2707 O O . LEU A 1 334 ? 27.718 3.970 2.322 1.00 88.38 334 LEU A O 1
ATOM 2711 N N . THR A 1 335 ? 26.569 5.182 0.835 1.00 90.81 335 THR A N 1
ATOM 2712 C CA . THR A 1 335 ? 26.320 6.329 1.709 1.00 90.81 335 THR A CA 1
ATOM 2713 C C . THR A 1 335 ? 24.835 6.675 1.708 1.00 90.81 335 THR A C 1
ATOM 2715 O O . THR A 1 335 ? 24.103 6.333 0.783 1.00 90.81 335 THR A O 1
ATOM 2718 N N . PHE A 1 336 ? 24.374 7.424 2.711 1.00 88.12 336 PHE A N 1
ATOM 2719 C CA . PHE A 1 336 ? 23.000 7.938 2.699 1.00 88.12 336 PHE A CA 1
ATOM 2720 C C . PHE A 1 336 ? 22.719 8.883 1.523 1.00 88.12 336 PHE A C 1
ATOM 2722 O O . PHE A 1 336 ? 21.561 9.063 1.156 1.00 88.12 336 PHE A O 1
ATOM 2729 N N . ASP A 1 337 ? 23.739 9.515 0.944 1.00 89.12 337 ASP A N 1
ATOM 2730 C CA . ASP A 1 337 ? 23.556 10.407 -0.201 1.00 89.12 337 ASP A CA 1
ATOM 2731 C C . ASP A 1 337 ? 23.304 9.605 -1.478 1.00 89.12 337 ASP A C 1
ATOM 2733 O O . ASP A 1 337 ? 22.306 9.843 -2.155 1.00 89.12 337 ASP A O 1
ATOM 2737 N N . THR A 1 338 ? 24.132 8.594 -1.742 1.00 88.56 338 THR A N 1
ATOM 2738 C CA . THR A 1 338 ? 23.961 7.684 -2.885 1.00 88.56 338 THR A CA 1
ATOM 2739 C C . THR A 1 338 ? 22.689 6.850 -2.767 1.00 88.56 338 THR A C 1
ATOM 2741 O O . THR A 1 338 ? 21.953 6.742 -3.740 1.00 88.56 338 THR A O 1
ATOM 2744 N N . TYR A 1 339 ? 22.354 6.358 -1.572 1.00 86.81 339 TYR A N 1
ATOM 2745 C CA . TYR A 1 339 ? 21.088 5.661 -1.317 1.00 86.81 339 TYR A CA 1
ATOM 2746 C C . TYR A 1 339 ? 19.867 6.545 -1.625 1.00 86.81 339 TYR A C 1
ATOM 2748 O O . TYR A 1 339 ? 18.934 6.120 -2.305 1.00 86.81 339 TYR A O 1
ATOM 2756 N N . ARG A 1 340 ? 19.884 7.816 -1.196 1.00 85.75 340 ARG A N 1
ATOM 2757 C CA . ARG A 1 340 ? 18.812 8.775 -1.518 1.00 85.75 340 ARG A CA 1
ATOM 2758 C C . ARG A 1 340 ? 18.724 9.086 -3.010 1.00 85.75 340 ARG A C 1
ATOM 2760 O O . ARG A 1 340 ? 17.624 9.291 -3.518 1.00 85.75 340 ARG A O 1
ATOM 2767 N N . GLU A 1 341 ? 19.855 9.143 -3.704 1.00 86.62 341 GLU A N 1
ATOM 2768 C CA . GLU A 1 341 ? 19.895 9.388 -5.146 1.00 86.62 341 GLU A CA 1
ATOM 2769 C C . GLU A 1 341 ? 19.351 8.196 -5.946 1.00 86.62 341 GLU A C 1
ATOM 2771 O O . GLU A 1 341 ? 18.521 8.397 -6.836 1.00 86.62 341 GLU A O 1
ATOM 2776 N N . ILE A 1 342 ? 19.726 6.968 -5.569 1.00 85.62 342 ILE A N 1
ATOM 2777 C CA . ILE A 1 342 ? 19.195 5.726 -6.148 1.00 85.62 342 ILE A CA 1
ATOM 2778 C C . ILE A 1 342 ? 17.679 5.683 -5.955 1.00 85.62 342 ILE A C 1
ATOM 2780 O O . ILE A 1 342 ? 16.944 5.726 -6.934 1.00 85.62 342 ILE A O 1
ATOM 2784 N N . ILE A 1 343 ? 17.182 5.762 -4.717 1.00 82.69 343 ILE A N 1
ATOM 2785 C CA . ILE A 1 343 ? 15.732 5.736 -4.439 1.00 82.69 343 ILE A CA 1
ATOM 2786 C C . ILE A 1 343 ? 14.991 6.864 -5.155 1.00 82.69 343 ILE A C 1
ATOM 2788 O O . ILE A 1 343 ? 13.887 6.679 -5.674 1.00 82.69 343 ILE A O 1
ATOM 2792 N N . GLY A 1 344 ? 15.592 8.053 -5.181 1.00 80.12 344 GLY A N 1
ATOM 2793 C CA . GLY A 1 344 ? 15.051 9.220 -5.863 1.00 80.12 344 GLY A CA 1
ATOM 2794 C C . GLY A 1 344 ? 14.935 9.049 -7.378 1.00 80.12 344 GLY A C 1
ATOM 2795 O O . GLY A 1 344 ? 14.181 9.793 -8.004 1.00 80.12 344 GLY A O 1
ATOM 2796 N N . THR A 1 345 ? 15.645 8.094 -7.977 1.00 79.00 345 THR A N 1
ATOM 2797 C CA . THR A 1 345 ? 15.653 7.842 -9.422 1.00 79.00 345 THR A CA 1
ATOM 2798 C C . THR A 1 345 ? 14.949 6.544 -9.815 1.00 79.00 345 THR A C 1
ATOM 2800 O O . THR A 1 345 ? 14.276 6.545 -10.843 1.00 79.00 345 THR A O 1
ATOM 2803 N N . THR A 1 346 ? 15.003 5.497 -8.989 1.00 74.38 346 THR A N 1
ATOM 2804 C CA . THR A 1 346 ? 14.384 4.189 -9.257 1.00 74.38 346 THR A CA 1
ATOM 2805 C C . THR A 1 346 ? 12.939 4.100 -8.769 1.00 74.38 346 THR A C 1
ATOM 2807 O O . THR A 1 346 ? 12.057 3.753 -9.549 1.00 74.38 346 THR A O 1
ATOM 2810 N N . THR A 1 347 ? 12.655 4.476 -7.517 1.00 70.81 347 THR A N 1
ATOM 2811 C CA . THR A 1 347 ? 11.388 4.078 -6.868 1.00 70.81 347 THR A CA 1
ATOM 2812 C C . THR A 1 347 ? 10.467 5.243 -6.520 1.00 70.81 347 THR A C 1
ATOM 2814 O O . THR A 1 347 ? 9.262 5.187 -6.767 1.00 70.81 347 THR A O 1
ATOM 2817 N N . LEU A 1 348 ? 11.005 6.341 -5.985 1.00 71.19 348 LEU A N 1
ATOM 2818 C CA . LEU A 1 348 ? 10.208 7.446 -5.431 1.00 71.19 348 LEU A CA 1
ATOM 2819 C C . LEU A 1 348 ? 9.275 8.092 -6.460 1.00 71.19 348 LEU A C 1
ATOM 2821 O O . LEU A 1 348 ? 8.144 8.479 -6.154 1.00 71.19 348 LEU A O 1
ATOM 2825 N N . TYR A 1 349 ? 9.754 8.214 -7.695 1.00 71.00 349 TYR A N 1
ATOM 2826 C CA . TYR A 1 349 ? 8.934 8.719 -8.786 1.00 71.00 349 TYR A CA 1
ATOM 2827 C C . TYR A 1 349 ? 7.941 7.664 -9.260 1.00 71.00 349 TYR A C 1
ATOM 2829 O O . TYR A 1 349 ? 6.769 7.984 -9.438 1.00 71.00 349 TYR A O 1
ATOM 2837 N N . VAL A 1 350 ? 8.383 6.413 -9.389 1.00 71.19 350 VAL A N 1
ATOM 2838 C CA . VAL A 1 350 ? 7.585 5.310 -9.930 1.00 71.19 350 VAL A CA 1
ATOM 2839 C C . VAL A 1 350 ? 6.353 5.003 -9.088 1.00 71.19 350 VAL A C 1
ATOM 2841 O O . VAL A 1 350 ? 5.256 4.900 -9.637 1.00 71.19 350 VAL A O 1
ATOM 2844 N N . VAL A 1 351 ? 6.523 4.884 -7.775 1.00 68.38 351 VAL A N 1
ATOM 2845 C CA . VAL A 1 351 ? 5.451 4.466 -6.862 1.00 68.38 351 VAL A CA 1
ATOM 2846 C C . VAL A 1 351 ? 4.636 5.668 -6.380 1.00 68.38 351 VAL A C 1
ATOM 2848 O O . VAL A 1 351 ? 3.418 5.587 -6.239 1.00 68.38 351 VAL A O 1
ATOM 2851 N N . GLY A 1 352 ? 5.286 6.816 -6.171 1.00 74.38 352 GLY A N 1
ATOM 2852 C CA . GLY A 1 352 ? 4.651 7.999 -5.600 1.00 74.38 352 GLY A CA 1
ATOM 2853 C C . GLY A 1 352 ? 4.210 9.045 -6.617 1.00 74.38 352 GLY A C 1
ATOM 2854 O O . GLY A 1 352 ? 3.029 9.357 -6.746 1.00 74.38 352 GLY A O 1
ATOM 2855 N N . TYR A 1 353 ? 5.174 9.668 -7.293 1.00 82.06 353 TYR A N 1
ATOM 2856 C CA . TYR A 1 353 ? 4.918 10.884 -8.073 1.00 82.06 353 TYR A CA 1
ATOM 2857 C C . TYR A 1 353 ? 4.140 10.610 -9.368 1.00 82.06 353 TYR A C 1
ATOM 2859 O O . TYR A 1 353 ? 3.207 11.343 -9.706 1.00 82.06 353 TYR A O 1
ATOM 2867 N N . ASN A 1 354 ? 4.521 9.568 -10.102 1.00 83.88 354 ASN A N 1
ATOM 2868 C CA . ASN A 1 354 ? 4.063 9.330 -11.467 1.00 83.88 354 ASN A CA 1
ATOM 2869 C C . ASN A 1 354 ? 2.586 8.946 -11.547 1.00 83.88 354 ASN A C 1
ATOM 2871 O O . ASN A 1 354 ? 1.891 9.555 -12.365 1.00 83.88 354 ASN A O 1
ATOM 2875 N N . PRO A 1 355 ? 2.058 8.026 -10.710 1.00 86.75 355 PRO A N 1
ATOM 2876 C CA . PRO A 1 355 ? 0.636 7.692 -10.750 1.00 86.75 355 PRO A CA 1
ATOM 2877 C C . PRO A 1 355 ? -0.237 8.928 -10.499 1.00 86.75 355 PRO A C 1
ATOM 2879 O O . PRO A 1 355 ? -1.231 9.151 -11.194 1.00 86.75 355 PRO A O 1
ATOM 2882 N N . ILE A 1 356 ? 0.189 9.802 -9.577 1.00 86.44 356 ILE A N 1
ATOM 2883 C CA . ILE A 1 356 ? -0.523 11.044 -9.261 1.00 86.44 356 ILE A CA 1
ATOM 2884 C C . ILE A 1 356 ? -0.419 12.043 -10.426 1.00 86.44 356 ILE A C 1
ATOM 2886 O O . ILE A 1 356 ? -1.427 12.621 -10.832 1.00 86.44 356 ILE A O 1
ATOM 2890 N N . ALA A 1 357 ? 0.768 12.222 -11.016 1.00 88.56 357 ALA A N 1
ATOM 2891 C CA . ALA A 1 357 ? 0.974 13.103 -12.170 1.00 88.56 357 ALA A CA 1
ATOM 2892 C C . ALA A 1 357 ? 0.156 12.680 -13.398 1.00 88.56 357 ALA A C 1
ATOM 2894 O O . ALA A 1 357 ? -0.416 13.532 -14.087 1.00 88.56 357 ALA A O 1
ATOM 2895 N N . LEU A 1 358 ? 0.071 11.374 -13.658 1.00 90.12 358 LEU A N 1
ATOM 2896 C CA . LEU A 1 358 ? -0.735 10.805 -14.734 1.00 90.12 358 LEU A CA 1
ATOM 2897 C C . LEU A 1 358 ? -2.228 11.028 -14.481 1.00 90.12 358 LEU A C 1
ATOM 2899 O O . LEU A 1 358 ? -2.917 11.536 -15.368 1.00 90.12 358 LEU A O 1
ATOM 2903 N N . GLY A 1 359 ? -2.707 10.749 -13.265 1.00 88.88 359 GLY A N 1
ATOM 2904 C CA . GLY A 1 359 ? -4.096 10.996 -12.871 1.00 88.88 359 GLY A CA 1
ATOM 2905 C C . GLY A 1 359 ? -4.490 12.471 -12.983 1.00 88.88 359 GLY A C 1
ATOM 2906 O O . GLY A 1 359 ? -5.507 12.797 -13.591 1.00 88.88 359 GLY A O 1
ATOM 2907 N N . MET A 1 360 ? -3.650 13.386 -12.487 1.00 88.12 360 MET A N 1
ATOM 2908 C CA . MET A 1 360 ? -3.872 14.831 -12.621 1.00 88.12 360 MET A CA 1
ATOM 2909 C C . MET A 1 360 ? -3.910 15.272 -14.088 1.00 88.12 360 MET A C 1
ATOM 2911 O O . MET A 1 360 ? -4.790 16.033 -14.491 1.00 88.12 360 MET A O 1
ATOM 2915 N N . THR A 1 361 ? -2.989 14.769 -14.908 1.00 90.19 361 THR A N 1
ATOM 2916 C CA . THR A 1 361 ? -2.945 15.101 -16.337 1.00 90.19 361 THR A CA 1
ATOM 2917 C C . THR A 1 361 ? -4.193 14.606 -17.070 1.00 90.19 361 THR A C 1
ATOM 2919 O O . THR A 1 361 ? -4.724 15.322 -17.924 1.00 90.19 361 THR A O 1
ATOM 2922 N N . LEU A 1 362 ? -4.683 13.409 -16.731 1.00 89.56 362 LEU A N 1
ATOM 2923 C CA . LEU A 1 362 ? -5.923 12.858 -17.280 1.00 89.56 362 LEU A CA 1
ATOM 2924 C C . LEU A 1 362 ? -7.150 13.668 -16.838 1.00 89.56 362 LEU A C 1
ATOM 2926 O O . LEU A 1 362 ? -8.016 13.948 -17.660 1.00 89.56 362 LEU A O 1
ATOM 2930 N N . ALA A 1 363 ? -7.172 14.131 -15.586 1.00 87.31 363 ALA A N 1
ATOM 2931 C CA . ALA A 1 363 ? -8.216 15.002 -15.042 1.00 87.31 363 ALA A CA 1
ATOM 2932 C C . ALA A 1 363 ? -8.187 16.445 -15.596 1.00 87.31 363 ALA A C 1
ATOM 2934 O O . ALA A 1 363 ? -8.978 17.287 -15.176 1.00 87.31 363 ALA A O 1
ATOM 2935 N N . GLY A 1 364 ? -7.290 16.749 -16.542 1.00 86.75 364 GLY A N 1
ATOM 2936 C CA . GLY A 1 364 ? -7.229 18.038 -17.234 1.00 86.75 364 GLY A CA 1
ATOM 2937 C C . GLY A 1 364 ? -6.304 19.071 -16.590 1.00 86.75 364 GLY A C 1
ATOM 2938 O O . GLY A 1 364 ? -6.188 20.180 -17.111 1.00 86.75 364 GLY A O 1
ATOM 2939 N N . TYR A 1 365 ? -5.592 18.728 -15.513 1.00 87.25 365 TYR A N 1
ATOM 2940 C CA . TYR A 1 365 ? -4.601 19.627 -14.925 1.00 87.25 365 TYR A CA 1
ATOM 2941 C C . TYR A 1 365 ? -3.369 19.719 -15.830 1.00 87.25 365 TYR A C 1
ATOM 2943 O O . TYR A 1 365 ? -2.699 18.727 -16.118 1.00 87.25 365 TYR A O 1
ATOM 2951 N N . THR A 1 366 ? -3.057 20.930 -16.290 1.00 83.94 366 THR A N 1
ATOM 2952 C CA . THR A 1 366 ? -1.873 21.202 -17.122 1.00 83.94 366 THR A CA 1
ATOM 2953 C C . THR A 1 366 ? -0.680 21.697 -16.315 1.00 83.94 366 THR A C 1
ATOM 2955 O O . THR A 1 366 ? 0.453 21.582 -16.778 1.00 83.94 366 THR A O 1
ATOM 2958 N N . ASP A 1 367 ? -0.929 22.258 -15.131 1.00 82.62 367 ASP A N 1
ATOM 2959 C CA . ASP A 1 367 ? 0.104 22.698 -14.202 1.00 82.62 367 ASP A CA 1
ATOM 2960 C C . ASP A 1 367 ? 0.244 21.694 -13.053 1.00 82.62 367 ASP A C 1
ATOM 2962 O O . ASP A 1 367 ? -0.677 21.486 -12.263 1.00 82.62 367 ASP A O 1
ATOM 2966 N N . LEU A 1 368 ? 1.419 21.072 -12.972 1.00 80.69 368 LEU A N 1
ATOM 2967 C CA . LEU A 1 368 ? 1.783 20.123 -11.922 1.00 80.69 368 LEU A CA 1
ATOM 2968 C C . LEU A 1 368 ? 2.592 20.793 -10.796 1.00 80.69 368 LEU A C 1
ATOM 2970 O O . LEU A 1 368 ? 3.264 20.103 -10.031 1.00 80.69 368 LEU A O 1
ATOM 2974 N N . HIS A 1 369 ? 2.573 22.127 -10.669 1.00 79.94 369 HIS A N 1
ATOM 2975 C CA . HIS A 1 369 ? 3.277 22.834 -9.594 1.00 79.94 369 HIS A CA 1
ATOM 2976 C C . HIS A 1 369 ? 2.861 22.349 -8.201 1.00 79.94 369 HIS A C 1
ATOM 2978 O O . HIS A 1 369 ? 3.722 22.159 -7.346 1.00 79.94 369 HIS A O 1
ATOM 2984 N N . VAL A 1 370 ? 1.582 22.015 -8.016 1.00 72.00 370 VAL A N 1
ATOM 2985 C CA . VAL A 1 370 ? 1.069 21.414 -6.773 1.00 72.00 370 VAL A CA 1
ATOM 2986 C C . VAL A 1 370 ? 1.779 20.095 -6.439 1.00 72.00 370 VAL A C 1
ATOM 2988 O O . VAL A 1 370 ? 2.055 19.829 -5.274 1.00 72.00 370 VAL A O 1
ATOM 2991 N N . LEU A 1 371 ? 2.169 19.290 -7.436 1.00 74.50 371 LEU A N 1
ATOM 2992 C CA . LEU A 1 371 ? 2.971 18.085 -7.191 1.00 74.50 371 LEU A CA 1
ATOM 2993 C C . LEU A 1 371 ? 4.417 18.395 -6.829 1.00 74.50 371 LEU A C 1
ATOM 2995 O O . LEU A 1 371 ? 5.037 17.622 -6.106 1.00 74.50 371 LEU A O 1
ATOM 2999 N N . LYS A 1 372 ? 4.964 19.523 -7.291 1.00 71.06 372 LYS A N 1
ATOM 3000 C CA . LYS A 1 372 ? 6.284 19.983 -6.838 1.00 71.06 372 LYS A CA 1
ATOM 3001 C C . LYS A 1 372 ? 6.244 20.384 -5.366 1.00 71.06 372 LYS A C 1
ATOM 3003 O O . LYS A 1 372 ? 7.183 20.070 -4.644 1.00 71.06 372 LYS A O 1
ATOM 3008 N N . GLU A 1 373 ? 5.164 21.026 -4.923 1.00 71.81 373 GLU A N 1
ATOM 3009 C CA . GLU A 1 373 ? 4.949 21.369 -3.512 1.00 71.81 373 GLU A CA 1
ATOM 3010 C C . GLU A 1 373 ? 4.688 20.123 -2.654 1.00 71.81 373 GLU A C 1
ATOM 3012 O O . GLU A 1 373 ? 5.226 20.006 -1.556 1.00 71.81 373 GLU A O 1
ATOM 3017 N N . ALA A 1 374 ? 3.937 19.150 -3.179 1.00 71.69 374 ALA A N 1
ATOM 3018 C CA . ALA A 1 374 ? 3.679 17.873 -2.514 1.00 71.69 374 ALA A CA 1
ATOM 3019 C C . ALA A 1 374 ? 4.853 16.880 -2.601 1.00 71.69 374 ALA A C 1
ATOM 3021 O O . ALA A 1 374 ? 4.809 15.823 -1.971 1.00 71.69 374 ALA A O 1
ATOM 3022 N N . LYS A 1 375 ? 5.913 17.204 -3.356 1.00 72.69 375 LYS A N 1
ATOM 3023 C CA . LYS A 1 375 ? 7.035 16.294 -3.619 1.00 72.69 375 LYS A CA 1
ATOM 3024 C C . LYS A 1 375 ? 7.721 15.836 -2.337 1.00 72.69 375 LYS A C 1
ATOM 3026 O O . LYS A 1 375 ? 8.121 14.684 -2.276 1.00 72.69 375 LYS A O 1
ATOM 3031 N N . SER A 1 376 ? 7.855 16.701 -1.330 1.00 71.19 376 SER A N 1
ATOM 3032 C CA . SER A 1 376 ? 8.454 16.320 -0.042 1.00 71.19 376 SER A CA 1
ATOM 3033 C C . SER A 1 376 ? 7.619 15.271 0.690 1.00 71.19 376 SER A C 1
ATOM 3035 O O . SER A 1 376 ? 8.167 14.291 1.171 1.00 71.19 376 SER A O 1
ATOM 3037 N N . ILE A 1 377 ? 6.294 15.422 0.698 1.00 74.56 377 ILE A N 1
ATOM 3038 C CA . ILE A 1 377 ? 5.378 14.469 1.339 1.00 74.56 377 ILE A CA 1
ATOM 3039 C C . ILE A 1 377 ? 5.410 13.128 0.605 1.00 74.56 377 ILE A C 1
ATOM 3041 O O . ILE A 1 377 ? 5.521 12.076 1.229 1.00 74.56 377 ILE A O 1
ATOM 3045 N N . ILE A 1 378 ? 5.341 13.171 -0.729 1.00 74.62 378 ILE A N 1
ATOM 3046 C CA . ILE A 1 378 ? 5.446 11.976 -1.569 1.00 74.62 378 ILE A CA 1
ATOM 3047 C C . ILE A 1 378 ? 6.799 11.302 -1.319 1.00 74.62 378 ILE A C 1
ATOM 3049 O O . ILE A 1 378 ? 6.845 10.094 -1.117 1.00 74.62 378 ILE A O 1
ATOM 3053 N N . ALA A 1 379 ? 7.885 12.073 -1.263 1.00 74.38 379 ALA A N 1
ATOM 3054 C CA . ALA A 1 379 ? 9.213 11.558 -0.979 1.00 74.38 379 ALA A CA 1
ATOM 3055 C C . ALA A 1 379 ? 9.279 10.849 0.375 1.00 74.38 379 ALA A C 1
ATOM 3057 O O . ALA A 1 379 ? 9.713 9.706 0.418 1.00 74.38 379 ALA A O 1
ATOM 3058 N N . ASP A 1 380 ? 8.807 11.480 1.451 1.00 76.56 380 ASP A N 1
ATOM 3059 C CA . ASP A 1 380 ? 8.858 10.914 2.802 1.00 76.56 380 ASP A CA 1
ATOM 3060 C C . ASP A 1 380 ? 8.065 9.600 2.908 1.00 76.56 380 ASP A C 1
ATOM 3062 O O . ASP A 1 380 ? 8.549 8.630 3.493 1.00 76.56 380 ASP A O 1
ATOM 3066 N N . ILE A 1 381 ? 6.882 9.534 2.284 1.00 73.81 381 ILE A N 1
ATOM 3067 C CA . ILE A 1 381 ? 6.074 8.305 2.213 1.00 73.81 381 ILE A CA 1
ATOM 3068 C C . ILE A 1 381 ? 6.820 7.195 1.462 1.00 73.81 381 ILE A C 1
ATOM 3070 O O . ILE A 1 381 ? 6.848 6.050 1.911 1.00 73.81 381 ILE A O 1
ATOM 3074 N N . ASN A 1 382 ? 7.439 7.528 0.330 1.00 74.50 382 ASN A N 1
ATOM 3075 C CA . ASN A 1 382 ? 8.152 6.549 -0.489 1.00 74.50 382 ASN A CA 1
ATOM 3076 C C . ASN A 1 382 ? 9.465 6.098 0.168 1.00 74.50 382 ASN A C 1
ATOM 3078 O O . ASN A 1 382 ? 9.819 4.928 0.069 1.00 74.50 382 ASN A O 1
ATOM 3082 N N . TYR A 1 383 ? 10.155 6.983 0.892 1.00 79.44 383 TYR A N 1
ATOM 3083 C CA . TYR A 1 383 ? 11.308 6.606 1.709 1.00 79.44 383 TYR A CA 1
ATOM 3084 C C . TYR A 1 383 ? 10.914 5.634 2.814 1.00 79.44 383 TYR A C 1
ATOM 3086 O O . TYR A 1 383 ? 11.617 4.653 3.029 1.00 79.44 383 TYR A O 1
ATOM 3094 N N . PHE A 1 384 ? 9.792 5.879 3.495 1.00 79.00 384 PHE A N 1
ATOM 3095 C CA . PHE A 1 384 ? 9.282 4.941 4.490 1.00 79.00 384 PHE A CA 1
ATOM 3096 C C . PHE A 1 384 ? 8.989 3.569 3.870 1.00 79.00 384 PHE A C 1
ATOM 3098 O O . PHE A 1 384 ? 9.438 2.560 4.408 1.00 79.00 384 PHE A O 1
ATOM 3105 N N . TYR A 1 385 ? 8.308 3.544 2.719 1.00 76.31 385 TYR A N 1
ATOM 3106 C CA . TYR A 1 385 ? 8.009 2.311 1.990 1.00 76.31 385 TYR A CA 1
ATOM 3107 C C . TYR A 1 385 ? 9.278 1.525 1.624 1.00 76.31 385 TYR A C 1
ATOM 3109 O O . TYR A 1 385 ? 9.344 0.328 1.890 1.00 76.31 385 TYR A O 1
ATOM 3117 N N . ILE A 1 386 ? 10.306 2.187 1.082 1.00 78.44 386 ILE A N 1
ATOM 3118 C CA . ILE A 1 386 ? 11.557 1.513 0.706 1.00 78.44 386 ILE A CA 1
ATOM 3119 C C . ILE A 1 386 ? 12.343 1.028 1.922 1.00 78.44 386 ILE A C 1
ATOM 3121 O O . ILE A 1 386 ? 12.759 -0.120 1.947 1.00 78.44 386 ILE A O 1
ATOM 3125 N N . ILE A 1 387 ? 12.486 1.842 2.970 1.00 83.19 387 ILE A N 1
ATOM 3126 C CA . ILE A 1 387 ? 13.179 1.404 4.193 1.00 83.19 387 ILE A CA 1
ATOM 3127 C C . ILE A 1 387 ? 12.477 0.183 4.802 1.00 83.19 387 ILE A C 1
ATOM 3129 O O . ILE A 1 387 ? 13.126 -0.716 5.337 1.00 83.19 387 ILE A O 1
ATOM 3133 N N . GLN A 1 388 ? 11.146 0.146 4.732 1.00 77.50 388 GLN A N 1
ATOM 3134 C CA . GLN A 1 388 ? 10.367 -1.003 5.166 1.00 77.50 388 GLN A CA 1
ATOM 3135 C C . GLN A 1 388 ? 10.593 -2.222 4.258 1.00 77.50 388 GLN A C 1
ATOM 3137 O O . GLN A 1 388 ? 10.713 -3.332 4.773 1.00 77.50 388 GLN A O 1
ATOM 3142 N N . ASN A 1 389 ? 10.683 -2.027 2.941 1.00 77.06 389 ASN A N 1
ATOM 3143 C CA . ASN A 1 389 ? 11.006 -3.090 1.993 1.00 77.06 389 ASN A CA 1
ATOM 3144 C C . ASN A 1 389 ? 12.407 -3.670 2.249 1.00 77.06 389 ASN A C 1
ATOM 3146 O O . ASN A 1 389 ? 12.500 -4.872 2.470 1.00 77.06 389 ASN A O 1
ATOM 3150 N N . ASP A 1 390 ? 13.442 -2.836 2.381 1.00 81.69 390 ASP A N 1
ATOM 3151 C CA . ASP A 1 390 ? 14.812 -3.263 2.711 1.00 81.69 390 ASP A CA 1
ATOM 3152 C C . ASP A 1 390 ? 14.874 -4.026 4.048 1.00 81.69 390 ASP A C 1
ATOM 3154 O O . ASP A 1 390 ? 15.607 -5.008 4.213 1.00 81.69 390 ASP A O 1
ATOM 3158 N N . PHE A 1 391 ? 14.086 -3.577 5.034 1.00 80.38 391 PHE A N 1
ATOM 3159 C CA . PHE A 1 391 ? 13.959 -4.262 6.315 1.00 80.38 391 PHE A CA 1
ATOM 3160 C C . PHE A 1 391 ? 13.341 -5.655 6.149 1.00 80.38 391 PHE A C 1
ATOM 3162 O O . PHE A 1 391 ? 13.849 -6.612 6.733 1.00 80.38 391 PHE A O 1
ATOM 3169 N N . TYR A 1 392 ? 12.265 -5.790 5.370 1.00 73.56 392 TYR A N 1
ATOM 3170 C CA . TYR A 1 392 ? 11.641 -7.090 5.126 1.00 73.56 392 TYR A CA 1
ATOM 3171 C C . TYR A 1 392 ? 12.510 -8.016 4.277 1.00 73.56 392 TYR A C 1
ATOM 3173 O O . TYR A 1 392 ? 12.541 -9.205 4.565 1.00 73.56 392 TYR A O 1
ATOM 3181 N N . ASP A 1 393 ? 13.287 -7.493 3.336 1.00 70.56 393 ASP A N 1
ATOM 3182 C CA . ASP A 1 393 ? 14.259 -8.293 2.582 1.00 70.56 393 ASP A CA 1
ATOM 3183 C C . ASP A 1 393 ? 15.329 -8.913 3.494 1.00 70.56 393 ASP A C 1
ATOM 3185 O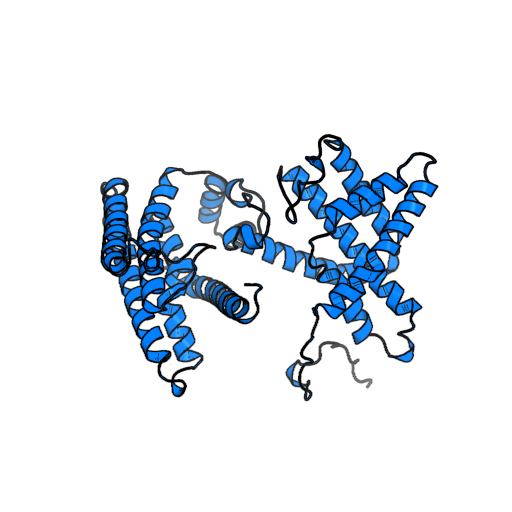 O . ASP A 1 393 ? 15.795 -10.029 3.273 1.00 70.56 393 ASP A O 1
ATOM 3189 N N . SER A 1 394 ? 15.700 -8.209 4.568 1.00 76.25 394 SER A N 1
ATOM 3190 C CA . SER A 1 394 ? 16.717 -8.679 5.518 1.00 76.25 394 SER A CA 1
ATOM 3191 C C . SER A 1 394 ? 16.158 -9.526 6.670 1.00 76.25 394 SER A C 1
ATOM 3193 O O . SER A 1 394 ? 16.863 -10.387 7.201 1.00 76.25 394 SER A O 1
ATOM 3195 N N . PHE A 1 395 ? 14.930 -9.244 7.118 1.00 74.81 395 PHE A N 1
ATOM 3196 C CA . PHE A 1 395 ? 14.376 -9.762 8.379 1.00 74.81 395 PHE A CA 1
ATOM 3197 C C . PHE A 1 395 ? 12.961 -10.349 8.264 1.00 74.81 395 PHE A C 1
ATOM 3199 O O . PHE A 1 395 ? 12.418 -10.812 9.271 1.00 74.81 395 PHE A O 1
ATOM 3206 N N . GLY A 1 396 ? 12.345 -10.295 7.085 1.00 68.00 396 GLY A N 1
ATOM 3207 C CA . GLY A 1 396 ? 11.046 -10.898 6.799 1.00 68.00 396 GLY A CA 1
ATOM 3208 C C . GLY A 1 396 ? 11.111 -12.425 6.759 1.00 68.00 396 GLY A C 1
ATOM 3209 O O . GLY A 1 396 ? 12.184 -13.016 6.636 1.00 68.00 396 GLY A O 1
ATOM 3210 N N . ASP A 1 397 ? 9.951 -13.066 6.905 1.00 62.91 397 ASP A N 1
ATOM 3211 C CA . ASP A 1 397 ? 9.828 -14.505 6.648 1.00 62.91 397 ASP A CA 1
ATOM 3212 C C . ASP A 1 397 ? 9.873 -14.721 5.116 1.00 62.91 397 ASP A C 1
ATOM 3214 O O . ASP A 1 397 ? 9.161 -13.981 4.427 1.00 62.91 397 ASP A O 1
ATOM 3218 N N . PRO A 1 398 ? 10.715 -15.632 4.584 1.00 56.59 398 PRO A N 1
ATOM 3219 C CA . PRO A 1 398 ? 10.909 -15.831 3.143 1.00 56.59 398 PRO A CA 1
ATOM 3220 C C . PRO A 1 398 ? 9.674 -16.264 2.349 1.00 56.59 398 PRO A C 1
ATOM 3222 O O . PRO A 1 398 ? 8.827 -17.011 2.897 1.00 56.59 398 PRO A O 1
#

Sequence (398 aa):
MATPNDSTVFRNPKDFSGKMPDDVWLSKAKQEQFSSYFSDIIDELAAKAASFSPLDNGKRIRRILEHVIPGGNNFPGVMIAETYKILTPQHKRTPENLKLAYYLGWCYEVVMESFNLADDIFDESQTRRDRICWYQLPDVGPRAVNDTLMIEIAAGYTDLHALKEAKSIITDINYLYTIQNDFYDCFGDPKVMGKVTSDITKGRCRWPAVVAMKLANPEQKEIMKSNYGREDPESYYLGWCYEVVMESFNLADDIFDEGQTRRDRICWYQLPDVGPRAVNDTLMIEIAGYYLLRKYFGNLECYTRLLKLINEFTFQVCIGQNLDVDVSKDLDKLTFDTYREIIGTTTLYVVGYNPIALGMTLAGYTDLHVLKEAKSIIADINYFYIIQNDFYDSFGDP